Protein AF-0000000074205438 (afdb_homodimer)

Sequence (464 aa):
MRSARSDRSTSSSRNGPVDADDLTARARIRDAAVRRFAVEGFGASVRTIAADAGVSAGLVMHHFGTKTKLRAECDAQVLATIRRLKEENVATVAAGQSFLQRFAAADENAPVLGYVLRSMQDGSPLAREFIDHMVTDAVGYTRDGVAAGVIVPSRDDAARARYLTLSSLGALLLEVTLDPPSDPDDLAGIVRNYLTNSYLPMMELFTEGFLTSRRTLDEYLLYVNEPGANNSMRSARSDRSTSSSRNGPVDADDLTARARIRDAAVRRFAVEGFGASVRTIAADAGVSAGLVMHHFGTKTKLRAECDAQVLATIRRLKEENVATVAAGQSFLQRFAAADENAPVLGYVLRSMQDGSPLAREFIDHMVTDAVGYTRDGVAAGVIVPSRDDAARARYLTLSSLGALLLEVTLDPPSDPDDLAGIVRNYLTNSYLPMMELFTEGFLTSRRTLDEYLLYVNEPGANNS

Secondary structure (DSSP, 8-state):
-------------------HHHHHHHHHHHHHHHHHHHHH-TT--HHHHHHHHTS-HHHHHHHHSSHHHHHHHHHHHHHHHHHHHHHHHHHHHHTT--SHHHHHGGGGGHHHHHHHHHHHHH-SHHHHHHHHHHHHHHHHHHHHHHHTTSB---S-HHHHHHHHHHHHHHHHHHHHHHS--S-TT-HHHHHHHHHHHHHHHHHHHHHH-SBS-SHHHHHHHHHHHSTTTTT-/-------------------HHHHHHHHHHHHHHHHHHHHH-TT--HHHHHHHHTS-HHHHHHHHSSHHHHHHHHHHHHHHHHHHHHHHHHHHHHTT--SHHHHHHHGGGHHHHHHHHHHHHH-SHHHHHHHHHHHHHHHHHHHHHHHTTSB---S-HHHHHHHHHHHHHHHHHHHHHHS--S-TT-HHHHHHHHHHHHHHHHHHHHHH-SBS-SHHHHHHHHHHHSTTTTT-

Radius of gyration: 28.08 Å; Cα contacts (8 Å, |Δi|>4): 489; chains: 2; bounding box: 107×74×89 Å

pLDDT: mean 84.84, std 17.68, range [28.69, 98.06]

Solvent-accessible surface area (backbone atoms only — not comparable to full-atom values): 25013 Å² total; per-residue (Å²): 138,80,83,77,79,76,78,76,77,75,77,73,76,80,75,60,80,78,48,72,67,51,55,47,47,54,49,41,40,44,53,28,38,39,42,44,28,23,56,67,24,84,76,57,50,64,60,58,30,17,56,69,43,72,49,53,51,67,56,52,35,69,77,41,64,45,71,68,49,41,47,52,51,36,50,52,50,46,53,51,51,50,52,50,53,52,46,49,51,44,51,35,57,61,68,70,48,80,63,64,63,54,63,67,47,48,54,78,47,16,44,54,52,27,32,52,51,37,33,66,72,62,64,41,73,65,33,41,51,52,53,52,49,50,27,57,49,38,36,52,52,49,49,53,22,32,74,64,59,41,27,54,82,66,100,47,54,64,43,34,24,42,44,54,47,31,18,53,51,16,23,52,51,46,47,42,67,68,51,58,62,93,50,71,73,42,35,42,57,53,51,49,52,48,47,72,54,33,45,64,43,50,40,43,34,28,45,68,16,41,37,66,57,53,61,66,49,52,52,47,52,52,47,69,66,37,83,72,52,82,75,110,140,84,80,78,79,78,80,78,78,77,79,75,76,82,75,62,83,80,50,72,67,50,54,48,48,54,49,41,39,45,53,29,37,37,42,44,28,24,57,66,24,87,78,58,49,64,60,59,30,17,57,70,43,72,49,52,48,67,55,54,36,69,75,41,62,43,71,69,49,41,48,52,52,36,51,53,51,46,52,50,49,50,51,50,52,51,46,50,49,46,51,35,56,60,68,69,48,78,62,68,63,50,63,63,48,47,50,76,43,16,44,53,52,28,32,51,50,36,33,66,70,62,64,41,72,65,33,41,50,54,52,52,50,51,28,56,51,40,35,52,52,49,49,53,23,32,74,66,60,40,27,53,82,67,100,47,54,65,43,34,23,41,43,54,47,32,18,53,53,18,23,52,52,46,48,42,68,67,52,59,61,94,50,72,74,42,36,42,57,53,52,50,53,50,44,72,53,31,45,63,44,50,42,42,33,29,45,68,17,41,36,64,57,54,60,67,49,53,51,48,53,52,48,72,66,35,82,70,54,81,74,110

Foldseek 3Di:
DDPPPPPPPPPPPPPDDCDPVNVVLLVLLLVLQLLCCLQPNLVDDLCNSCVSSVHHSVSVCVNQVDSVSSVVVNLVVLLVVVLVLLLVQLVCVLVVHDCVVVLVCQLVCLSSLSSLLSLVVVPDPVSVVSLVSSLVSQLVSLVVSVVSVNADDDPDSSVVSNVVSCVVSVLLNVVCVVPPDPRSSPSSVSRNVSCVVPVVVVVCCRPVNDDPDCVVVVVVVCQVPPPCNVVD/DDPDPPPPPPPPPPPDDQDPVNVVLLVLLLVLQLLCCLQPNLVDDLCNSCVSSVHHSVSVCVNQVDSVSSVVVNLVVLLVVVLVLLLVVLVCVLVVHDCVVVLVCQLVCLSSLSSLLSLVVVPDPVSVVSLVSSLVSQLVSLVVSVVSVNADDDPDSSVVSNVVSCVVSVLLNVVCVVPPDPRSSSSSVSRNVSCVVPVVVVVCCRPVNDDPDCVVVVVVVCQVPPPCNVVD

InterPro domains:
  IPR001647 DNA-binding HTH domain, TetR-type [PF00440] (29-73)
  IPR001647 DNA-binding HTH domain, TetR-type [PR00455] (29-42)
  IPR001647 DNA-binding HTH domain, TetR-type [PR00455] (49-72)
  IPR001647 DNA-binding HTH domain, TetR-type [PS50977] (23-82)
  IPR009057 Homedomain-like superfamily [SSF46689] (20-89)
  IPR036271 Tetracyclin repressor-like, C-terminal domain superfamily [SSF48498] (108-198)
  IPR041484 TetR transcriptional regulator Rv1219c-like, C-terminal domain [PF17933] (107-212)
  IPR050109 HTH-type, TetR-like transcriptional regulator [PTHR30055] (24-187)

Structure (mmCIF, N/CA/C/O backbone):
data_AF-0000000074205438-model_v1
#
loop_
_entity.id
_entity.type
_entity.pdbx_description
1 polymer 'AcrR family transcriptional regulator'
#
loop_
_atom_site.group_PDB
_atom_site.id
_atom_site.type_symbol
_atom_site.label_atom_id
_atom_site.label_alt_id
_atom_site.label_comp_id
_atom_site.label_asym_id
_atom_site.label_entity_id
_atom_site.label_seq_id
_atom_site.pdbx_PDB_ins_code
_atom_site.Cartn_x
_atom_site.Cartn_y
_atom_site.Cartn_z
_atom_site.occupancy
_atom_site.B_iso_or_equiv
_atom_site.auth_seq_id
_atom_site.auth_comp_id
_atom_site.auth_asym_id
_atom_site.auth_atom_id
_atom_site.pdbx_PDB_model_num
ATOM 1 N N . MET A 1 1 ? -52.062 9.125 57.344 1 28.69 1 MET A N 1
ATOM 2 C CA . MET A 1 1 ? -51.781 7.949 56.531 1 28.69 1 MET A CA 1
ATOM 3 C C . MET A 1 1 ? -52.25 8.141 55.094 1 28.69 1 MET A C 1
ATOM 5 O O . MET A 1 1 ? -53.344 7.645 54.719 1 28.69 1 MET A O 1
ATOM 9 N N . ARG A 1 2 ? -52.188 9.422 54.469 1 31.48 2 ARG A N 1
ATOM 10 C CA . ARG A 1 2 ? -52.656 9.844 53.125 1 31.48 2 ARG A CA 1
ATOM 11 C C . ARG A 1 2 ? -51.875 9.141 52.031 1 31.48 2 ARG A C 1
ATOM 13 O O . ARG A 1 2 ? -50.625 9.039 52.125 1 31.48 2 ARG A O 1
ATOM 20 N N . SER A 1 3 ? -52.469 8.164 51.312 1 32.03 3 SER A N 1
ATOM 21 C CA . SER A 1 3 ? -52.031 7.359 50.188 1 32.03 3 SER A CA 1
ATOM 22 C C . SER A 1 3 ? -51.531 8.242 49.031 1 32.03 3 SER A C 1
ATOM 24 O O . SER A 1 3 ? -52.281 9.109 48.562 1 32.03 3 SER A O 1
ATOM 26 N N . ALA A 1 4 ? -50.25 8.594 49 1 36.5 4 ALA A N 1
ATOM 27 C CA . ALA A 1 4 ? -49.562 9.289 47.906 1 36.5 4 ALA A CA 1
ATOM 28 C C . ALA A 1 4 ? -49.812 8.57 46.562 1 36.5 4 ALA A C 1
ATOM 30 O O . ALA A 1 4 ? -49.469 7.398 46.438 1 36.5 4 ALA A O 1
ATOM 31 N N . ARG A 1 5 ? -50.875 8.906 45.812 1 33.12 5 ARG A N 1
ATOM 32 C CA . ARG A 1 5 ? -51.094 8.477 44.406 1 33.12 5 ARG A CA 1
ATOM 33 C C . ARG A 1 5 ? -49.844 8.719 43.594 1 33.12 5 ARG A C 1
ATOM 35 O O . ARG A 1 5 ? -49.375 9.859 43.438 1 33.12 5 ARG A O 1
ATOM 42 N N . SER A 1 6 ? -48.812 7.82 43.594 1 35.78 6 SER A N 1
ATOM 43 C CA . SER A 1 6 ? -47.688 7.848 42.688 1 35.78 6 SER A CA 1
ATOM 44 C C . SER A 1 6 ? -48.125 7.887 41.25 1 35.78 6 SER A C 1
ATOM 46 O O . SER A 1 6 ? -48.812 6.965 40.781 1 35.78 6 SER A O 1
ATOM 48 N N . ASP A 1 7 ? -48.531 9.031 40.688 1 36.22 7 ASP A N 1
ATOM 49 C CA . ASP A 1 7 ? -48.781 9.195 39.25 1 36.22 7 ASP A CA 1
ATOM 50 C C . ASP A 1 7 ? -47.562 8.734 38.438 1 36.22 7 ASP A C 1
ATOM 52 O O . ASP A 1 7 ? -46.5 9.344 38.5 1 36.22 7 ASP A O 1
ATOM 56 N N . ARG A 1 8 ? -47.344 7.414 38.219 1 36.59 8 ARG A N 1
ATOM 57 C CA . ARG A 1 8 ? -46.375 6.91 37.25 1 36.59 8 ARG A CA 1
ATOM 58 C C . ARG A 1 8 ? -46.656 7.453 35.844 1 36.59 8 ARG A C 1
ATOM 60 O O . ARG A 1 8 ? -47.656 7.098 35.219 1 36.59 8 ARG A O 1
ATOM 67 N N . SER A 1 9 ? -46.281 8.711 35.531 1 38.59 9 SER A N 1
ATOM 68 C CA . SER A 1 9 ? -46.25 9.172 34.156 1 38.59 9 SER A CA 1
ATOM 69 C C . SER A 1 9 ? -45.469 8.227 33.281 1 38.59 9 SER A C 1
ATOM 71 O O . SER A 1 9 ? -44.25 8.008 33.5 1 38.59 9 SER A O 1
ATOM 73 N N . THR A 1 10 ? -46.062 7.172 32.719 1 38.03 10 THR A N 1
ATOM 74 C CA . THR A 1 10 ? -45.469 6.344 31.656 1 38.03 10 THR A CA 1
ATOM 75 C C . THR A 1 10 ? -44.969 7.211 30.516 1 38.03 10 THR A C 1
ATOM 77 O O . THR A 1 10 ? -45.75 7.961 29.906 1 38.03 10 THR A O 1
ATOM 80 N N . SER A 1 11 ? -43.812 7.703 30.531 1 37.09 11 SER A N 1
ATOM 81 C CA . SER A 1 11 ? -43.125 8.289 29.375 1 37.09 11 SER A CA 1
ATOM 82 C C . SER A 1 11 ? -43.25 7.391 28.156 1 37.09 11 SER A C 1
ATOM 84 O O . SER A 1 11 ? -42.75 6.258 28.156 1 37.09 11 SER A O 1
ATOM 86 N N . SER A 1 12 ? -44.406 7.395 27.453 1 37.34 12 SER A N 1
ATOM 87 C CA . SER A 1 12 ? -44.531 6.746 26.156 1 37.34 12 SER A CA 1
ATOM 88 C C . SER A 1 12 ? -43.375 7.113 25.234 1 37.34 12 SER A C 1
ATOM 90 O O . SER A 1 12 ? -43.094 8.297 25 1 37.34 12 SER A O 1
ATOM 92 N N . SER A 1 13 ? -42.312 6.391 25.219 1 40.84 13 SER A N 1
ATOM 93 C CA . SER A 1 13 ? -41.281 6.477 24.219 1 40.84 13 SER A CA 1
ATOM 94 C C . SER A 1 13 ? -41.844 6.613 22.812 1 40.84 13 SER A C 1
ATOM 96 O O . SER A 1 13 ? -42.594 5.746 22.359 1 40.84 13 SER A O 1
ATOM 98 N N . ARG A 1 14 ? -42.188 7.781 22.312 1 39.94 14 ARG A N 1
ATOM 99 C CA . ARG A 1 14 ? -42.625 8.148 20.969 1 39.94 14 ARG A CA 1
ATOM 100 C C . ARG A 1 14 ? -41.781 7.457 19.891 1 39.94 14 ARG A C 1
ATOM 102 O O . ARG A 1 14 ? -40.906 8.07 19.312 1 39.94 14 ARG A O 1
ATOM 109 N N . ASN A 1 15 ? -41.25 6.301 20.125 1 42.12 15 ASN A N 1
ATOM 110 C CA . ASN A 1 15 ? -40.625 5.637 18.969 1 42.12 15 ASN A CA 1
ATOM 111 C C . ASN A 1 15 ? -41.594 5.469 17.828 1 42.12 15 ASN A C 1
ATOM 113 O O . ASN A 1 15 ? -42.281 4.445 17.719 1 42.12 15 ASN A O 1
ATOM 117 N N . GLY A 1 16 ? -42.312 6.469 17.5 1 41.31 16 GLY A N 1
ATOM 118 C CA . GLY A 1 16 ? -43.219 6.246 16.359 1 41.31 16 GLY A CA 1
ATOM 119 C C . GLY A 1 16 ? -42.469 5.75 15.125 1 41.31 16 GLY A C 1
ATOM 120 O O . GLY A 1 16 ? -41.25 5.766 15.078 1 41.31 16 GLY A O 1
ATOM 121 N N . PRO A 1 17 ? -43.062 5.039 14.234 1 46.69 17 PRO A N 1
ATOM 122 C CA . PRO A 1 17 ? -42.5 4.555 12.977 1 46.69 17 PRO A CA 1
ATOM 123 C C . PRO A 1 17 ? -41.812 5.656 12.188 1 46.69 17 PRO A C 1
ATOM 125 O O . PRO A 1 17 ? -42.281 6.785 12.125 1 46.69 17 PRO A O 1
ATOM 128 N N . VAL A 1 18 ? -40.5 5.777 12.211 1 51.88 18 VAL A N 1
ATOM 129 C CA . VAL A 1 18 ? -39.75 6.68 11.336 1 51.88 18 VAL A CA 1
ATOM 130 C C . VAL A 1 18 ? -40.406 6.715 9.953 1 51.88 18 VAL A C 1
ATOM 132 O O . VAL A 1 18 ? -40.625 5.668 9.344 1 51.88 18 VAL A O 1
ATOM 135 N N . ASP A 1 19 ? -41 7.754 9.508 1 55.31 19 ASP A N 1
ATOM 136 C CA . ASP A 1 19 ? -41.656 7.988 8.234 1 55.31 19 ASP A CA 1
ATOM 137 C C . ASP A 1 19 ? -40.719 7.711 7.059 1 55.31 19 ASP A C 1
ATOM 139 O O . ASP A 1 19 ? -39.5 7.871 7.18 1 55.31 19 ASP A O 1
ATOM 143 N N . ALA A 1 20 ? -41.219 6.93 5.988 1 55.75 20 ALA A N 1
ATOM 144 C CA . ALA A 1 20 ? -40.531 6.586 4.75 1 55.75 20 ALA A CA 1
ATOM 145 C C . ALA A 1 20 ? -39.719 7.773 4.223 1 55.75 20 ALA A C 1
ATOM 147 O O . ALA A 1 20 ? -38.594 7.609 3.732 1 55.75 20 ALA A O 1
ATOM 148 N N . ASP A 1 21 ? -40.281 8.922 4.344 1 56.69 21 ASP A N 1
ATOM 149 C CA . ASP A 1 21 ? -39.594 10.133 3.893 1 56.69 21 ASP A CA 1
ATOM 150 C C . ASP A 1 21 ? -38.375 10.43 4.746 1 56.69 21 ASP A C 1
ATOM 152 O O . ASP A 1 21 ? -37.375 10.914 4.242 1 56.69 21 ASP A O 1
ATOM 156 N N . ASP A 1 22 ? -38.562 10.109 6.012 1 62.72 22 ASP A N 1
ATOM 157 C CA . ASP A 1 22 ? -37.438 10.32 6.949 1 62.72 22 ASP A CA 1
ATOM 158 C C . ASP A 1 22 ? -36.281 9.383 6.648 1 62.72 22 ASP A C 1
ATOM 160 O O . ASP A 1 22 ? -35.125 9.797 6.707 1 62.72 22 ASP A O 1
ATOM 164 N N . LEU A 1 23 ? -36.656 8.211 6.289 1 66.5 23 LEU A N 1
ATOM 165 C CA . LEU A 1 23 ? -35.656 7.246 5.91 1 66.5 23 LEU A CA 1
ATOM 166 C C . LEU A 1 23 ? -34.938 7.684 4.629 1 66.5 23 LEU A C 1
ATOM 168 O O . LEU A 1 23 ? -33.719 7.523 4.504 1 66.5 23 LEU A O 1
ATOM 172 N N . THR A 1 24 ? -35.75 8.375 3.949 1 82.69 24 THR A N 1
ATOM 173 C CA . THR A 1 24 ? -35.188 8.875 2.693 1 82.69 24 THR A CA 1
ATOM 174 C C . THR A 1 24 ? -34.219 10.023 2.945 1 82.69 24 THR A C 1
ATOM 176 O O . THR A 1 24 ? -33.125 10.062 2.369 1 82.69 24 THR A O 1
ATOM 179 N N . ALA A 1 25 ? -34.656 10.867 4.004 1 88.94 25 ALA A N 1
ATOM 180 C CA . ALA A 1 25 ? -33.781 12 4.309 1 88.94 25 ALA A CA 1
ATOM 181 C C . ALA A 1 25 ? -32.5 11.523 4.965 1 88.94 25 ALA A C 1
ATOM 183 O O . ALA A 1 25 ? -31.406 12.039 4.66 1 88.94 25 ALA A O 1
ATOM 184 N N . ARG A 1 26 ? -32.688 10.594 5.895 1 94.62 26 ARG A N 1
ATOM 185 C CA . ARG A 1 26 ? -31.5 10.07 6.574 1 94.62 26 ARG A CA 1
ATOM 186 C C . ARG A 1 26 ? -30.5 9.469 5.578 1 94.62 26 ARG A C 1
ATOM 188 O O . ARG A 1 26 ? -29.312 9.742 5.652 1 94.62 26 ARG A O 1
ATOM 195 N N . ALA A 1 27 ? -31.016 8.742 4.668 1 95 27 ALA A N 1
ATOM 196 C CA . ALA A 1 27 ? -30.172 8.125 3.648 1 95 27 ALA A CA 1
ATOM 197 C C . ALA A 1 27 ? -29.547 9.18 2.738 1 95 27 ALA A C 1
ATOM 199 O O . ALA A 1 27 ? -28.375 9.07 2.369 1 95 27 ALA A O 1
ATOM 200 N N . ARG A 1 28 ? -30.297 10.148 2.402 1 95.06 28 ARG A N 1
ATOM 201 C CA . ARG A 1 28 ? -29.797 11.219 1.548 1 95.06 28 ARG A CA 1
ATOM 202 C C . ARG A 1 28 ? -28.656 11.977 2.225 1 95.06 28 ARG A C 1
ATOM 204 O O . ARG A 1 28 ? -27.656 12.312 1.584 1 95.06 28 ARG A O 1
ATOM 211 N N . ILE A 1 29 ? -28.859 12.258 3.504 1 97.5 29 ILE A N 1
ATOM 212 C CA . ILE A 1 29 ? -27.828 12.961 4.266 1 97.5 29 ILE A CA 1
ATOM 213 C C . ILE A 1 29 ? -26.562 12.109 4.336 1 97.5 29 ILE A C 1
ATOM 215 O O . ILE A 1 29 ? -25.469 12.609 4.102 1 97.5 29 ILE A O 1
ATOM 219 N N . ARG A 1 30 ? -26.719 10.883 4.684 1 97.06 30 ARG A N 1
ATOM 220 C CA . ARG A 1 30 ? -25.578 9.969 4.77 1 97.06 30 ARG A CA 1
ATOM 221 C C . ARG A 1 30 ? -24.844 9.891 3.438 1 97.06 30 ARG A C 1
ATOM 223 O O . ARG A 1 30 ? -23.609 9.969 3.4 1 97.06 30 ARG A O 1
ATOM 230 N N . ASP A 1 31 ? -25.594 9.75 2.32 1 95.19 31 ASP A N 1
ATOM 231 C CA . ASP A 1 31 ? -24.969 9.648 1 1 95.19 31 ASP A CA 1
ATOM 232 C C . ASP A 1 31 ? -24.234 10.938 0.636 1 95.19 31 ASP A C 1
ATOM 234 O O . ASP A 1 31 ? -23.141 10.891 0.073 1 95.19 31 ASP A O 1
ATOM 238 N N . ALA A 1 32 ? -24.828 12.047 0.959 1 96.56 32 ALA A N 1
ATOM 239 C CA . ALA A 1 32 ? -24.188 13.336 0.741 1 96.56 32 ALA A CA 1
ATOM 240 C C . ALA A 1 32 ? -22.906 13.445 1.571 1 96.56 32 ALA A C 1
ATOM 242 O O . ALA A 1 32 ? -21.891 13.961 1.094 1 96.56 32 ALA A O 1
ATOM 243 N N . ALA A 1 33 ? -22.984 13 2.795 1 97.88 33 ALA A N 1
ATOM 244 C CA . ALA A 1 33 ? -21.828 13.047 3.68 1 97.88 33 ALA A CA 1
ATOM 245 C C . ALA A 1 33 ? -20.688 12.172 3.145 1 97.88 33 ALA A C 1
ATOM 247 O O . ALA A 1 33 ? -19.531 12.602 3.119 1 97.88 33 ALA A O 1
ATOM 248 N N . VAL A 1 34 ? -20.984 10.953 2.674 1 96.44 34 VAL A N 1
ATOM 249 C CA . VAL A 1 34 ? -19.984 10.062 2.111 1 96.44 34 VAL A CA 1
ATOM 250 C C . VAL A 1 34 ? -19.266 10.75 0.946 1 96.44 34 VAL A C 1
ATOM 252 O O . VAL A 1 34 ? -18.047 10.742 0.872 1 96.44 34 VAL A O 1
ATOM 255 N N . ARG A 1 35 ? -20 11.391 0.105 1 94.31 35 ARG A N 1
ATOM 256 C CA . ARG A 1 35 ? -19.438 12.062 -1.057 1 94.31 35 ARG A CA 1
ATOM 257 C C . ARG A 1 35 ? -18.578 13.25 -0.635 1 94.31 35 ARG A C 1
ATOM 259 O O . ARG A 1 35 ? -17.469 13.438 -1.145 1 94.31 35 ARG A O 1
ATOM 266 N N . ARG A 1 36 ? -19.062 13.984 0.295 1 96.31 36 ARG A N 1
ATOM 267 C CA . ARG A 1 36 ? -18.359 15.18 0.727 1 96.31 36 ARG A CA 1
ATOM 268 C C . ARG A 1 36 ? -17.062 14.82 1.451 1 96.31 36 ARG A C 1
ATOM 270 O O . ARG A 1 36 ? -16.016 15.414 1.192 1 96.31 36 ARG A O 1
ATOM 277 N N . PHE A 1 37 ? -17.156 13.844 2.307 1 96.12 37 PHE A N 1
ATOM 278 C CA . PHE A 1 37 ? -15.953 13.367 2.992 1 96.12 37 PHE A CA 1
ATOM 279 C C . PHE A 1 37 ? -14.945 12.812 1.996 1 96.12 37 PHE A C 1
ATOM 281 O O . PHE A 1 37 ? -13.734 12.977 2.172 1 96.12 37 PHE A O 1
ATOM 288 N N . ALA A 1 38 ? -15.422 12.203 0.932 1 93.5 38 ALA A N 1
ATOM 289 C CA . ALA A 1 38 ? -14.555 11.633 -0.095 1 93.5 38 ALA A CA 1
ATOM 290 C C . ALA A 1 38 ? -13.781 12.727 -0.83 1 93.5 38 ALA A C 1
ATOM 292 O O . ALA A 1 38 ? -12.625 12.531 -1.201 1 93.5 38 ALA A O 1
ATOM 293 N N . VAL A 1 39 ? -14.391 13.836 -0.983 1 91.06 39 VAL A N 1
ATOM 294 C CA . VAL A 1 39 ? -13.805 14.898 -1.791 1 91.06 39 VAL A CA 1
ATOM 295 C C . VAL A 1 39 ? -12.969 15.812 -0.905 1 91.06 39 VAL A C 1
ATOM 297 O O . VAL A 1 39 ? -11.797 16.078 -1.204 1 91.06 39 VAL A O 1
ATOM 300 N N . GLU A 1 40 ? -13.477 16.172 0.283 1 91.81 40 GLU A N 1
ATOM 301 C CA . GLU A 1 40 ? -12.867 17.25 1.068 1 91.81 40 GLU A CA 1
ATOM 302 C C . GLU A 1 40 ? -12.172 16.703 2.312 1 91.81 40 GLU A C 1
ATOM 304 O O . GLU A 1 40 ? -11.445 17.422 2.992 1 91.81 40 GLU A O 1
ATOM 309 N N . GLY A 1 41 ? -12.391 15.5 2.613 1 93.5 41 GLY A N 1
ATOM 310 C CA . GLY A 1 41 ? -11.883 14.945 3.861 1 93.5 41 GLY A CA 1
ATOM 311 C C . GLY A 1 41 ? -12.844 15.125 5.023 1 93.5 41 GLY A C 1
ATOM 312 O O . GLY A 1 41 ? -13.93 15.695 4.859 1 93.5 41 GLY A O 1
ATOM 313 N N . PHE A 1 42 ? -12.461 14.688 6.168 1 94.88 42 PHE A N 1
ATOM 314 C CA . PHE A 1 42 ? -13.375 14.578 7.305 1 94.88 42 PHE A CA 1
ATOM 315 C C . PHE A 1 42 ? -13.461 15.906 8.055 1 94.88 42 PHE A C 1
ATOM 317 O O . PHE A 1 42 ? -14.227 16.031 9.008 1 94.88 42 PHE A O 1
ATOM 324 N N . GLY A 1 43 ? -12.781 16.844 7.586 1 94.38 43 GLY A N 1
ATOM 325 C CA . GLY A 1 43 ? -12.914 18.188 8.109 1 94.38 43 GLY A CA 1
ATOM 326 C C . GLY A 1 43 ? -14.109 18.938 7.539 1 94.38 43 GLY A C 1
ATOM 327 O O . GLY A 1 43 ? -14.461 20.016 8.023 1 94.38 43 GLY A O 1
ATOM 328 N N . ALA A 1 44 ? -14.734 18.391 6.547 1 96 44 ALA A N 1
ATOM 329 C CA . ALA A 1 44 ? -15.914 19.016 5.945 1 96 44 ALA A CA 1
ATOM 330 C C . ALA A 1 44 ? -16.953 19.344 7.004 1 96 44 ALA A C 1
ATOM 332 O O . ALA A 1 44 ? -17.203 18.547 7.918 1 96 44 ALA A O 1
ATOM 333 N N . SER A 1 45 ? -17.656 20.406 6.883 1 97.19 45 SER A N 1
ATOM 334 C CA . SER A 1 45 ? -18.578 20.891 7.91 1 97.19 45 SER A CA 1
ATOM 335 C C . SER A 1 45 ? -19.969 20.281 7.746 1 97.19 45 SER A C 1
ATOM 337 O O . SER A 1 45 ? -20.344 19.891 6.641 1 97.19 45 SER A O 1
ATOM 339 N N . VAL A 1 46 ? -20.641 20.25 8.797 1 97.69 46 VAL A N 1
ATOM 340 C CA . VAL A 1 46 ? -22.031 19.828 8.773 1 97.69 46 VAL A CA 1
ATOM 341 C C . VAL A 1 46 ? -22.844 20.734 7.859 1 97.69 46 VAL A C 1
ATOM 343 O O . VAL A 1 46 ? -23.734 20.281 7.148 1 97.69 46 VAL A O 1
ATOM 346 N N . ARG A 1 47 ? -22.562 22.047 7.82 1 97.5 47 ARG A N 1
ATOM 347 C CA . ARG A 1 47 ? -23.25 23 6.965 1 97.5 47 ARG A CA 1
ATOM 348 C C . ARG A 1 47 ? -23.094 22.641 5.492 1 97.5 47 ARG A C 1
ATOM 350 O O . ARG A 1 47 ? -24.062 22.656 4.734 1 97.5 47 ARG A O 1
ATOM 357 N N . THR A 1 48 ? -21.938 22.281 5.094 1 97.62 48 THR A N 1
ATOM 358 C CA . THR A 1 48 ? -21.656 21.906 3.707 1 97.62 48 THR A CA 1
ATOM 359 C C . THR A 1 48 ? -22.375 20.609 3.348 1 97.62 48 THR A C 1
ATOM 361 O O . THR A 1 48 ? -22.984 20.5 2.273 1 97.62 48 THR A O 1
ATOM 364 N N . ILE A 1 49 ? -22.359 19.641 4.238 1 97.81 49 ILE A N 1
ATOM 365 C CA . ILE A 1 49 ? -23.031 18.359 4.027 1 97.81 49 ILE A CA 1
ATOM 366 C C . ILE A 1 49 ? -24.531 18.594 3.904 1 97.81 49 ILE A C 1
ATOM 368 O O . ILE A 1 49 ? -25.188 18.016 3.033 1 97.81 49 ILE A O 1
ATOM 372 N N . ALA A 1 50 ? -25.047 19.422 4.797 1 97.94 50 ALA A N 1
ATOM 373 C CA . ALA A 1 50 ? -26.469 19.75 4.766 1 97.94 50 ALA A CA 1
ATOM 374 C C . ALA A 1 50 ? -26.859 20.375 3.432 1 97.94 50 ALA A C 1
ATOM 376 O O . ALA A 1 50 ? -27.859 20 2.83 1 97.94 50 ALA A O 1
ATOM 377 N N . ALA A 1 51 ? -26.078 21.297 2.953 1 97.69 51 ALA A N 1
ATOM 378 C CA . ALA A 1 51 ? -26.312 21.953 1.668 1 97.69 51 ALA A CA 1
ATOM 379 C C . ALA A 1 51 ? -26.312 20.938 0.528 1 97.69 51 ALA A C 1
ATOM 381 O O . ALA A 1 51 ? -27.203 20.953 -0.33 1 97.69 51 ALA A O 1
ATOM 382 N N . ASP A 1 52 ? -25.375 20.016 0.538 1 96.25 52 ASP A N 1
ATOM 383 C CA . ASP A 1 52 ? -25.281 18.969 -0.475 1 96.25 52 ASP A CA 1
ATOM 384 C C . ASP A 1 52 ? -26.547 18.094 -0.466 1 96.25 52 ASP A C 1
ATOM 386 O O . ASP A 1 52 ? -26.984 17.625 -1.516 1 96.25 52 ASP A O 1
ATOM 390 N N . ALA A 1 53 ? -27.062 17.875 0.724 1 96.88 53 ALA A N 1
ATOM 391 C CA . ALA A 1 53 ? -28.203 16.969 0.896 1 96.88 53 ALA A CA 1
ATOM 392 C C . ALA A 1 53 ? -29.516 17.719 0.676 1 96.88 53 ALA A C 1
ATOM 394 O O . ALA A 1 53 ? -30.594 17.109 0.651 1 96.88 53 ALA A O 1
ATOM 395 N N . GLY A 1 54 ? -29.453 19.016 0.607 1 96.75 54 GLY A N 1
ATOM 396 C CA . GLY A 1 54 ? -30.656 19.812 0.423 1 96.75 54 GLY A CA 1
ATOM 397 C C . GLY A 1 54 ? -31.5 19.922 1.675 1 96.75 54 GLY A C 1
ATOM 398 O O . GLY A 1 54 ? -32.719 19.906 1.599 1 96.75 54 GLY A O 1
ATOM 399 N N . VAL A 1 55 ? -30.875 19.891 2.803 1 97 55 VAL A N 1
ATOM 400 C CA . VAL A 1 55 ? -31.594 20 4.074 1 97 55 VAL A CA 1
ATOM 401 C C . VAL A 1 55 ? -30.938 21.047 4.957 1 97 55 VAL A C 1
ATOM 403 O O . VAL A 1 55 ? -29.906 21.625 4.586 1 97 55 VAL A O 1
ATOM 406 N N . SER A 1 56 ? -31.562 21.328 6.07 1 96.19 56 SER A N 1
ATOM 407 C CA . SER A 1 56 ? -30.969 22.25 7.035 1 96.19 56 SER A CA 1
ATOM 408 C C . SER A 1 56 ? -29.938 21.547 7.898 1 96.19 56 SER A C 1
ATOM 410 O O . SER A 1 56 ? -30.016 20.328 8.117 1 96.19 56 SER A O 1
ATOM 412 N N . ALA A 1 57 ? -28.969 22.312 8.445 1 96.69 57 ALA A N 1
ATOM 413 C CA . ALA A 1 57 ? -28 21.766 9.383 1 96.69 57 ALA A CA 1
ATOM 414 C C . ALA A 1 57 ? -28.688 21.188 10.617 1 96.69 57 ALA A C 1
ATOM 416 O O . ALA A 1 57 ? -28.234 20.188 11.164 1 96.69 57 ALA A O 1
ATOM 417 N N . GLY A 1 58 ? -29.672 21.844 11.055 1 96.12 58 GLY A N 1
ATOM 418 C CA . GLY A 1 58 ? -30.438 21.359 12.188 1 96.12 58 GLY A CA 1
ATOM 419 C C . GLY A 1 58 ? -31.016 19.969 11.969 1 96.12 58 GLY A C 1
ATOM 420 O O . GLY A 1 58 ? -31.031 19.141 12.891 1 96.12 58 GLY A O 1
ATOM 421 N N . LEU A 1 59 ? -31.5 19.656 10.812 1 96.12 59 LEU A N 1
ATOM 422 C CA . LEU A 1 59 ? -32.062 18.344 10.5 1 96.12 59 LEU A CA 1
ATOM 423 C C . LEU A 1 59 ? -30.969 17.281 10.531 1 96.12 59 LEU A C 1
ATOM 425 O O . LEU A 1 59 ? -31.219 16.156 10.945 1 96.12 59 LEU A O 1
ATOM 429 N N . VAL A 1 60 ? -29.781 17.609 10 1 97.5 60 VAL A N 1
ATOM 430 C CA . VAL A 1 60 ? -28.656 16.688 10.086 1 97.5 60 VAL A CA 1
ATOM 431 C C . VAL A 1 60 ? -28.406 16.297 11.547 1 97.5 60 VAL A C 1
ATOM 433 O O . VAL A 1 60 ? -28.281 15.125 11.875 1 97.5 60 VAL A O 1
ATOM 436 N N . MET A 1 61 ? -28.422 17.328 12.43 1 96.5 61 MET A N 1
ATOM 437 C CA . MET A 1 61 ? -28.141 17.094 13.852 1 96.5 61 MET A CA 1
ATOM 438 C C . MET A 1 61 ? -29.281 16.312 14.5 1 96.5 61 MET A C 1
ATOM 440 O O . MET A 1 61 ? -29.047 15.523 15.414 1 96.5 61 MET A O 1
ATOM 444 N N . HIS A 1 62 ? -30.422 16.594 14.055 1 96 62 HIS A N 1
ATOM 445 C CA . HIS A 1 62 ? -31.578 15.852 14.555 1 96 62 HIS A CA 1
ATOM 446 C C . HIS A 1 62 ? -31.438 14.359 14.273 1 96 62 HIS A C 1
ATOM 448 O O . HIS A 1 62 ? -31.672 13.531 15.148 1 96 62 HIS A O 1
ATOM 454 N N . HIS A 1 63 ? -30.984 13.984 13.117 1 96.25 63 HIS A N 1
ATOM 455 C CA . HIS A 1 63 ? -30.906 12.586 12.703 1 96.25 63 HIS A CA 1
ATOM 456 C C . HIS A 1 63 ? -29.672 11.898 13.297 1 96.25 63 HIS A C 1
ATOM 458 O O . HIS A 1 63 ? -29.734 10.719 13.648 1 96.25 63 HIS A O 1
ATOM 464 N N . PHE A 1 64 ? -28.578 12.641 13.414 1 97.56 64 PHE A N 1
ATOM 465 C CA . PHE A 1 64 ? -27.328 11.938 13.68 1 97.56 64 PHE A CA 1
ATOM 466 C C . PHE A 1 64 ? -26.703 12.414 14.984 1 97.56 64 PHE A C 1
ATOM 468 O O . PHE A 1 64 ? -25.828 11.758 15.539 1 97.56 64 PHE A O 1
ATOM 475 N N . GLY A 1 65 ? -27.141 13.508 15.477 1 96.75 65 GLY A N 1
ATOM 476 C CA . GLY A 1 65 ? -26.625 14.031 16.734 1 96.75 65 GLY A CA 1
ATOM 477 C C . GLY A 1 65 ? -25.359 14.836 16.578 1 96.75 65 GLY A C 1
ATOM 478 O O . GLY A 1 65 ? -25.375 16.062 16.656 1 96.75 65 GLY A O 1
ATOM 479 N N . THR A 1 66 ? -24.188 14.156 16.312 1 96.31 66 THR A N 1
ATOM 480 C CA . THR A 1 66 ? -22.891 14.805 16.141 1 96.31 66 THR A CA 1
ATOM 481 C C . THR A 1 66 ? -22.25 14.398 14.82 1 96.31 66 THR A C 1
ATOM 483 O O . THR A 1 66 ? -22.672 13.422 14.195 1 96.31 66 THR A O 1
ATOM 486 N N . LYS A 1 67 ? -21.266 15.133 14.414 1 96 67 LYS A N 1
ATOM 487 C CA . LYS A 1 67 ? -20.531 14.781 13.195 1 96 67 LYS A CA 1
ATOM 488 C C . LYS A 1 67 ? -19.828 13.438 13.336 1 96 67 LYS A C 1
ATOM 490 O O . LYS A 1 67 ? -19.734 12.672 12.375 1 96 67 LYS A O 1
ATOM 495 N N . THR A 1 68 ? -19.359 13.195 14.57 1 94.94 68 THR A N 1
ATOM 496 C CA . THR A 1 68 ? -18.688 11.93 14.828 1 94.94 68 THR A CA 1
ATOM 497 C C . THR A 1 68 ? -19.641 10.758 14.641 1 94.94 68 THR A C 1
ATOM 499 O O . THR A 1 68 ? -19.281 9.742 14.047 1 94.94 68 THR A O 1
ATOM 502 N N . LYS A 1 69 ? -20.828 10.906 15.078 1 96.75 69 LYS A N 1
ATOM 503 C CA . LYS A 1 69 ? -21.828 9.859 14.906 1 96.75 69 LYS A CA 1
ATOM 504 C C . LYS A 1 69 ? -22.234 9.719 13.438 1 96.75 69 LYS A C 1
ATOM 506 O O . LYS A 1 69 ? -22.484 8.617 12.961 1 96.75 69 LYS A O 1
ATOM 511 N N . LEU A 1 70 ? -22.391 10.883 12.773 1 97.44 70 LEU A N 1
ATOM 512 C CA . LEU A 1 70 ? -22.641 10.836 11.336 1 97.44 70 LEU A CA 1
ATOM 513 C C . LEU A 1 70 ? -21.531 10.078 10.617 1 97.44 70 LEU A C 1
ATOM 515 O O . LEU A 1 70 ? -21.797 9.219 9.773 1 97.44 70 LEU A O 1
ATOM 519 N N . ARG A 1 71 ? -20.281 10.305 10.93 1 96.62 71 ARG A N 1
ATOM 520 C CA . ARG A 1 71 ? -19.156 9.602 10.312 1 96.62 71 ARG A CA 1
ATOM 521 C C . ARG A 1 71 ? -19.234 8.102 10.586 1 96.62 71 ARG A C 1
ATOM 523 O O . ARG A 1 71 ? -18.969 7.289 9.703 1 96.62 71 ARG A O 1
ATOM 530 N N . ALA A 1 72 ? -19.547 7.766 11.844 1 96.12 72 ALA A N 1
ATOM 531 C CA . ALA A 1 72 ? -19.656 6.352 12.195 1 96.12 72 ALA A CA 1
ATOM 532 C C . ALA A 1 72 ? -20.688 5.648 11.305 1 96.12 72 ALA A C 1
ATOM 534 O O . ALA A 1 72 ? -20.469 4.512 10.875 1 96.12 72 ALA A O 1
ATOM 535 N N . GLU A 1 73 ? -21.781 6.312 11.016 1 96.69 73 GLU A N 1
ATOM 536 C CA . GLU A 1 73 ? -22.781 5.734 10.133 1 96.69 73 GLU A CA 1
ATOM 537 C C . GLU A 1 73 ? -22.281 5.668 8.695 1 96.69 73 GLU A C 1
ATOM 539 O O . GLU A 1 73 ? -22.594 4.719 7.969 1 96.69 73 GLU A O 1
ATOM 544 N N . CYS A 1 74 ? -21.594 6.699 8.258 1 97.38 74 CYS A N 1
ATOM 545 C CA . CYS A 1 74 ? -20.969 6.656 6.938 1 97.38 74 CYS A CA 1
ATOM 546 C C . CYS A 1 74 ? -20 5.484 6.836 1 97.38 74 CYS A C 1
ATOM 548 O O . CYS A 1 74 ? -20.016 4.742 5.852 1 97.38 74 CYS A O 1
ATOM 550 N N . ASP A 1 75 ? -19.156 5.262 7.891 1 96.94 75 ASP A N 1
ATOM 551 C CA . ASP A 1 75 ? -18.234 4.137 7.93 1 96.94 75 ASP A CA 1
ATOM 552 C C . ASP A 1 75 ? -18.969 2.811 7.75 1 96.94 75 ASP A C 1
ATOM 554 O O . ASP A 1 75 ? -18.562 1.979 6.93 1 96.94 75 ASP A O 1
ATOM 558 N N . ALA A 1 76 ? -20 2.662 8.516 1 96.44 76 ALA A N 1
ATOM 559 C CA . ALA A 1 76 ? -20.766 1.423 8.461 1 96.44 76 ALA A CA 1
ATOM 560 C C . ALA A 1 76 ? -21.344 1.194 7.066 1 96.44 76 ALA A C 1
ATOM 562 O O . ALA A 1 76 ? -21.328 0.071 6.559 1 96.44 76 ALA A O 1
ATOM 563 N N . GLN A 1 77 ? -21.844 2.244 6.488 1 96.25 77 GLN A N 1
ATOM 564 C CA . GLN A 1 77 ? -22.422 2.139 5.156 1 96.25 77 GLN A CA 1
ATOM 565 C C . GLN A 1 77 ? -21.359 1.799 4.109 1 96.25 77 GLN A C 1
ATOM 567 O O . GLN A 1 77 ? -21.609 0.974 3.225 1 96.25 77 GLN A O 1
ATOM 572 N N . VAL A 1 78 ? -20.25 2.406 4.117 1 96.38 78 VAL A N 1
ATOM 573 C CA . VAL A 1 78 ? -19.172 2.17 3.166 1 96.38 78 VAL A CA 1
ATOM 574 C C . VAL A 1 78 ? -18.656 0.738 3.311 1 96.38 78 VAL A C 1
ATOM 576 O O . VAL A 1 78 ? -18.484 0.034 2.314 1 96.38 78 VAL A O 1
ATOM 579 N N . LEU A 1 79 ? -18.5 0.282 4.57 1 96.19 79 LEU A N 1
ATOM 580 C CA . LEU A 1 79 ? -18.062 -1.089 4.816 1 96.19 79 LEU A CA 1
ATOM 581 C C . LEU A 1 79 ? -19.062 -2.088 4.254 1 96.19 79 LEU A C 1
ATOM 583 O O . LEU A 1 79 ? -18.688 -3.068 3.611 1 96.19 79 LEU A O 1
ATOM 587 N N . ALA A 1 80 ? -20.312 -1.798 4.453 1 95.06 80 ALA A N 1
ATOM 588 C CA . ALA A 1 80 ? -21.359 -2.672 3.936 1 95.06 80 ALA A CA 1
ATOM 589 C C . ALA A 1 80 ? -21.344 -2.713 2.41 1 95.06 80 ALA A C 1
ATOM 591 O O . ALA A 1 80 ? -21.547 -3.771 1.809 1 95.06 80 ALA A O 1
ATOM 592 N N . THR A 1 81 ? -21.172 -1.602 1.812 1 93.75 81 THR A N 1
ATOM 593 C CA . THR A 1 81 ? -21.109 -1.519 0.356 1 93.75 81 THR A CA 1
ATOM 594 C C . THR A 1 81 ? -19.938 -2.33 -0.177 1 93.75 81 THR A C 1
ATOM 596 O O . THR A 1 81 ? -20.078 -3.102 -1.126 1 93.75 81 THR A O 1
ATOM 599 N N . ILE A 1 82 ? -18.781 -2.205 0.423 1 93.38 82 ILE A N 1
ATOM 600 C CA . ILE A 1 82 ? -17.578 -2.93 -0.006 1 93.38 82 ILE A CA 1
ATOM 601 C C . ILE A 1 82 ? -17.828 -4.434 0.125 1 93.38 82 ILE A C 1
ATOM 603 O O . ILE A 1 82 ? -17.531 -5.195 -0.803 1 93.38 82 ILE A O 1
ATOM 607 N N . ARG A 1 83 ? -18.297 -4.832 1.248 1 93 83 ARG A N 1
ATOM 608 C CA . ARG A 1 83 ? -18.578 -6.246 1.461 1 93 83 ARG A CA 1
ATOM 609 C C . ARG A 1 83 ? -19.531 -6.785 0.389 1 93 83 ARG A C 1
ATOM 611 O O . ARG A 1 83 ? -19.281 -7.848 -0.187 1 93 83 ARG A O 1
ATOM 618 N N . ARG A 1 84 ? -20.547 -6.035 0.153 1 91.81 84 ARG A N 1
ATOM 619 C CA . ARG A 1 84 ? -21.516 -6.445 -0.861 1 91.81 84 ARG A CA 1
ATOM 620 C C . ARG A 1 84 ? -20.859 -6.582 -2.227 1 91.81 84 ARG A C 1
ATOM 622 O O . ARG A 1 84 ? -21.047 -7.586 -2.92 1 91.81 84 ARG A O 1
ATOM 629 N N . LEU A 1 85 ? -20.094 -5.602 -2.613 1 87.88 85 LEU A N 1
ATOM 630 C CA . LEU A 1 85 ? -19.422 -5.617 -3.908 1 87.88 85 LEU A CA 1
ATOM 631 C C . LEU A 1 85 ? -18.469 -6.809 -4.016 1 87.88 85 LEU A C 1
ATOM 633 O O . LEU A 1 85 ? -18.422 -7.473 -5.051 1 87.88 85 LEU A O 1
ATOM 637 N N . LYS A 1 86 ? -17.734 -7.102 -2.973 1 89.88 86 LYS A N 1
ATOM 638 C CA . LYS A 1 86 ? -16.781 -8.203 -2.984 1 89.88 86 LYS A CA 1
ATOM 639 C C . LYS A 1 86 ? -17.5 -9.555 -3.037 1 89.88 86 LYS A C 1
ATOM 641 O O . LYS A 1 86 ? -17.062 -10.461 -3.75 1 89.88 86 LYS A O 1
ATOM 646 N N . GLU A 1 87 ? -18.531 -9.664 -2.301 1 89.62 87 GLU A N 1
ATOM 647 C CA . GLU A 1 87 ? -19.328 -10.883 -2.346 1 89.62 87 GLU A CA 1
ATOM 648 C C . GLU A 1 87 ? -19.922 -11.102 -3.732 1 89.62 87 GLU A C 1
ATOM 650 O O . GLU A 1 87 ? -19.938 -12.227 -4.238 1 89.62 87 GLU A O 1
ATOM 655 N N . GLU A 1 88 ? -20.391 -10.047 -4.312 1 87.12 88 GLU A N 1
ATOM 656 C CA . GLU A 1 88 ? -20.922 -10.117 -5.668 1 87.12 88 GLU A CA 1
ATOM 657 C C . GLU A 1 88 ? -19.844 -10.531 -6.664 1 87.12 88 GLU A C 1
ATOM 659 O O . GLU A 1 88 ? -20.109 -11.289 -7.598 1 87.12 88 GLU A O 1
ATOM 664 N N . ASN A 1 89 ? -18.656 -10.008 -6.512 1 84.94 89 ASN A N 1
ATOM 665 C CA . ASN A 1 89 ? -17.547 -10.367 -7.383 1 84.94 89 ASN A CA 1
ATOM 666 C C . ASN A 1 89 ? -17.219 -11.852 -7.285 1 84.94 89 ASN A C 1
ATOM 668 O O . ASN A 1 89 ? -17.031 -12.523 -8.305 1 84.94 89 ASN A O 1
ATOM 672 N N . VAL A 1 90 ? -17.156 -12.406 -6.102 1 85.69 90 VAL A N 1
ATOM 673 C CA . VAL A 1 90 ? -16.875 -13.828 -5.879 1 85.69 90 VAL A CA 1
ATOM 674 C C . VAL A 1 90 ? -17.969 -14.672 -6.547 1 85.69 90 VAL A C 1
ATOM 676 O O . VAL A 1 90 ? -17.656 -15.648 -7.238 1 85.69 90 VAL A O 1
ATOM 679 N N . ALA A 1 91 ? -19.188 -14.195 -6.367 1 86.12 91 ALA A N 1
ATOM 680 C CA . ALA A 1 91 ? -20.312 -14.93 -6.938 1 86.12 91 ALA A CA 1
ATOM 681 C C . ALA A 1 91 ? -20.25 -14.914 -8.461 1 86.12 91 ALA A C 1
ATOM 683 O O . ALA A 1 91 ? -20.531 -15.922 -9.109 1 86.12 91 ALA A O 1
ATOM 684 N N . THR A 1 92 ? -19.938 -13.797 -9 1 84 92 THR A N 1
ATOM 685 C CA . THR A 1 92 ? -19.859 -13.641 -10.453 1 84 92 THR A CA 1
ATOM 686 C C . THR A 1 92 ? -18.781 -14.539 -11.039 1 84 92 THR A C 1
ATOM 688 O O . THR A 1 92 ? -19.016 -15.242 -12.023 1 84 92 THR A O 1
ATOM 691 N N . VAL A 1 93 ? -17.641 -14.594 -10.43 1 81.31 93 VAL A N 1
ATOM 692 C CA . VAL A 1 93 ? -16.531 -15.414 -10.898 1 81.31 93 VAL A CA 1
ATOM 693 C C . VAL A 1 93 ? -16.875 -16.891 -10.742 1 81.31 93 VAL A C 1
ATOM 695 O O . VAL A 1 93 ? -16.625 -17.688 -11.648 1 81.31 93 VAL A O 1
ATOM 698 N N . ALA A 1 94 ? -17.516 -17.141 -9.688 1 82.44 94 ALA A N 1
ATOM 699 C CA . ALA A 1 94 ? -17.906 -18.531 -9.438 1 82.44 94 ALA A CA 1
ATOM 700 C C . ALA A 1 94 ? -18.906 -19.016 -10.484 1 82.44 94 ALA A C 1
ATOM 702 O O . ALA A 1 94 ? -18.875 -20.188 -10.883 1 82.44 94 ALA A O 1
ATOM 703 N N . ALA A 1 95 ? -19.688 -18.047 -10.891 1 82.75 95 ALA A N 1
ATOM 704 C CA . ALA A 1 95 ? -20.719 -18.391 -11.867 1 82.75 95 ALA A CA 1
ATOM 705 C C . ALA A 1 95 ? -20.172 -18.359 -13.289 1 82.75 95 ALA A C 1
ATOM 707 O O . ALA A 1 95 ? -20.875 -18.688 -14.242 1 82.75 95 ALA A O 1
ATOM 708 N N . GLY A 1 96 ? -18.953 -17.953 -13.508 1 76 96 GLY A N 1
ATOM 709 C CA . GLY A 1 96 ? -18.344 -17.875 -14.82 1 76 96 GLY A CA 1
ATOM 710 C C . GLY A 1 96 ? -18.828 -16.703 -15.641 1 76 96 GLY A C 1
ATOM 711 O O . GLY A 1 96 ? -18.797 -16.734 -16.875 1 76 96 GLY A O 1
ATOM 712 N N . GLN A 1 97 ? -19.422 -15.688 -14.914 1 76.19 97 GLN A N 1
ATOM 713 C CA . GLN A 1 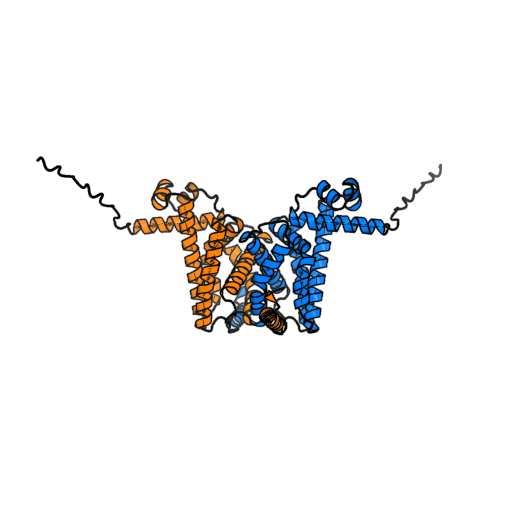97 ? -19.922 -14.492 -15.594 1 76.19 97 GLN A CA 1
ATOM 714 C C . GLN A 1 97 ? -18.781 -13.508 -15.867 1 76.19 97 GLN A C 1
ATOM 716 O O . GLN A 1 97 ? -17.734 -13.562 -15.227 1 76.19 97 GLN A O 1
ATOM 721 N N . SER A 1 98 ? -19.078 -12.688 -16.953 1 72.19 98 SER A N 1
ATOM 722 C CA . SER A 1 98 ? -18.047 -11.734 -17.375 1 72.19 98 SER A CA 1
ATOM 723 C C . SER A 1 98 ? -17.797 -10.688 -16.297 1 72.19 98 SER A C 1
ATOM 725 O O . SER A 1 98 ? -18.75 -10.172 -15.695 1 72.19 98 SER A O 1
ATOM 727 N N . PHE A 1 99 ? -16.5 -10.484 -16.094 1 65.62 99 PHE A N 1
ATOM 728 C CA . PHE A 1 99 ? -16.047 -9.523 -15.094 1 65.62 99 PHE A CA 1
ATOM 729 C C . PHE A 1 99 ? -16.031 -8.109 -15.672 1 65.62 99 PHE A C 1
ATOM 731 O O . PHE A 1 99 ? -16.062 -7.133 -14.922 1 65.62 99 PHE A O 1
ATOM 738 N N . LEU A 1 100 ? -16.203 -7.957 -17.016 1 65.81 100 LEU A N 1
ATOM 739 C CA . LEU A 1 100 ? -16.047 -6.688 -17.703 1 65.81 100 LEU A CA 1
ATOM 740 C C . LEU A 1 100 ? -17.125 -5.691 -17.266 1 65.81 100 LEU A C 1
ATOM 742 O O . LEU A 1 100 ? -16.844 -4.496 -17.156 1 65.81 100 LEU A O 1
ATOM 746 N N . GLN A 1 101 ? -18.203 -6.234 -17.047 1 63.66 101 GLN A N 1
ATOM 747 C CA . GLN A 1 101 ? -19.281 -5.355 -16.609 1 63.66 101 GLN A CA 1
ATOM 748 C C . GLN A 1 101 ? -18.969 -4.703 -15.273 1 63.66 101 GLN A C 1
ATOM 750 O O . GLN A 1 101 ? -19.312 -3.547 -15.031 1 63.66 101 GLN A O 1
ATOM 755 N N . ARG A 1 102 ? -18.281 -5.348 -14.531 1 63.88 102 ARG A N 1
ATOM 756 C CA . ARG A 1 102 ? -17.969 -4.809 -13.211 1 63.88 102 ARG A CA 1
ATOM 757 C C . ARG A 1 102 ? -16.875 -3.758 -13.297 1 63.88 102 ARG A C 1
ATOM 759 O O . ARG A 1 102 ? -16.875 -2.779 -12.547 1 63.88 102 ARG A O 1
ATOM 766 N N . PHE A 1 103 ? -16.078 -3.959 -14.164 1 63 103 PHE A N 1
ATOM 767 C CA . PHE A 1 103 ? -15.07 -2.936 -14.422 1 63 103 PHE A CA 1
ATOM 768 C C . PHE A 1 103 ? -15.727 -1.623 -14.836 1 63 103 PHE A C 1
ATOM 770 O O . PHE A 1 103 ? -15.305 -0.55 -14.398 1 63 103 PHE A O 1
ATOM 777 N N . ALA A 1 104 ? -16.781 -1.827 -15.57 1 61.28 104 ALA A N 1
ATOM 778 C CA . ALA A 1 104 ? -17.5 -0.665 -16.094 1 61.28 104 ALA A CA 1
ATOM 779 C C . ALA A 1 104 ? -18.281 0.041 -14.984 1 61.28 104 ALA A C 1
ATOM 781 O O . ALA A 1 104 ? -18.516 1.251 -15.055 1 61.28 104 ALA A O 1
ATOM 782 N N . ALA A 1 105 ? -18.578 -0.725 -13.984 1 63.19 105 ALA A N 1
ATOM 783 C CA . ALA A 1 105 ? -19.406 -0.147 -12.93 1 63.19 105 ALA A CA 1
ATOM 784 C C . ALA A 1 105 ? -18.547 0.497 -11.844 1 63.19 105 ALA A C 1
ATOM 786 O O . ALA A 1 105 ? -19.062 0.941 -10.82 1 63.19 105 ALA A O 1
ATOM 787 N N . ALA A 1 106 ? -17.328 0.522 -12.148 1 66.44 106 ALA A N 1
ATOM 788 C CA . ALA A 1 106 ? -16.406 1.043 -11.141 1 66.44 106 ALA A CA 1
ATOM 789 C C . ALA A 1 106 ? -16.672 2.518 -10.859 1 66.44 106 ALA A C 1
ATOM 791 O O . ALA A 1 106 ? -16.547 2.967 -9.719 1 66.44 106 ALA A O 1
ATOM 792 N N . ASP A 1 107 ? -17.219 3.166 -11.781 1 71.75 107 ASP A N 1
ATOM 793 C CA . ASP A 1 107 ? -17.5 4.594 -11.641 1 71.75 107 ASP A CA 1
ATOM 794 C C . ASP A 1 107 ? -18.594 4.836 -10.602 1 71.75 107 ASP A C 1
ATOM 796 O O . ASP A 1 107 ? -18.578 5.848 -9.898 1 71.75 107 ASP A O 1
ATOM 800 N N . GLU A 1 108 ? -19.438 3.799 -10.516 1 76.25 108 GLU A N 1
ATOM 801 C CA . GLU A 1 108 ? -20.609 3.98 -9.648 1 76.25 108 GLU A CA 1
ATOM 802 C C . GLU A 1 108 ? -20.188 3.984 -8.172 1 76.25 108 GLU A C 1
ATOM 804 O O . GLU A 1 108 ? -20.875 4.574 -7.336 1 76.25 108 GLU A O 1
ATOM 809 N N . ASN A 1 109 ? -19.109 3.473 -7.91 1 83.44 109 ASN A N 1
ATOM 810 C CA . ASN A 1 109 ? -18.703 3.354 -6.516 1 83.44 109 ASN A CA 1
ATOM 811 C C . ASN A 1 109 ? -17.5 4.238 -6.207 1 83.44 109 ASN A C 1
ATOM 813 O O . ASN A 1 109 ? -16.828 4.051 -5.188 1 83.44 109 ASN A O 1
ATOM 817 N N . ALA A 1 110 ? -17.344 5.27 -7 1 87.81 110 ALA A N 1
ATOM 818 C CA . ALA A 1 110 ? -16.203 6.172 -6.875 1 87.81 110 ALA A CA 1
ATOM 819 C C . ALA A 1 110 ? -16.203 6.879 -5.523 1 87.81 110 ALA A C 1
ATOM 821 O O . ALA A 1 110 ? -15.164 7.027 -4.891 1 87.81 110 ALA A O 1
ATOM 822 N N . PRO A 1 111 ? -17.375 7.297 -4.973 1 89.62 111 PRO A N 1
ATOM 823 C CA . PRO A 1 111 ? -17.359 7.953 -3.664 1 89.62 111 PRO A CA 1
ATOM 824 C C . PRO A 1 111 ? -16.891 7.02 -2.545 1 89.62 111 PRO A C 1
ATOM 826 O O . PRO A 1 111 ? -16.281 7.469 -1.578 1 89.62 111 PRO A O 1
ATOM 829 N N . VAL A 1 112 ? -17.25 5.723 -2.725 1 91.62 112 VAL A N 1
ATOM 830 C CA . VAL A 1 112 ? -16.828 4.738 -1.736 1 91.62 112 VAL A CA 1
ATOM 831 C C . VAL A 1 112 ? -15.297 4.66 -1.71 1 91.62 112 VAL A C 1
ATOM 833 O O . VAL A 1 112 ? -14.688 4.715 -0.641 1 91.62 112 VAL A O 1
ATOM 836 N N . LEU A 1 113 ? -14.727 4.645 -2.859 1 89.31 113 LEU A N 1
ATOM 837 C CA . LEU A 1 113 ? -13.273 4.57 -2.953 1 89.31 113 LEU A CA 1
ATOM 838 C C . LEU A 1 113 ? -12.633 5.863 -2.459 1 89.31 113 LEU A C 1
ATOM 840 O O . LEU A 1 113 ? -11.602 5.828 -1.772 1 89.31 113 LEU A O 1
ATOM 844 N N . GLY A 1 114 ? -13.211 6.969 -2.869 1 91.06 114 GLY A N 1
ATOM 845 C CA . GLY A 1 114 ? -12.719 8.234 -2.354 1 91.06 114 GLY A CA 1
ATOM 846 C C . GLY A 1 114 ? -12.766 8.32 -0.84 1 91.06 114 GLY A C 1
ATOM 847 O O . GLY A 1 114 ? -11.828 8.836 -0.217 1 91.06 114 GLY A O 1
ATOM 848 N N . TYR A 1 115 ? -13.852 7.828 -0.303 1 94.38 115 TYR A N 1
ATOM 849 C CA . TYR A 1 115 ? -14.008 7.812 1.146 1 94.38 115 TYR A CA 1
ATOM 850 C C . TYR A 1 115 ? -12.922 6.969 1.803 1 94.38 115 TYR A C 1
ATOM 852 O O . TYR A 1 115 ? -12.336 7.375 2.809 1 94.38 115 TYR A O 1
ATOM 860 N N . VAL A 1 116 ? -12.617 5.836 1.244 1 93.81 116 VAL A N 1
ATOM 861 C CA . VAL A 1 116 ? -11.586 4.934 1.741 1 93.81 116 VAL A CA 1
ATOM 862 C C . VAL A 1 116 ? -10.227 5.617 1.666 1 93.81 116 VAL A C 1
ATOM 864 O O . VAL A 1 116 ? -9.453 5.578 2.625 1 93.81 116 VAL A O 1
ATOM 867 N N . LEU A 1 117 ? -9.969 6.227 0.569 1 90.69 117 LEU A N 1
ATOM 868 C CA . LEU A 1 117 ? -8.719 6.949 0.381 1 90.69 117 LEU A CA 1
ATOM 869 C C . LEU A 1 117 ? -8.531 8.008 1.463 1 90.69 117 LEU A C 1
ATOM 871 O O . LEU A 1 117 ? -7.465 8.102 2.072 1 90.69 117 LEU A O 1
ATOM 875 N N . ARG A 1 118 ? -9.562 8.766 1.776 1 91.44 118 ARG A N 1
ATOM 876 C CA . ARG A 1 118 ? -9.5 9.812 2.791 1 91.44 118 ARG A CA 1
ATOM 877 C C . ARG A 1 118 ? -9.281 9.219 4.176 1 91.44 118 ARG A C 1
ATOM 879 O O . ARG A 1 118 ? -8.57 9.797 5 1 91.44 118 ARG A O 1
ATOM 886 N N . SER A 1 119 ? -9.883 8.094 4.367 1 92.75 119 SER A N 1
ATOM 887 C CA . SER A 1 119 ? -9.695 7.426 5.652 1 92.75 119 SER A CA 1
ATOM 888 C C . SER A 1 119 ? -8.242 7.027 5.863 1 92.75 119 SER A C 1
ATOM 890 O O . SER A 1 119 ? -7.699 7.195 6.961 1 92.75 119 SER A O 1
ATOM 892 N N . MET A 1 120 ? -7.617 6.555 4.855 1 89.62 120 MET A N 1
ATOM 893 C CA . MET A 1 120 ? -6.207 6.184 4.945 1 89.62 120 MET A CA 1
ATOM 894 C C . MET A 1 120 ? -5.336 7.406 5.207 1 89.62 120 MET A C 1
ATOM 896 O O . MET A 1 120 ? -4.363 7.332 5.957 1 89.62 120 MET A O 1
ATOM 900 N N . GLN A 1 121 ? -5.664 8.477 4.66 1 85.31 121 GLN A N 1
ATOM 901 C CA . GLN A 1 121 ? -4.895 9.711 4.785 1 85.31 121 GLN A CA 1
ATOM 902 C C . GLN A 1 121 ? -5.094 10.352 6.156 1 85.31 121 GLN A C 1
ATOM 904 O O . GLN A 1 121 ? -4.215 11.055 6.652 1 85.31 121 GLN A O 1
ATOM 909 N N . ASP A 1 122 ? -6.262 10.156 6.715 1 87.12 122 ASP A N 1
ATOM 910 C CA . ASP A 1 122 ? -6.617 10.742 8 1 87.12 122 ASP A CA 1
ATOM 911 C C . ASP A 1 122 ? -5.762 10.164 9.125 1 87.12 122 ASP A C 1
ATOM 913 O O . ASP A 1 122 ? -5.27 10.898 9.984 1 87.12 122 ASP A O 1
ATOM 917 N N . GLY A 1 123 ? -5.562 8.906 9.203 1 80.5 123 GLY A N 1
ATOM 918 C CA . GLY A 1 123 ? -4.699 8.242 10.172 1 80.5 123 GLY A CA 1
ATOM 919 C C . GLY A 1 123 ? -5.234 8.297 11.586 1 80.5 123 GLY A C 1
ATOM 920 O O . GLY A 1 123 ? -4.555 7.883 12.531 1 80.5 123 GLY A O 1
ATOM 921 N N . SER A 1 124 ? -6.344 8.836 11.852 1 86.75 124 SER A N 1
ATOM 922 C CA . SER A 1 124 ? -6.953 8.922 13.18 1 86.75 124 SER A CA 1
ATOM 923 C C . SER A 1 124 ? -7.312 7.543 13.711 1 86.75 124 SER A C 1
ATOM 925 O O . SER A 1 124 ? -7.332 6.566 12.961 1 86.75 124 SER A O 1
ATOM 927 N N . PRO A 1 125 ? -7.539 7.484 15.016 1 86.56 125 PRO A N 1
ATOM 928 C CA . PRO A 1 125 ? -7.992 6.211 15.578 1 86.56 125 PRO A CA 1
ATOM 929 C C . PRO A 1 125 ? -9.242 5.672 14.883 1 86.56 125 PRO A C 1
ATOM 931 O O . PRO A 1 125 ? -9.359 4.465 14.672 1 86.56 125 PRO A O 1
ATOM 934 N N . LEU A 1 126 ? -10.086 6.559 14.469 1 85.88 126 LEU A N 1
ATOM 935 C CA . LEU A 1 126 ? -11.297 6.156 13.766 1 85.88 126 LEU A CA 1
ATOM 936 C C . LEU A 1 126 ? -10.961 5.555 12.398 1 85.88 126 LEU A C 1
ATOM 938 O O . LEU A 1 126 ? -11.555 4.555 12 1 85.88 126 LEU A O 1
ATOM 942 N N . ALA A 1 127 ? -10.078 6.156 11.734 1 88.44 127 ALA A N 1
ATOM 943 C CA . ALA A 1 127 ? -9.641 5.648 10.438 1 88.44 127 ALA A CA 1
ATOM 944 C C . ALA A 1 127 ? -8.984 4.273 10.57 1 88.44 127 ALA A C 1
ATOM 946 O O . ALA A 1 127 ? -9.219 3.385 9.758 1 88.44 127 ALA A O 1
ATOM 947 N N . ARG A 1 128 ? -8.242 4.098 11.672 1 90.88 128 ARG A N 1
ATOM 948 C CA . ARG A 1 128 ? -7.598 2.812 11.93 1 90.88 128 ARG A CA 1
ATOM 949 C C . ARG A 1 128 ? -8.625 1.725 12.203 1 90.88 128 ARG A C 1
ATOM 951 O O . ARG A 1 128 ? -8.508 0.604 11.711 1 90.88 128 ARG A O 1
ATOM 958 N N . GLU A 1 129 ? -9.547 2.061 12.945 1 92.25 129 GLU A N 1
ATOM 959 C CA . GLU A 1 129 ? -10.625 1.128 13.234 1 92.25 129 GLU A CA 1
ATOM 960 C C . GLU A 1 129 ? -11.383 0.75 11.961 1 92.25 129 GLU A C 1
ATOM 962 O O . GLU A 1 129 ? -11.75 -0.413 11.773 1 92.25 129 GLU A O 1
ATOM 967 N N . PHE A 1 130 ? -11.641 1.725 11.133 1 94.31 130 PHE A N 1
ATOM 968 C CA . PHE A 1 130 ? -12.305 1.51 9.852 1 94.31 130 PHE A CA 1
ATOM 969 C C . PHE A 1 130 ? -11.523 0.512 9 1 94.31 130 PHE A C 1
ATOM 971 O O . PHE A 1 130 ? -12.102 -0.436 8.469 1 94.31 130 PHE A O 1
ATOM 978 N N . ILE A 1 131 ? -10.219 0.629 8.953 1 93.38 131 ILE A N 1
ATOM 979 C CA . ILE A 1 131 ? -9.367 -0.263 8.172 1 93.38 131 ILE A CA 1
ATOM 980 C C . ILE A 1 131 ? -9.359 -1.651 8.812 1 93.38 131 ILE A C 1
ATOM 982 O O . ILE A 1 131 ? -9.406 -2.664 8.109 1 93.38 131 ILE A O 1
ATOM 986 N N . ASP A 1 132 ? -9.32 -1.703 10.117 1 93.56 132 ASP A N 1
ATOM 987 C CA . ASP A 1 132 ? -9.383 -2.982 10.82 1 93.56 132 ASP A CA 1
ATOM 988 C C . ASP A 1 132 ? -10.672 -3.725 10.492 1 93.56 132 ASP A C 1
ATOM 990 O O . ASP A 1 132 ? -10.672 -4.945 10.32 1 93.56 132 ASP A O 1
ATOM 994 N N . HIS A 1 133 ? -11.734 -2.998 10.375 1 95.06 133 HIS A N 1
ATOM 995 C CA . HIS A 1 133 ? -13.008 -3.607 10.016 1 95.06 133 HIS A CA 1
ATOM 996 C C . HIS A 1 133 ? -12.984 -4.125 8.578 1 95.06 133 HIS A C 1
ATOM 998 O O . HIS A 1 133 ? -13.562 -5.168 8.281 1 95.06 133 HIS A O 1
ATOM 1004 N N . MET A 1 134 ? -12.352 -3.377 7.711 1 96.44 134 MET A N 1
ATOM 1005 C CA . MET A 1 134 ? -12.203 -3.852 6.34 1 96.44 134 MET A CA 1
ATOM 1006 C C . MET A 1 134 ? -11.445 -5.176 6.297 1 96.44 134 MET A C 1
ATOM 1008 O O . MET A 1 134 ? -11.812 -6.082 5.543 1 96.44 134 MET A O 1
ATOM 1012 N N . VAL A 1 135 ? -10.406 -5.312 7.098 1 95.5 135 VAL A N 1
ATOM 1013 C CA . VAL A 1 135 ? -9.625 -6.543 7.168 1 95.5 135 VAL A CA 1
ATOM 1014 C C . VAL A 1 135 ? -10.5 -7.68 7.684 1 95.5 135 VAL A C 1
ATOM 1016 O O . VAL A 1 135 ? -10.5 -8.781 7.117 1 95.5 135 VAL A O 1
ATOM 1019 N N . THR A 1 136 ? -11.219 -7.387 8.734 1 95.81 136 THR A N 1
ATOM 1020 C CA . THR A 1 136 ? -12.094 -8.398 9.312 1 95.81 136 THR A CA 1
ATOM 1021 C C . THR A 1 136 ? -13.133 -8.875 8.297 1 95.81 136 THR A C 1
ATOM 1023 O O . THR A 1 136 ? -13.383 -10.07 8.172 1 95.81 136 THR A O 1
ATOM 1026 N N . ASP A 1 137 ? -13.727 -7.98 7.562 1 96 137 ASP A N 1
ATOM 1027 C CA . ASP A 1 137 ? -14.695 -8.328 6.527 1 96 137 ASP A CA 1
ATOM 1028 C C . ASP A 1 137 ? -14.055 -9.164 5.426 1 96 137 ASP A C 1
ATOM 1030 O O . ASP A 1 137 ? -14.672 -10.086 4.895 1 96 137 ASP A O 1
ATOM 1034 N N . ALA A 1 138 ? -12.852 -8.805 5.094 1 97.06 138 ALA A N 1
ATOM 1035 C CA . ALA A 1 138 ? -12.133 -9.516 4.035 1 97.06 138 ALA A CA 1
ATOM 1036 C C . ALA A 1 138 ? -11.93 -10.984 4.395 1 97.06 138 ALA A C 1
ATOM 1038 O O . ALA A 1 138 ? -11.953 -11.852 3.52 1 97.06 138 ALA A O 1
ATOM 1039 N N . VAL A 1 139 ? -11.703 -11.281 5.695 1 97.31 139 VAL A N 1
ATOM 1040 C CA . VAL A 1 139 ? -11.602 -12.672 6.125 1 97.31 139 VAL A CA 1
ATOM 1041 C C . VAL A 1 139 ? -12.875 -13.43 5.75 1 97.31 139 VAL A C 1
ATOM 1043 O O . VAL A 1 139 ? -12.812 -14.531 5.207 1 97.31 139 VAL A O 1
ATOM 1046 N N . GLY A 1 140 ? -14 -12.789 5.953 1 95.5 140 GLY A N 1
ATOM 1047 C CA . GLY A 1 140 ? -15.289 -13.414 5.707 1 95.5 140 GLY A CA 1
ATOM 1048 C C . GLY A 1 140 ? -15.531 -13.703 4.238 1 95.5 140 GLY A C 1
ATOM 1049 O O . GLY A 1 140 ? -15.805 -14.852 3.867 1 95.5 140 GLY A O 1
ATOM 1050 N N . TYR A 1 141 ? -15.43 -12.688 3.377 1 93.38 141 TYR A N 1
ATOM 1051 C CA . TYR A 1 141 ? -15.773 -12.938 1.982 1 93.38 141 TYR A CA 1
ATOM 1052 C C . TYR A 1 141 ? -14.703 -13.773 1.291 1 93.38 141 TYR A C 1
ATOM 1054 O O . TYR A 1 141 ? -14.969 -14.43 0.284 1 93.38 141 TYR A O 1
ATOM 1062 N N . THR A 1 142 ? -13.43 -13.727 1.76 1 96.5 142 THR A N 1
ATOM 1063 C CA . THR A 1 142 ? -12.406 -14.625 1.218 1 96.5 142 THR A CA 1
ATOM 1064 C C . THR A 1 142 ? -12.719 -16.078 1.578 1 96.5 142 THR A C 1
ATOM 1066 O O . THR A 1 142 ? -12.539 -16.969 0.757 1 96.5 142 THR A O 1
ATOM 1069 N N . ARG A 1 143 ? -13.18 -16.266 2.811 1 96.06 143 ARG A N 1
ATOM 1070 C CA . ARG A 1 143 ? -13.594 -17.609 3.221 1 96.06 143 ARG A CA 1
ATOM 1071 C C . ARG A 1 143 ? -14.711 -18.125 2.332 1 96.06 143 ARG A C 1
ATOM 1073 O O . ARG A 1 143 ? -14.703 -19.297 1.929 1 96.06 143 ARG A O 1
ATOM 1080 N N . ASP A 1 144 ? -15.656 -17.297 2.039 1 94.12 144 ASP A N 1
ATOM 1081 C CA . ASP A 1 144 ? -16.734 -17.672 1.131 1 94.12 144 ASP A CA 1
ATOM 1082 C C . ASP A 1 144 ? -16.203 -18.031 -0.252 1 94.12 144 ASP A C 1
ATOM 1084 O O . ASP A 1 144 ? -16.672 -18.969 -0.882 1 94.12 144 ASP A O 1
ATOM 1088 N N . GLY A 1 145 ? -15.242 -17.266 -0.735 1 95.69 145 GLY A N 1
ATOM 1089 C CA . GLY A 1 145 ? -14.625 -17.531 -2.021 1 95.69 145 GLY A CA 1
ATOM 1090 C C . GLY A 1 145 ? -13.867 -18.844 -2.055 1 95.69 145 GLY A C 1
ATOM 1091 O O . GLY A 1 145 ? -13.883 -19.547 -3.066 1 95.69 145 GLY A O 1
ATOM 1092 N N . VAL A 1 146 ? -13.188 -19.172 -0.939 1 97.5 146 VAL A N 1
ATOM 1093 C CA . VAL A 1 146 ? -12.492 -20.453 -0.823 1 97.5 146 VAL A CA 1
ATOM 1094 C C . VAL A 1 146 ? -13.5 -21.594 -0.838 1 97.5 146 VAL A C 1
ATOM 1096 O O . VAL A 1 146 ? -13.328 -22.578 -1.56 1 97.5 146 VAL A O 1
ATOM 1099 N N . ALA A 1 147 ? -14.57 -21.438 -0.092 1 96.25 147 ALA A N 1
ATOM 1100 C CA . ALA A 1 147 ? -15.617 -22.469 -0.026 1 96.25 147 ALA A CA 1
ATOM 1101 C C . ALA A 1 147 ? -16.25 -22.688 -1.395 1 96.25 147 ALA A C 1
ATOM 1103 O O . ALA A 1 147 ? -16.625 -23.812 -1.739 1 96.25 147 ALA A O 1
ATOM 1104 N N . ALA A 1 148 ? -16.344 -21.688 -2.191 1 94.56 148 ALA A N 1
ATOM 1105 C CA . ALA A 1 148 ? -16.969 -21.734 -3.518 1 94.56 148 ALA A CA 1
ATOM 1106 C C . ALA A 1 148 ? -15.969 -22.25 -4.559 1 94.56 148 ALA A C 1
ATOM 1108 O O . ALA A 1 148 ? -16.328 -22.438 -5.723 1 94.56 148 ALA A O 1
ATOM 1109 N N . GLY A 1 149 ? -14.711 -22.406 -4.227 1 95.88 149 GLY A N 1
ATOM 1110 C CA . GLY A 1 149 ? -13.688 -22.906 -5.125 1 95.88 149 GLY A CA 1
ATOM 1111 C C . GLY A 1 149 ? -13.102 -21.844 -6.031 1 95.88 149 GLY A C 1
ATOM 1112 O O . GLY A 1 149 ? -12.414 -22.156 -7.008 1 95.88 149 GLY A O 1
ATOM 1113 N N . VAL A 1 150 ? -13.391 -20.562 -5.738 1 95 150 VAL A N 1
ATOM 1114 C CA . VAL A 1 150 ? -12.961 -19.438 -6.559 1 95 150 VAL A CA 1
ATOM 1115 C C . VAL A 1 150 ? -11.578 -18.953 -6.102 1 95 150 VAL A C 1
ATOM 1117 O O . VAL A 1 150 ? -10.773 -18.5 -6.91 1 95 150 VAL A O 1
ATOM 1120 N N . ILE A 1 151 ? -11.312 -19 -4.773 1 97.25 151 ILE A N 1
ATOM 1121 C CA . ILE A 1 151 ? -10.094 -18.484 -4.16 1 97.25 151 ILE A CA 1
ATOM 1122 C C . ILE A 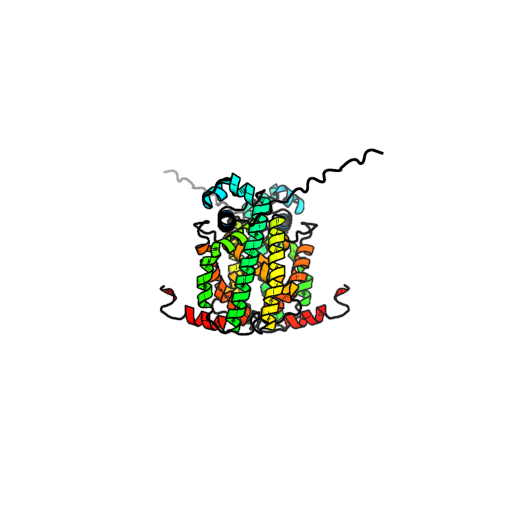1 151 ? -9.266 -19.641 -3.602 1 97.25 151 ILE A C 1
ATOM 1124 O O . ILE A 1 151 ? -9.812 -20.578 -3.002 1 97.25 151 ILE A O 1
ATOM 1128 N N . VAL A 1 152 ? -7.926 -19.625 -3.789 1 98 152 VAL A N 1
ATOM 1129 C CA . VAL A 1 152 ? -6.988 -20.609 -3.275 1 98 152 VAL A CA 1
ATOM 1130 C C . VAL A 1 152 ? -6.984 -20.578 -1.749 1 98 152 VAL A C 1
ATOM 1132 O O . VAL A 1 152 ? -6.941 -19.5 -1.146 1 98 152 VAL A O 1
ATOM 1135 N N . PRO A 1 153 ? -7.078 -21.734 -1.049 1 98.06 153 PRO A N 1
ATOM 1136 C CA . PRO A 1 153 ? -6.984 -21.734 0.413 1 98.06 153 PRO A CA 1
ATOM 1137 C C . PRO A 1 153 ? -5.633 -21.234 0.919 1 98.06 153 PRO A C 1
ATOM 1139 O O . PRO A 1 153 ? -4.621 -21.391 0.229 1 98.06 153 PRO A O 1
ATOM 1142 N N . SER A 1 154 ? -5.641 -20.672 2.066 1 98.06 154 SER A N 1
ATOM 1143 C CA . SER A 1 154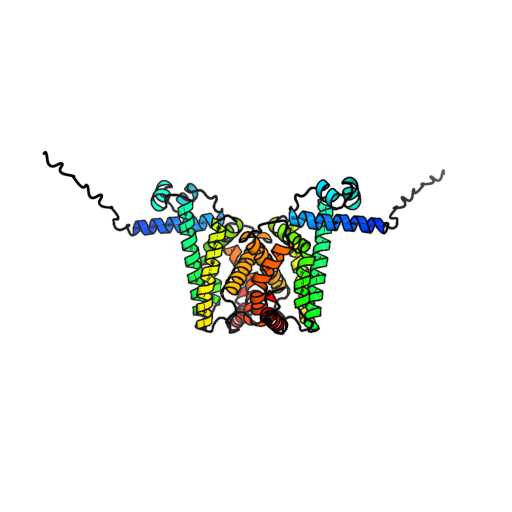 ? -4.43 -20.188 2.721 1 98.06 154 SER A CA 1
ATOM 1144 C C . SER A 1 154 ? -4.164 -20.938 4.02 1 98.06 154 SER A C 1
ATOM 1146 O O . SER A 1 154 ? -5.09 -21.453 4.652 1 98.06 154 SER A O 1
ATOM 1148 N N . ARG A 1 155 ? -2.895 -21.031 4.426 1 97.12 155 ARG A N 1
ATOM 1149 C CA . ARG A 1 155 ? -2.504 -21.609 5.707 1 97.12 155 ARG A CA 1
ATOM 1150 C C . ARG A 1 155 ? -2.83 -20.672 6.859 1 97.12 155 ARG A C 1
ATOM 1152 O O . ARG A 1 155 ? -2.848 -21.078 8.023 1 97.12 155 ARG A O 1
ATOM 1159 N N . ASP A 1 156 ? -3.07 -19.406 6.613 1 97.31 156 ASP A N 1
ATOM 1160 C CA . ASP A 1 156 ? -3.422 -18.391 7.59 1 97.31 156 ASP A CA 1
ATOM 1161 C C . ASP A 1 156 ? -4.344 -17.328 6.98 1 97.31 156 ASP A C 1
ATOM 1163 O O . ASP A 1 156 ? -3.877 -16.328 6.449 1 97.31 156 ASP A O 1
ATOM 1167 N N . ASP A 1 157 ? -5.672 -17.531 7.121 1 97.12 157 ASP A N 1
ATOM 1168 C CA . ASP A 1 157 ? -6.688 -16.719 6.461 1 97.12 157 ASP A CA 1
ATOM 1169 C C . ASP A 1 157 ? -6.633 -15.266 6.941 1 97.12 157 ASP A C 1
ATOM 1171 O O . ASP A 1 157 ? -6.77 -14.336 6.145 1 97.12 157 ASP A O 1
ATOM 1175 N N . ALA A 1 158 ? -6.445 -15.172 8.227 1 97 158 ALA A N 1
ATOM 1176 C CA . ALA A 1 158 ? -6.434 -13.828 8.797 1 97 158 ALA A CA 1
ATOM 1177 C C . ALA A 1 158 ? -5.23 -13.031 8.305 1 97 158 ALA A C 1
ATOM 1179 O O . ALA A 1 158 ? -5.367 -11.867 7.91 1 97 158 ALA A O 1
ATOM 1180 N N . ALA A 1 159 ? -4.043 -13.617 8.25 1 96.62 159 ALA A N 1
ATOM 1181 C CA . ALA A 1 159 ? -2.836 -12.945 7.77 1 96.62 159 ALA A CA 1
ATOM 1182 C C . ALA A 1 159 ? -2.947 -12.609 6.285 1 96.62 159 ALA A C 1
ATOM 1184 O O . ALA A 1 159 ? -2.539 -11.523 5.859 1 96.62 159 ALA A O 1
ATOM 1185 N N . ARG A 1 160 ? -3.504 -13.508 5.582 1 97.62 160 ARG A N 1
ATOM 1186 C CA . ARG A 1 160 ? -3.674 -13.273 4.152 1 97.62 160 ARG A CA 1
ATOM 1187 C C . ARG A 1 160 ? -4.609 -12.102 3.898 1 97.62 160 ARG A C 1
ATOM 1189 O O . ARG A 1 160 ? -4.324 -11.242 3.059 1 97.62 160 ARG A O 1
ATOM 1196 N N . ALA A 1 161 ? -5.754 -12.078 4.613 1 97.38 161 ALA A N 1
ATOM 1197 C CA . ALA A 1 161 ? -6.719 -10.992 4.449 1 97.38 161 ALA A CA 1
ATOM 1198 C C . ALA A 1 161 ? -6.082 -9.641 4.777 1 97.38 161 ALA A C 1
ATOM 1200 O O . ALA A 1 161 ? -6.266 -8.672 4.043 1 97.38 161 ALA A O 1
ATOM 1201 N N . ARG A 1 162 ? -5.355 -9.617 5.859 1 96.62 162 ARG A N 1
ATOM 1202 C CA . ARG A 1 162 ? -4.691 -8.383 6.266 1 96.62 162 ARG A CA 1
ATOM 1203 C C . ARG A 1 162 ? -3.676 -7.938 5.219 1 96.62 162 ARG A C 1
ATOM 1205 O O . ARG A 1 162 ? -3.674 -6.777 4.801 1 96.62 162 ARG A O 1
ATOM 1212 N N . TYR A 1 163 ? -2.871 -8.859 4.742 1 97.12 163 TYR A N 1
ATOM 1213 C CA . TYR A 1 163 ? -1.827 -8.539 3.775 1 97.12 163 TYR A CA 1
ATOM 1214 C C . TYR A 1 163 ? -2.428 -8.016 2.475 1 97.12 163 TYR A C 1
ATOM 1216 O O . TYR A 1 163 ? -1.996 -6.984 1.956 1 97.12 163 TYR A O 1
ATOM 1224 N N . LEU A 1 164 ? -3.385 -8.68 1.929 1 97.56 164 LEU A N 1
ATOM 1225 C CA . LEU A 1 164 ? -3.988 -8.305 0.655 1 97.56 164 LEU A CA 1
ATOM 1226 C C . LEU A 1 164 ? -4.734 -6.977 0.777 1 97.56 164 LEU A C 1
ATOM 1228 O O . LEU A 1 164 ? -4.68 -6.145 -0.13 1 97.56 164 LEU A O 1
ATOM 1232 N N . THR A 1 165 ? -5.445 -6.785 1.944 1 96.94 165 THR A N 1
ATOM 1233 C CA . THR A 1 165 ? -6.156 -5.531 2.158 1 96.94 165 THR A CA 1
ATOM 1234 C C . THR A 1 165 ? -5.176 -4.359 2.225 1 96.94 165 THR A C 1
ATOM 1236 O O . THR A 1 165 ? -5.336 -3.371 1.506 1 96.94 165 THR A O 1
ATOM 1239 N N . LEU A 1 166 ? -4.133 -4.504 2.994 1 95.88 166 LEU A N 1
ATOM 1240 C CA . LEU A 1 166 ? -3.186 -3.412 3.178 1 95.88 166 LEU A CA 1
ATOM 1241 C C . LEU A 1 166 ? -2.395 -3.16 1.898 1 95.88 166 LEU A C 1
ATOM 1243 O O . LEU A 1 166 ? -2.105 -2.01 1.559 1 95.88 166 LEU A O 1
ATOM 1247 N N . SER A 1 167 ? -2.023 -4.215 1.196 1 97 167 SER A N 1
ATOM 1248 C CA . SER A 1 167 ? -1.306 -4.051 -0.065 1 97 167 SER A CA 1
ATOM 1249 C C . SER A 1 167 ? -2.16 -3.32 -1.096 1 97 167 SER A C 1
ATOM 1251 O O . SER A 1 167 ? -1.68 -2.41 -1.773 1 97 167 SER A O 1
ATOM 1253 N N . SER A 1 168 ? -3.438 -3.684 -1.211 1 95.12 168 SER A N 1
ATOM 1254 C CA . SER A 1 168 ? -4.336 -3.068 -2.182 1 95.12 168 SER A CA 1
ATOM 1255 C C . SER A 1 168 ? -4.605 -1.607 -1.837 1 95.12 168 SER A C 1
ATOM 1257 O O . SER A 1 168 ? -4.512 -0.732 -2.701 1 95.12 168 SER A O 1
ATOM 1259 N N . LEU A 1 169 ? -4.941 -1.379 -0.569 1 94.44 169 LEU A N 1
ATOM 1260 C CA . LEU A 1 169 ? -5.195 -0.015 -0.118 1 94.44 169 LEU A CA 1
ATOM 1261 C C . LEU A 1 169 ? -3.939 0.84 -0.24 1 94.44 169 LEU A C 1
ATOM 1263 O O . LEU A 1 169 ? -4.004 1.984 -0.693 1 94.44 169 LEU A O 1
ATOM 1267 N N . GLY A 1 170 ? -2.844 0.246 0.179 1 94.06 170 GLY A N 1
ATOM 1268 C CA . GLY A 1 170 ? -1.579 0.961 0.101 1 94.06 170 GLY A CA 1
ATOM 1269 C C . GLY A 1 170 ? -1.183 1.319 -1.318 1 94.06 170 GLY A C 1
ATOM 1270 O O . GLY A 1 170 ? -0.688 2.42 -1.571 1 94.06 170 GLY A O 1
ATOM 1271 N N . ALA A 1 171 ? -1.374 0.418 -2.23 1 94.5 171 ALA A N 1
ATOM 1272 C CA . ALA A 1 171 ? -1.089 0.696 -3.637 1 94.5 171 ALA A CA 1
ATOM 1273 C C . ALA A 1 171 ? -1.923 1.869 -4.145 1 94.5 171 ALA A C 1
ATOM 1275 O O . ALA A 1 171 ? -1.406 2.756 -4.828 1 94.5 171 ALA A O 1
ATOM 1276 N N . LEU A 1 172 ? -3.193 1.874 -3.84 1 92 172 LEU A N 1
ATOM 1277 C CA . LEU A 1 172 ? -4.078 2.961 -4.246 1 92 172 LEU A CA 1
ATOM 1278 C C . LEU A 1 172 ? -3.607 4.289 -3.664 1 92 172 LEU A C 1
ATOM 1280 O O . LEU A 1 172 ? -3.516 5.289 -4.383 1 92 172 LEU A O 1
ATOM 1284 N N . LEU A 1 173 ? -3.334 4.281 -2.4 1 91.62 173 LEU A N 1
ATOM 1285 C CA . LEU A 1 173 ? -2.889 5.484 -1.711 1 91.62 173 LEU A CA 1
ATOM 1286 C C . LEU A 1 173 ? -1.634 6.055 -2.365 1 91.62 173 LEU A C 1
ATOM 1288 O O . LEU A 1 173 ? -1.57 7.25 -2.662 1 91.62 173 LEU A O 1
ATOM 1292 N N . LEU A 1 174 ? -0.668 5.18 -2.631 1 92.31 174 LEU A N 1
ATOM 1293 C CA . LEU A 1 174 ? 0.6 5.652 -3.178 1 92.31 174 LEU 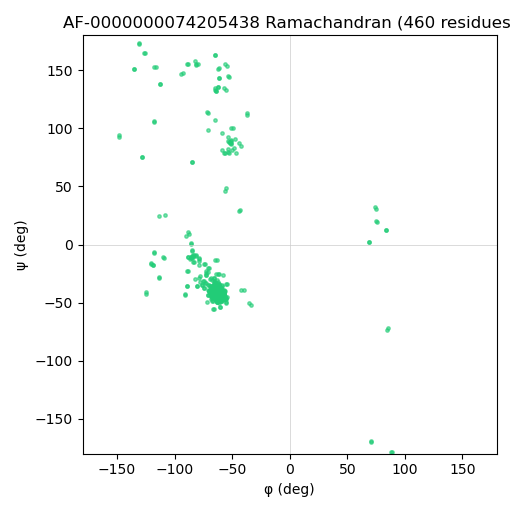A CA 1
ATOM 1294 C C . LEU A 1 174 ? 0.446 6.055 -4.641 1 92.31 174 LEU A C 1
ATOM 1296 O O . LEU A 1 174 ? 1.112 6.98 -5.105 1 92.31 174 LEU A O 1
ATOM 1300 N N . GLU A 1 175 ? -0.442 5.359 -5.371 1 90.81 175 GLU A N 1
ATOM 1301 C CA . GLU A 1 175 ? -0.72 5.77 -6.746 1 90.81 175 GLU A CA 1
ATOM 1302 C C . GLU A 1 175 ? -1.227 7.207 -6.801 1 90.81 175 GLU A C 1
ATOM 1304 O O . GLU A 1 175 ? -0.764 8 -7.621 1 90.81 175 GLU A O 1
ATOM 1309 N N . VAL A 1 176 ? -2.123 7.562 -5.953 1 88.12 176 VAL A N 1
ATOM 1310 C CA . VAL A 1 176 ? -2.713 8.898 -5.938 1 88.12 176 VAL A CA 1
ATOM 1311 C C . VAL A 1 176 ? -1.682 9.914 -5.453 1 88.12 176 VAL A C 1
ATOM 1313 O O . VAL A 1 176 ? -1.649 11.047 -5.93 1 88.12 176 VAL A O 1
ATOM 1316 N N . THR A 1 177 ? -0.822 9.508 -4.531 1 83.38 177 THR A N 1
ATOM 1317 C CA . THR A 1 177 ? 0.235 10.375 -4.031 1 83.38 177 THR A CA 1
ATOM 1318 C C . THR A 1 177 ? 1.247 10.688 -5.129 1 83.38 177 THR A C 1
ATOM 1320 O O . THR A 1 177 ? 1.686 11.828 -5.273 1 83.38 177 THR A O 1
ATOM 1323 N N . LEU A 1 178 ? 1.612 9.695 -5.895 1 84.56 178 LEU A N 1
ATOM 1324 C CA . LEU A 1 178 ? 2.623 9.852 -6.934 1 84.56 178 LEU A CA 1
ATOM 1325 C C . LEU A 1 178 ? 2.047 10.57 -8.148 1 84.56 178 LEU A C 1
ATOM 1327 O O . LEU A 1 178 ? 2.77 11.273 -8.859 1 84.56 178 LEU A O 1
ATOM 1331 N N . ASP A 1 179 ? 0.863 10.297 -8.367 1 84.88 179 ASP A N 1
ATOM 1332 C CA . ASP A 1 179 ? 0.168 10.906 -9.492 1 84.88 179 ASP A CA 1
ATOM 1333 C C . ASP A 1 179 ? -1.147 11.539 -9.047 1 84.88 179 ASP A C 1
ATOM 1335 O O . ASP A 1 179 ? -2.225 11.023 -9.344 1 84.88 179 ASP A O 1
ATOM 1339 N N . PRO A 1 180 ? -0.955 12.641 -8.43 1 82.19 180 PRO A N 1
ATOM 1340 C CA . PRO A 1 180 ? -2.176 13.289 -7.945 1 82.19 180 PRO A CA 1
ATOM 1341 C C . PRO A 1 180 ? -3.121 13.688 -9.078 1 82.19 180 PRO A C 1
ATOM 1343 O O . PRO A 1 180 ? -2.668 14.125 -10.141 1 82.19 180 PRO A O 1
ATOM 1346 N N . PRO A 1 181 ? -4.352 13.398 -8.844 1 83.12 181 PRO A N 1
ATOM 1347 C CA . PRO A 1 181 ? -5.297 13.789 -9.891 1 83.12 181 PRO A CA 1
ATOM 1348 C C . PRO A 1 181 ? -5.336 15.297 -10.125 1 83.12 181 PRO A C 1
ATOM 1350 O O . PRO A 1 181 ? -5.172 16.078 -9.18 1 83.12 181 PRO A O 1
ATOM 1353 N N . SER A 1 182 ? -5.492 15.617 -11.391 1 84.38 182 SER A N 1
ATOM 1354 C CA . SER A 1 182 ? -5.621 17.031 -11.742 1 84.38 182 SER A CA 1
ATOM 1355 C C . SER A 1 182 ? -6.832 17.656 -11.062 1 84.38 182 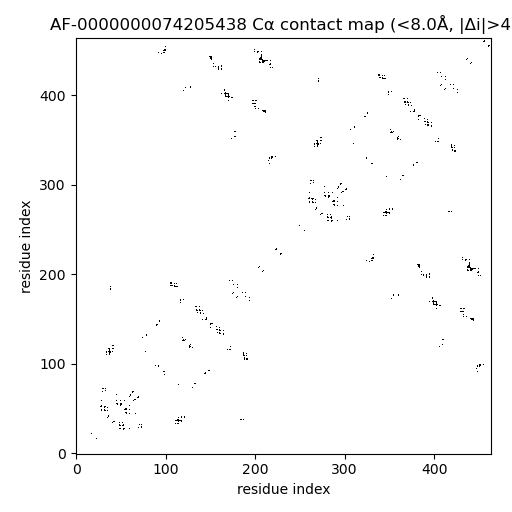SER A C 1
ATOM 1357 O O . SER A 1 182 ? -6.777 18.812 -10.633 1 84.38 182 SER A O 1
ATOM 1359 N N . ASP A 1 183 ? -7.945 16.844 -11 1 87.75 183 ASP A N 1
ATOM 1360 C CA . ASP A 1 183 ? -9.164 17.234 -10.305 1 87.75 183 ASP A CA 1
ATOM 1361 C C . ASP A 1 183 ? -9.461 16.281 -9.148 1 87.75 183 ASP A C 1
ATOM 1363 O O . ASP A 1 183 ? -9.945 15.172 -9.367 1 87.75 183 ASP A O 1
ATOM 1367 N N . PRO A 1 184 ? -9.211 16.828 -7.949 1 77.81 184 PRO A N 1
ATOM 1368 C CA . PRO A 1 184 ? -9.422 15.945 -6.805 1 77.81 184 PRO A CA 1
ATOM 1369 C C . PRO A 1 184 ? -10.883 15.531 -6.637 1 77.81 184 PRO A C 1
ATOM 1371 O O . PRO A 1 184 ? -11.18 14.562 -5.934 1 77.81 184 PRO A O 1
ATOM 1374 N N . ASP A 1 185 ? -11.719 16.203 -7.328 1 82.44 185 ASP A N 1
ATOM 1375 C CA . ASP A 1 185 ? -13.133 15.883 -7.23 1 82.44 185 ASP A CA 1
ATOM 1376 C C . ASP A 1 185 ? -13.523 14.805 -8.242 1 82.44 185 ASP A C 1
ATOM 1378 O O . ASP A 1 185 ? -14.609 14.234 -8.156 1 82.44 185 ASP A O 1
ATOM 1382 N N . ASP A 1 186 ? -12.602 14.555 -9.117 1 88.31 186 ASP A N 1
ATOM 1383 C CA . ASP A 1 186 ? -12.875 13.531 -10.125 1 88.31 186 ASP A CA 1
ATOM 1384 C C . ASP A 1 186 ? -12.539 12.141 -9.594 1 88.31 186 ASP A C 1
ATOM 1386 O O . ASP A 1 186 ? -11.625 11.484 -10.094 1 88.31 186 ASP A O 1
ATOM 1390 N N . LEU A 1 187 ? -13.352 11.68 -8.664 1 85.38 187 LEU A N 1
ATOM 1391 C CA . LEU A 1 187 ? -13.148 10.383 -8.023 1 85.38 187 LEU A CA 1
ATOM 1392 C C . LEU A 1 187 ? -13.203 9.258 -9.047 1 85.38 187 LEU A C 1
ATOM 1394 O O . LEU A 1 187 ? -12.43 8.305 -8.969 1 85.38 187 LEU A O 1
ATOM 1398 N N . ALA A 1 188 ? -14.078 9.391 -9.984 1 83.81 188 ALA A N 1
ATOM 1399 C CA . ALA A 1 188 ? -14.203 8.375 -11.031 1 83.81 188 ALA A CA 1
ATOM 1400 C C . ALA A 1 188 ? -12.922 8.273 -11.852 1 83.81 188 ALA A C 1
ATOM 1402 O O . ALA A 1 188 ? -12.469 7.176 -12.18 1 83.81 188 ALA A O 1
ATOM 1403 N N . GLY A 1 189 ? -12.352 9.414 -12.164 1 84.69 189 GLY A N 1
ATOM 1404 C CA . GLY A 1 189 ? -11.094 9.438 -12.891 1 84.69 189 GLY A CA 1
ATOM 1405 C C . GLY A 1 189 ? -9.953 8.797 -12.117 1 84.69 189 GLY A C 1
ATOM 1406 O O . GLY A 1 189 ? -9.125 8.086 -12.695 1 84.69 189 GLY A O 1
ATOM 1407 N N . ILE A 1 190 ? -9.961 8.977 -10.852 1 84.38 190 ILE A N 1
ATOM 1408 C CA . ILE A 1 190 ? -8.938 8.406 -9.984 1 84.38 190 ILE A CA 1
ATOM 1409 C C . ILE A 1 190 ? -9.031 6.879 -10.016 1 84.38 190 ILE A C 1
ATOM 1411 O O . ILE A 1 190 ? -8.023 6.191 -10.195 1 84.38 190 ILE A O 1
ATOM 1415 N N . VAL A 1 191 ? -10.188 6.383 -9.891 1 82.5 191 VAL A N 1
ATOM 1416 C CA . VAL A 1 191 ? -10.414 4.941 -9.867 1 82.5 191 VAL A CA 1
ATOM 1417 C C . VAL A 1 191 ? -10.07 4.348 -11.234 1 82.5 191 VAL A C 1
ATOM 1419 O O . VAL A 1 191 ? -9.406 3.311 -11.312 1 82.5 191 VAL A O 1
ATOM 1422 N N . ARG A 1 192 ? -10.523 5.016 -12.258 1 82.88 192 ARG A N 1
ATOM 1423 C CA . ARG A 1 192 ? -10.266 4.547 -13.609 1 82.88 192 ARG A CA 1
ATOM 1424 C C . ARG A 1 192 ? -8.766 4.469 -13.883 1 82.88 192 ARG A C 1
ATOM 1426 O O . ARG A 1 192 ? -8.281 3.482 -14.445 1 82.88 192 ARG A O 1
ATOM 1433 N N . ASN A 1 193 ? -8.109 5.453 -13.508 1 85.06 193 ASN A N 1
ATOM 1434 C CA . ASN A 1 193 ? -6.664 5.477 -13.719 1 85.06 193 ASN A CA 1
ATOM 1435 C C . ASN A 1 193 ? -5.969 4.363 -12.938 1 85.06 193 ASN A C 1
ATOM 1437 O O . ASN A 1 193 ? -5.062 3.713 -13.453 1 85.06 193 ASN A O 1
ATOM 1441 N N . TYR A 1 194 ? -6.402 4.176 -11.781 1 87.25 194 TYR A N 1
ATOM 1442 C CA . TYR A 1 194 ? -5.824 3.117 -10.961 1 87.25 194 TYR A CA 1
ATOM 1443 C C . TYR A 1 194 ? -6.055 1.75 -11.586 1 87.25 194 TYR A C 1
ATOM 1445 O O . TYR A 1 194 ? -5.129 0.938 -11.68 1 87.25 194 TYR A O 1
ATOM 1453 N N . LEU A 1 195 ? -7.266 1.475 -11.977 1 84.44 195 LEU A N 1
ATOM 1454 C CA . LEU A 1 195 ? -7.598 0.182 -12.57 1 84.44 195 LEU A CA 1
ATOM 1455 C C . LEU A 1 195 ? -6.855 -0.025 -13.883 1 84.44 195 LEU A C 1
ATOM 1457 O O . LEU A 1 195 ? -6.367 -1.122 -14.164 1 84.44 195 LEU A O 1
ATOM 1461 N N . THR A 1 196 ? -6.793 1.016 -14.672 1 84.75 196 THR A N 1
ATOM 1462 C CA . THR A 1 196 ? -6.102 0.931 -15.953 1 84.75 196 THR A CA 1
ATOM 1463 C C . THR A 1 196 ? -4.637 0.547 -15.758 1 84.75 196 THR A C 1
ATOM 1465 O O . THR A 1 196 ? -4.098 -0.271 -16.5 1 84.75 196 THR A O 1
ATOM 1468 N N . ASN A 1 197 ? -4.098 1.043 -14.719 1 88.56 197 ASN A N 1
ATOM 1469 C CA . ASN A 1 197 ? -2.67 0.843 -14.492 1 88.56 197 ASN A CA 1
ATOM 1470 C C . ASN A 1 197 ? -2.398 -0.45 -13.727 1 88.56 197 ASN A C 1
ATOM 1472 O O . ASN A 1 197 ? -1.316 -1.028 -13.844 1 88.56 197 ASN A O 1
ATOM 1476 N N . SER A 1 198 ? -3.391 -0.937 -13 1 92.62 198 SER A N 1
ATOM 1477 C CA . SER A 1 198 ? -3.057 -1.96 -12.008 1 92.62 198 SER A CA 1
ATOM 1478 C C . SER A 1 198 ? -3.773 -3.271 -12.312 1 92.62 198 SER A C 1
ATOM 1480 O O . SER A 1 198 ? -3.396 -4.324 -11.789 1 92.62 198 SER A O 1
ATOM 1482 N N . TYR A 1 199 ? -4.785 -3.223 -13.109 1 90.56 199 TYR A N 1
ATOM 1483 C CA . TYR A 1 199 ? -5.637 -4.398 -13.234 1 90.56 199 TYR A CA 1
ATOM 1484 C C . TYR A 1 199 ? -4.867 -5.57 -13.836 1 90.56 199 TYR A C 1
ATOM 1486 O O . TYR A 1 199 ? -4.934 -6.691 -13.328 1 90.56 199 TYR A O 1
ATOM 1494 N N . LEU A 1 200 ? -4.125 -5.367 -14.945 1 93.56 200 LEU A N 1
ATOM 1495 C CA . LEU A 1 200 ? -3.406 -6.453 -15.609 1 93.56 200 LEU A CA 1
ATOM 1496 C C . LEU A 1 200 ? -2.377 -7.074 -14.672 1 93.56 200 LEU A C 1
ATOM 1498 O O . LEU A 1 200 ? -2.396 -8.281 -14.43 1 93.56 200 LEU A O 1
ATOM 1502 N N . PRO A 1 201 ? -1.509 -6.254 -14.109 1 96.31 201 PRO A N 1
ATOM 1503 C CA . PRO A 1 201 ? -0.524 -6.879 -13.219 1 96.31 201 PRO A CA 1
ATOM 1504 C C . PRO A 1 201 ? -1.164 -7.531 -12 1 96.31 201 PRO A C 1
ATOM 1506 O O . PRO A 1 201 ? -0.651 -8.531 -11.484 1 96.31 201 PRO A O 1
ATOM 1509 N N . MET A 1 202 ? -2.209 -6.969 -11.477 1 94.94 202 MET A N 1
ATOM 1510 C CA . MET A 1 202 ? -2.908 -7.582 -10.352 1 94.94 202 MET A CA 1
ATOM 1511 C C . MET A 1 202 ? -3.461 -8.953 -10.734 1 94.94 202 MET A C 1
ATOM 1513 O O . MET A 1 202 ? -3.281 -9.922 -10 1 94.94 202 MET A O 1
ATOM 1517 N N . MET A 1 203 ? -4.133 -9.031 -11.883 1 92.75 203 MET A N 1
ATOM 1518 C CA . MET A 1 203 ? -4.707 -10.297 -12.328 1 92.75 203 MET A CA 1
ATOM 1519 C C . MET A 1 203 ? -3.611 -11.312 -12.641 1 92.75 203 MET A C 1
ATOM 1521 O O . MET A 1 203 ? -3.766 -12.5 -12.359 1 92.75 203 MET A O 1
ATOM 1525 N N . GLU A 1 204 ? -2.49 -10.867 -13.266 1 96.75 204 GLU A N 1
ATOM 1526 C CA . GLU A 1 204 ? -1.352 -11.75 -13.477 1 96.75 204 GLU A CA 1
ATOM 1527 C C . GLU A 1 204 ? -0.859 -12.344 -12.156 1 96.75 204 GLU A C 1
ATOM 1529 O O . GLU A 1 204 ? -0.638 -13.555 -12.055 1 96.75 204 GLU A O 1
ATOM 1534 N N . LEU A 1 205 ? -0.722 -11.484 -11.188 1 97.19 205 LEU A N 1
ATOM 1535 C CA . LEU A 1 205 ? -0.234 -11.93 -9.883 1 97.19 205 LEU A CA 1
ATOM 1536 C C . LEU A 1 205 ? -1.203 -12.922 -9.25 1 97.19 205 LEU A C 1
ATOM 1538 O O . LEU A 1 205 ? -0.785 -13.961 -8.734 1 97.19 205 LEU A O 1
ATOM 1542 N N . PHE A 1 206 ? -2.51 -12.625 -9.32 1 96.31 206 PHE A N 1
ATOM 1543 C CA . PHE A 1 206 ? -3.527 -13.406 -8.625 1 96.31 206 PHE A CA 1
ATOM 1544 C C . PHE A 1 206 ? -3.719 -14.758 -9.305 1 96.31 206 PHE A C 1
ATOM 1546 O O . PHE A 1 206 ? -4.172 -15.719 -8.672 1 96.31 206 PHE A O 1
ATOM 1553 N N . THR A 1 207 ? -3.357 -14.859 -10.609 1 95.94 207 THR A N 1
ATOM 1554 C CA . THR A 1 207 ? -3.693 -16.078 -11.328 1 95.94 207 THR A CA 1
ATOM 1555 C C . THR A 1 207 ? -2.432 -16.844 -11.711 1 95.94 207 THR A C 1
ATOM 1557 O O . THR A 1 207 ? -2.463 -18.078 -11.859 1 95.94 207 THR A O 1
ATOM 1560 N N . GLU A 1 208 ? -1.271 -16.156 -11.914 1 96.69 208 GLU A N 1
ATOM 1561 C CA . GLU A 1 208 ? -0.073 -16.797 -12.453 1 96.69 208 GLU A CA 1
ATOM 1562 C C . GLU A 1 208 ? 1.078 -16.734 -11.453 1 96.69 208 GLU A C 1
ATOM 1564 O O . GLU A 1 208 ? 2.119 -17.359 -11.648 1 96.69 208 GLU A O 1
ATOM 1569 N N . GLY A 1 209 ? 0.904 -15.992 -10.297 1 96.44 209 GLY A N 1
ATOM 1570 C CA . GLY A 1 209 ? 1.957 -15.828 -9.305 1 96.44 209 GLY A CA 1
ATOM 1571 C C . GLY A 1 209 ? 3.096 -14.953 -9.789 1 96.44 209 GLY A C 1
ATOM 1572 O O . GLY A 1 209 ? 2.959 -14.234 -10.781 1 96.44 209 GLY A O 1
ATOM 1573 N N . PHE A 1 210 ? 4.168 -14.93 -9.055 1 97.38 210 PHE A N 1
ATOM 1574 C CA . PHE A 1 210 ? 5.328 -14.094 -9.336 1 97.38 210 PHE A CA 1
ATOM 1575 C C . PHE A 1 210 ? 6.598 -14.93 -9.422 1 97.38 210 PHE A C 1
ATOM 1577 O O . PHE A 1 210 ? 7.453 -14.688 -10.281 1 97.38 210 PHE A O 1
ATOM 1584 N N . LEU A 1 211 ? 6.77 -15.891 -8.555 1 95.25 211 LEU A N 1
ATOM 1585 C CA . LEU A 1 211 ? 7.918 -16.781 -8.555 1 95.25 211 LEU A CA 1
ATOM 1586 C C . LEU A 1 211 ? 7.602 -18.062 -9.32 1 95.25 211 LEU A C 1
ATOM 1588 O O . LEU A 1 211 ? 6.484 -18.594 -9.242 1 95.25 211 LEU A O 1
ATOM 1592 N N . THR A 1 212 ? 8.602 -18.656 -10.008 1 96.12 212 THR A N 1
ATOM 1593 C CA . THR A 1 212 ? 8.391 -19.812 -10.875 1 96.12 212 THR A CA 1
ATOM 1594 C C . THR A 1 212 ? 8.383 -21.109 -10.07 1 96.12 212 THR A C 1
ATOM 1596 O O . THR A 1 212 ? 7.992 -22.156 -10.586 1 96.12 212 THR A O 1
ATOM 1599 N N . SER A 1 213 ? 8.883 -21.016 -8.812 1 93.44 213 SER A N 1
ATOM 1600 C CA . SER A 1 213 ? 8.953 -22.203 -7.984 1 93.44 213 SER A CA 1
ATOM 1601 C C . SER A 1 213 ? 8.469 -21.922 -6.566 1 93.44 213 SER A C 1
ATOM 1603 O O . SER A 1 213 ? 8.602 -20.812 -6.066 1 93.44 213 SER A O 1
ATOM 1605 N N . ARG A 1 214 ? 7.93 -22.922 -5.887 1 92.12 214 ARG A N 1
ATOM 1606 C CA . ARG A 1 214 ? 7.457 -22.828 -4.512 1 92.12 214 ARG A CA 1
ATOM 1607 C C . ARG A 1 214 ? 8.586 -23.109 -3.523 1 92.12 214 ARG A C 1
ATOM 1609 O O . ARG A 1 214 ? 8.344 -23.281 -2.326 1 92.12 214 ARG A O 1
ATOM 1616 N N . ARG A 1 215 ? 9.734 -23.203 -3.969 1 89.25 215 ARG A N 1
ATOM 1617 C CA . ARG A 1 215 ? 10.859 -23.625 -3.141 1 89.25 215 ARG A CA 1
ATOM 1618 C C . ARG A 1 215 ? 11.016 -22.719 -1.929 1 89.25 215 ARG A C 1
ATOM 1620 O O . ARG A 1 215 ? 11.195 -23.188 -0.805 1 89.25 215 ARG A O 1
ATOM 1627 N N . THR A 1 216 ? 10.945 -21.422 -2.174 1 87.25 216 THR A N 1
ATOM 1628 C CA . THR A 1 216 ? 11.117 -20.469 -1.082 1 87.25 216 THR A CA 1
ATOM 1629 C C . THR A 1 216 ? 10 -20.625 -0.049 1 87.25 216 THR A C 1
ATOM 1631 O O . THR A 1 216 ? 10.258 -20.562 1.156 1 87.25 216 THR A O 1
ATOM 1634 N N . LEU A 1 217 ? 8.797 -20.766 -0.469 1 91.75 217 LEU A N 1
ATOM 1635 C CA . LEU A 1 217 ? 7.68 -21 0.44 1 91.75 217 LEU A CA 1
ATOM 1636 C C . LEU A 1 217 ? 7.875 -22.281 1.232 1 91.75 217 LEU A C 1
ATOM 1638 O O . LEU A 1 217 ? 7.699 -22.297 2.453 1 91.75 217 LEU A O 1
ATOM 1642 N N . ASP A 1 218 ? 8.234 -23.359 0.56 1 91.75 218 ASP A N 1
ATOM 1643 C CA . ASP A 1 218 ? 8.445 -24.641 1.216 1 91.75 218 ASP A CA 1
ATOM 1644 C C . ASP A 1 218 ? 9.547 -24.547 2.271 1 91.75 218 ASP A C 1
ATOM 1646 O O . ASP A 1 218 ? 9.422 -25.125 3.355 1 91.75 218 ASP A O 1
ATOM 1650 N N . GLU A 1 219 ? 10.625 -23.859 1.938 1 86.94 219 GLU A N 1
ATOM 1651 C CA . GLU A 1 219 ? 11.703 -23.656 2.902 1 86.94 219 GLU A CA 1
ATOM 1652 C C . GLU A 1 219 ? 11.211 -22.891 4.129 1 86.94 219 GLU A C 1
ATOM 1654 O O . GLU A 1 219 ? 11.586 -23.219 5.258 1 86.94 219 GLU A O 1
ATOM 1659 N N . TYR A 1 220 ? 10.422 -21.953 3.896 1 87.06 220 TYR A N 1
ATOM 1660 C CA . TYR A 1 220 ? 9.875 -21.172 5 1 87.06 220 TYR A CA 1
ATOM 1661 C C . TYR A 1 220 ? 8.984 -22.047 5.887 1 87.06 220 TYR A C 1
ATOM 1663 O O . TYR A 1 220 ? 9.07 -21.969 7.117 1 87.06 220 TYR A O 1
ATOM 1671 N N . LEU A 1 221 ? 8.133 -22.781 5.281 1 90.56 221 LEU A N 1
ATOM 1672 C CA . LEU A 1 221 ? 7.223 -23.641 6.031 1 90.56 221 LEU A CA 1
ATOM 1673 C C . LEU A 1 221 ? 7.996 -24.672 6.855 1 90.56 221 LEU A C 1
ATOM 1675 O O . LEU A 1 221 ? 7.602 -25 7.977 1 90.56 221 LEU A O 1
ATOM 1679 N N . LEU A 1 222 ? 9.117 -25.125 6.312 1 87.19 222 LEU A N 1
ATOM 1680 C CA . LEU A 1 222 ? 9.977 -26.047 7.055 1 87.19 222 LEU A CA 1
ATOM 1681 C C . LEU A 1 222 ? 10.602 -25.344 8.258 1 87.19 222 LEU A C 1
ATOM 1683 O O . LEU A 1 222 ? 10.711 -25.938 9.336 1 87.19 222 LEU A O 1
ATOM 1687 N N . TYR A 1 223 ? 10.938 -24.141 8.039 1 81.06 223 TYR A N 1
ATOM 1688 C CA . TYR A 1 223 ? 11.57 -23.359 9.086 1 81.06 223 TYR A CA 1
ATOM 1689 C C . TYR A 1 223 ? 10.602 -23.078 10.227 1 81.06 223 TYR A C 1
ATOM 1691 O O . TYR A 1 223 ? 10.953 -23.234 11.406 1 81.06 223 TYR A O 1
ATOM 1699 N N . VAL A 1 224 ? 9.422 -22.688 9.984 1 82.69 224 VAL A N 1
ATOM 1700 C CA . VAL A 1 224 ? 8.484 -22.266 11.023 1 82.69 224 VAL A CA 1
ATOM 1701 C C . VAL A 1 224 ? 7.891 -23.5 11.711 1 82.69 224 VAL A C 1
ATOM 1703 O O . VAL A 1 224 ? 7.406 -23.406 12.844 1 82.69 224 VAL A O 1
ATOM 1706 N N . ASN A 1 225 ? 7.809 -24.547 11.016 1 80 225 ASN A N 1
ATOM 1707 C CA . ASN A 1 225 ? 7.25 -25.766 11.594 1 80 225 ASN A CA 1
ATOM 1708 C C . ASN A 1 225 ? 8.305 -26.562 12.344 1 80 225 ASN A C 1
ATOM 1710 O O . ASN A 1 225 ? 7.992 -27.578 12.984 1 80 225 ASN A O 1
ATOM 1714 N N . GLU A 1 226 ? 9.547 -26.219 12.227 1 70.75 226 GLU A N 1
ATOM 1715 C CA . GLU A 1 226 ? 10.578 -26.906 13.008 1 70.75 226 GLU A CA 1
ATOM 1716 C C . GLU A 1 226 ? 10.492 -26.531 14.484 1 70.75 226 GLU A C 1
ATOM 1718 O O . GLU A 1 226 ? 10.391 -25.344 14.828 1 70.75 226 GLU A O 1
ATOM 1723 N N . PRO A 1 227 ? 10.156 -27.375 15.398 1 62.94 227 PRO A N 1
ATOM 1724 C CA . PRO A 1 227 ? 9.992 -27.188 16.844 1 62.94 227 PRO A CA 1
ATOM 1725 C C . PRO A 1 227 ? 10.977 -26.156 17.406 1 62.94 227 PRO A C 1
ATOM 1727 O O . PRO A 1 227 ? 10.625 -25.406 18.312 1 62.94 227 PRO A O 1
ATOM 1730 N N . GLY A 1 228 ? 12.289 -26.188 17.203 1 50.06 228 GLY A N 1
ATOM 1731 C CA . GLY A 1 228 ? 13.289 -25.328 17.812 1 50.06 228 GLY A CA 1
ATOM 1732 C C . GLY A 1 228 ? 13.375 -23.969 17.172 1 50.06 228 GLY A C 1
ATOM 1733 O O . GLY A 1 228 ? 14.156 -23.109 17.594 1 50.06 228 GLY A O 1
ATOM 1734 N N . ALA A 1 229 ? 12.859 -23.672 16.125 1 51 229 ALA A N 1
ATOM 1735 C CA . ALA A 1 229 ? 13.031 -22.438 15.375 1 51 229 ALA A CA 1
ATOM 1736 C C . ALA A 1 229 ? 12.336 -21.266 16.078 1 51 229 ALA A C 1
ATOM 1738 O O . ALA A 1 229 ? 12.75 -20.125 15.938 1 51 229 ALA A O 1
ATOM 1739 N N . ASN A 1 230 ? 11.117 -21.312 16.5 1 46.22 230 ASN A N 1
ATOM 1740 C CA . ASN A 1 230 ? 10.391 -20.266 17.203 1 46.22 230 ASN A CA 1
ATOM 1741 C C . ASN A 1 230 ? 11.102 -19.859 18.5 1 46.22 230 ASN A C 1
ATOM 1743 O O . ASN A 1 230 ? 10.664 -18.938 19.188 1 46.22 230 ASN A O 1
ATOM 1747 N N . ASN A 1 231 ? 11.867 -20.703 19.094 1 40.12 231 ASN A N 1
ATOM 1748 C CA . ASN A 1 231 ? 12.43 -20.484 20.422 1 40.12 231 ASN A CA 1
ATOM 1749 C C . ASN A 1 231 ? 13.742 -19.703 20.359 1 40.12 231 ASN A C 1
ATOM 1751 O O . ASN A 1 231 ? 14.438 -19.547 21.359 1 40.12 231 ASN A O 1
ATOM 1755 N N . SER A 1 232 ? 14.391 -19.5 19.188 1 35.19 232 SER A N 1
ATOM 1756 C CA . SER A 1 232 ? 15.602 -18.703 19.375 1 35.19 232 SER A CA 1
ATOM 1757 C C . SER A 1 232 ? 15.352 -17.234 19.094 1 35.19 232 SER A C 1
ATOM 1759 O O . SER A 1 232 ? 14.609 -16.891 18.172 1 35.19 232 SER A O 1
ATOM 1761 N N . MET B 1 1 ? 54.531 48.406 -32.312 1 28.7 1 MET B N 1
ATOM 1762 C CA . MET B 1 1 ? 53.719 47.188 -32.406 1 28.7 1 MET B CA 1
ATOM 1763 C C . MET B 1 1 ? 53.969 46.281 -31.219 1 28.7 1 MET B C 1
ATOM 1765 O O . MET B 1 1 ? 54.938 45.5 -31.188 1 28.7 1 MET B O 1
ATOM 1769 N N . ARG B 1 2 ? 53.719 46.688 -29.844 1 30.84 2 ARG B N 1
ATOM 1770 C CA . ARG B 1 2 ? 53.938 46.156 -28.5 1 30.84 2 ARG B CA 1
ATOM 1771 C C . ARG B 1 2 ? 53 44.969 -28.25 1 30.84 2 ARG B C 1
ATOM 1773 O O . ARG B 1 2 ? 51.781 45.062 -28.391 1 30.84 2 ARG B O 1
ATOM 1780 N N . SER B 1 3 ? 53.469 43.688 -28.406 1 31.03 3 SER B N 1
ATOM 1781 C CA . SER B 1 3 ? 52.844 42.406 -28.203 1 31.03 3 SER B CA 1
ATOM 1782 C C . SER B 1 3 ? 52.375 42.25 -26.766 1 31.03 3 SER B C 1
ATOM 1784 O O . SER B 1 3 ? 53.125 42.406 -25.828 1 31.03 3 SER B O 1
ATOM 1786 N N . ALA B 1 4 ? 51.094 42.531 -26.469 1 36.66 4 ALA B N 1
ATOM 1787 C CA . ALA B 1 4 ? 50.375 42.281 -25.203 1 36.66 4 ALA B CA 1
ATOM 1788 C C . ALA B 1 4 ? 50.5 40.844 -24.797 1 36.66 4 ALA B C 1
ATOM 1790 O O . ALA B 1 4 ? 50.031 39.938 -25.5 1 36.66 4 ALA B O 1
ATOM 1791 N N . ARG B 1 5 ? 51.469 40.375 -23.984 1 32.84 5 ARG B N 1
ATOM 1792 C CA . ARG B 1 5 ? 51.594 39.062 -23.344 1 32.84 5 ARG B CA 1
ATOM 1793 C C . ARG B 1 5 ? 50.375 38.75 -22.5 1 32.84 5 ARG B C 1
ATOM 1795 O O . ARG B 1 5 ? 50.094 39.469 -21.531 1 32.84 5 ARG B O 1
ATOM 1802 N N . SER B 1 6 ? 49.219 38.312 -23.062 1 36.66 6 SER B N 1
ATOM 1803 C CA . SER B 1 6 ? 48.094 37.781 -22.312 1 36.66 6 SER B CA 1
ATOM 1804 C C . SER B 1 6 ? 48.5 36.688 -21.359 1 36.66 6 SER B C 1
ATOM 1806 O O . SER B 1 6 ? 49.094 35.688 -21.781 1 36.66 6 SER B O 1
ATOM 1808 N N . ASP B 1 7 ? 48.906 36.938 -20.109 1 35.72 7 ASP B N 1
ATOM 1809 C CA . ASP B 1 7 ? 49.125 35.969 -19.016 1 35.72 7 ASP B CA 1
ATOM 1810 C C . ASP B 1 7 ? 47.906 35.094 -18.766 1 35.72 7 ASP B C 1
ATOM 1812 O O . ASP B 1 7 ? 46.875 35.594 -18.344 1 35.72 7 ASP B O 1
ATOM 1816 N N . ARG B 1 8 ? 47.656 34 -19.516 1 37.44 8 ARG B N 1
ATOM 1817 C CA . ARG B 1 8 ? 46.656 32.969 -19.219 1 37.44 8 ARG B CA 1
ATOM 1818 C C . ARG B 1 8 ? 46.906 32.312 -17.875 1 37.44 8 ARG B C 1
ATOM 1820 O O . ARG B 1 8 ? 47.906 31.609 -17.703 1 37.44 8 ARG B O 1
ATOM 1827 N N . SER B 1 9 ? 46.5 32.906 -16.719 1 38.44 9 SER B N 1
ATOM 1828 C CA . SER B 1 9 ? 46.438 32.219 -15.422 1 38.44 9 SER B CA 1
ATOM 1829 C C . SER B 1 9 ? 45.656 30.922 -15.508 1 38.44 9 SER B C 1
ATOM 1831 O O . SER B 1 9 ? 44.469 30.938 -15.828 1 38.44 9 SER B O 1
ATOM 1833 N N . THR B 1 10 ? 46.219 29.766 -15.852 1 38.19 10 THR B N 1
ATOM 1834 C CA . THR B 1 10 ? 45.656 28.438 -15.75 1 38.19 10 THR B CA 1
ATOM 1835 C C . THR B 1 10 ? 45.156 28.156 -14.336 1 38.19 10 THR B C 1
ATOM 1837 O O . THR B 1 10 ? 45.938 28.203 -13.383 1 38.19 10 THR B O 1
ATOM 1840 N N . SER B 1 11 ? 43.969 28.453 -13.945 1 37.47 11 SER B N 1
ATOM 1841 C CA . SER B 1 11 ? 43.312 27.984 -12.734 1 37.47 11 SER B CA 1
ATOM 1842 C C . SER B 1 11 ? 43.406 26.469 -12.586 1 37.47 11 SER B C 1
ATOM 1844 O O . SER B 1 11 ? 42.906 25.734 -13.422 1 37.47 11 SER B O 1
ATOM 1846 N N . SER B 1 12 ? 44.531 25.922 -12.086 1 37.25 12 SER B N 1
ATOM 1847 C CA . SER B 1 12 ? 44.656 24.516 -11.727 1 37.25 12 SER B CA 1
ATOM 1848 C C . SER B 1 12 ? 43.531 24.062 -10.82 1 37.25 12 SER B C 1
ATOM 1850 O O . SER B 1 12 ? 43.312 24.641 -9.75 1 37.25 12 SER B O 1
ATOM 1852 N N . SER B 1 13 ? 42.469 23.594 -11.312 1 40.62 13 SER B N 1
ATOM 1853 C CA . SER B 1 13 ? 41.406 22.906 -10.578 1 40.62 13 SER B CA 1
ATOM 1854 C C . SER B 1 13 ? 42 21.891 -9.594 1 40.62 13 SER B C 1
ATOM 1856 O O . SER B 1 13 ? 42.719 20.969 -10 1 40.62 13 SER B O 1
ATOM 1858 N N . ARG B 1 14 ? 42.375 22.188 -8.352 1 39.34 14 ARG B N 1
ATOM 1859 C CA . ARG B 1 14 ? 42.844 21.391 -7.219 1 39.34 14 ARG B CA 1
ATOM 1860 C C . ARG B 1 14 ? 42 20.141 -7.043 1 39.34 14 ARG B C 1
ATOM 1862 O O . ARG B 1 14 ? 41.094 20.094 -6.18 1 39.34 14 ARG B O 1
ATOM 1869 N N . ASN B 1 15 ? 41.406 19.547 -8.031 1 42.19 15 ASN B N 1
ATOM 1870 C CA . ASN B 1 15 ? 40.781 18.25 -7.801 1 42.19 15 ASN B CA 1
ATOM 1871 C C . ASN B 1 15 ? 41.781 17.25 -7.219 1 42.19 15 ASN B C 1
ATOM 1873 O O . ASN B 1 15 ? 42.438 16.516 -7.965 1 42.19 15 ASN B O 1
ATOM 1877 N N . GLY B 1 16 ? 42.5 17.594 -6.238 1 40.97 16 GLY B N 1
ATOM 1878 C CA . GLY B 1 16 ? 43.406 16.578 -5.719 1 40.97 16 GLY B CA 1
ATOM 1879 C C . GLY B 1 16 ? 42.688 15.297 -5.312 1 40.97 16 GLY B C 1
ATOM 1880 O O . GLY B 1 16 ? 41.469 15.266 -5.242 1 40.97 16 GLY B O 1
ATOM 1881 N N . PRO B 1 17 ? 43.281 14.164 -5.281 1 46.59 17 PRO B N 1
ATOM 1882 C CA . PRO B 1 17 ? 42.719 12.875 -4.867 1 46.59 17 PRO B CA 1
ATOM 1883 C C . PRO B 1 17 ? 42.031 12.945 -3.498 1 46.59 17 PRO B C 1
ATOM 1885 O O . PRO B 1 17 ? 42.562 13.609 -2.59 1 46.59 17 PRO B O 1
ATOM 1888 N N . VAL B 1 18 ? 40.75 13.031 -3.396 1 51.59 18 VAL B N 1
ATOM 1889 C CA . VAL B 1 18 ? 40.031 12.914 -2.137 1 51.59 18 VAL B CA 1
ATOM 1890 C C . VAL B 1 18 ? 40.688 11.859 -1.256 1 51.59 18 VAL B C 1
ATOM 1892 O O . VAL B 1 18 ? 40.875 10.727 -1.69 1 51.59 18 VAL B O 1
ATOM 1895 N N . ASP B 1 19 ? 41.281 12.141 -0.162 1 54.84 19 ASP B N 1
ATOM 1896 C CA . ASP B 1 19 ? 41.969 11.289 0.811 1 54.84 19 ASP B CA 1
ATOM 1897 C C . ASP B 1 19 ? 41.031 10.203 1.345 1 54.84 19 ASP B C 1
ATOM 1899 O O . ASP B 1 19 ? 39.812 10.406 1.402 1 54.84 19 ASP B O 1
ATOM 1903 N N . ALA B 1 20 ? 41.531 8.883 1.422 1 54.09 20 ALA B N 1
ATOM 1904 C CA . ALA B 1 20 ? 40.812 7.703 1.935 1 54.09 20 ALA B CA 1
ATOM 1905 C C . ALA B 1 20 ? 40.031 8.039 3.197 1 54.09 20 ALA B C 1
ATOM 1907 O O . ALA B 1 20 ? 38.906 7.555 3.381 1 54.09 20 ALA B O 1
ATOM 1908 N N . ASP B 1 21 ? 40.625 8.836 4.023 1 55.53 21 ASP B N 1
ATOM 1909 C CA . ASP B 1 21 ? 39.938 9.25 5.254 1 55.53 21 ASP B CA 1
ATOM 1910 C C . ASP B 1 21 ? 38.719 10.102 4.957 1 55.53 21 ASP B C 1
ATOM 1912 O O . ASP B 1 21 ? 37.719 10.023 5.664 1 55.53 21 ASP B O 1
ATOM 1916 N N . ASP B 1 22 ? 38.875 10.891 3.912 1 60.56 22 ASP B N 1
ATOM 1917 C CA . ASP B 1 22 ? 37.781 11.758 3.49 1 60.56 22 ASP B CA 1
ATOM 1918 C C . ASP B 1 22 ? 36.594 10.945 2.961 1 60.56 22 ASP B C 1
ATOM 1920 O O . ASP B 1 22 ? 35.438 11.258 3.244 1 60.56 22 ASP B O 1
ATOM 1924 N N . LEU B 1 23 ? 37 9.922 2.262 1 65.69 23 LEU B N 1
ATOM 1925 C CA . LEU B 1 23 ? 35.969 9.023 1.761 1 65.69 23 LEU B CA 1
ATOM 1926 C C . LEU B 1 23 ? 35.25 8.312 2.91 1 65.69 23 LEU B C 1
ATOM 1928 O O . LEU B 1 23 ? 34.031 8.117 2.877 1 65.69 23 LEU B O 1
ATOM 1932 N N . THR B 1 24 ? 36.094 8.219 3.895 1 82.75 24 THR B N 1
ATOM 1933 C CA . THR B 1 24 ? 35.531 7.559 5.07 1 82.75 24 THR B CA 1
ATOM 1934 C C . THR B 1 24 ? 34.562 8.484 5.812 1 82.75 24 THR B C 1
ATOM 1936 O O . THR B 1 24 ? 33.469 8.062 6.207 1 82.75 24 THR B O 1
ATOM 1939 N N . ALA B 1 25 ? 35 9.836 5.812 1 89 25 ALA B N 1
ATOM 1940 C CA . ALA B 1 25 ? 34.125 10.781 6.504 1 89 25 ALA B CA 1
ATOM 1941 C C . ALA B 1 25 ? 32.844 11.008 5.727 1 89 25 ALA B C 1
ATOM 1943 O O . ALA B 1 25 ? 31.766 11.102 6.32 1 89 25 ALA B O 1
ATOM 1944 N N . ARG B 1 26 ? 33.031 11.156 4.41 1 94.69 26 ARG B N 1
ATOM 1945 C CA . ARG B 1 26 ? 31.844 11.359 3.576 1 94.69 26 ARG B CA 1
ATOM 1946 C C . ARG B 1 26 ? 30.844 10.219 3.738 1 94.69 26 ARG B C 1
ATOM 1948 O O . ARG B 1 26 ? 29.656 10.445 3.906 1 94.69 26 ARG B O 1
ATOM 1955 N N . ALA B 1 27 ? 31.359 9.047 3.732 1 95 27 ALA B N 1
ATOM 1956 C CA . ALA B 1 27 ? 30.516 7.871 3.895 1 95 27 ALA B CA 1
ATOM 1957 C C . ALA B 1 27 ? 29.891 7.824 5.289 1 95 27 ALA B C 1
ATOM 1959 O O . ALA B 1 27 ? 28.719 7.48 5.441 1 95 27 ALA B O 1
ATOM 1960 N N . ARG B 1 28 ? 30.641 8.164 6.254 1 95.06 28 ARG B N 1
ATOM 1961 C CA . ARG B 1 28 ? 30.141 8.18 7.629 1 95.06 28 ARG B CA 1
ATOM 1962 C C . ARG B 1 28 ? 29.016 9.188 7.797 1 95.06 28 ARG B C 1
ATOM 1964 O O . ARG B 1 28 ? 28.016 8.898 8.461 1 95.06 28 ARG B O 1
ATOM 1971 N N . ILE B 1 29 ? 29.219 10.359 7.219 1 97.5 29 ILE B N 1
ATOM 1972 C CA . ILE B 1 29 ? 28.203 11.398 7.293 1 97.5 29 ILE B CA 1
ATOM 1973 C C . ILE B 1 29 ? 26.938 10.922 6.586 1 97.5 29 ILE B C 1
ATOM 1975 O O . ILE B 1 29 ? 25.828 11.055 7.121 1 97.5 29 ILE B O 1
ATOM 1979 N N . ARG B 1 30 ? 27.078 10.414 5.406 1 97.06 30 ARG B N 1
ATOM 1980 C CA . ARG B 1 30 ? 25.938 9.922 4.641 1 97.06 30 ARG B CA 1
ATOM 1981 C C . ARG B 1 30 ? 25.188 8.836 5.414 1 97.06 30 ARG B C 1
ATOM 1983 O O . ARG B 1 30 ? 23.969 8.867 5.504 1 97.06 30 ARG B O 1
ATOM 1990 N N . ASP B 1 31 ? 25.938 7.887 6.004 1 95.12 31 ASP B N 1
ATOM 1991 C CA . ASP B 1 31 ? 25.328 6.797 6.754 1 95.12 31 ASP B CA 1
ATOM 1992 C C . ASP B 1 31 ? 24.594 7.32 7.984 1 95.12 31 ASP B C 1
ATOM 1994 O O . ASP B 1 31 ? 23.5 6.855 8.305 1 95.12 31 ASP B O 1
ATOM 1998 N N . ALA B 1 32 ? 25.188 8.25 8.656 1 96.56 32 ALA B N 1
ATOM 1999 C CA . ALA B 1 32 ? 24.547 8.891 9.797 1 96.56 32 ALA B CA 1
ATOM 2000 C C . ALA B 1 32 ? 23.266 9.617 9.367 1 96.56 32 ALA B C 1
ATOM 2002 O O . ALA B 1 32 ? 22.25 9.562 10.07 1 96.56 32 ALA B O 1
ATOM 2003 N N . ALA B 1 33 ? 23.344 10.289 8.25 1 97.88 33 ALA B N 1
ATOM 2004 C CA . ALA B 1 33 ? 22.188 11.008 7.73 1 97.88 33 ALA B CA 1
ATOM 2005 C C . ALA B 1 33 ? 21.047 10.047 7.391 1 97.88 33 ALA B C 1
ATOM 2007 O O . ALA B 1 33 ? 19.891 10.297 7.734 1 97.88 33 ALA B O 1
ATOM 2008 N N . VAL B 1 34 ? 21.344 8.922 6.73 1 96.44 34 VAL B N 1
ATOM 2009 C CA . VAL B 1 34 ? 20.328 7.926 6.391 1 96.44 34 VAL B CA 1
ATOM 2010 C C . VAL B 1 34 ? 19.625 7.449 7.656 1 96.44 34 VAL B C 1
ATOM 2012 O O . VAL B 1 34 ? 18.391 7.387 7.703 1 96.44 34 VAL B O 1
ATOM 2015 N N . ARG B 1 35 ? 20.359 7.195 8.688 1 94.19 35 ARG B N 1
ATOM 2016 C CA . ARG B 1 35 ? 19.781 6.715 9.945 1 94.19 35 ARG B CA 1
ATOM 2017 C C . ARG B 1 35 ? 18.938 7.789 10.609 1 94.19 35 ARG B C 1
ATOM 2019 O O . ARG B 1 35 ? 17.828 7.512 11.07 1 94.19 35 ARG B O 1
ATOM 2026 N N . ARG B 1 36 ? 19.438 8.969 10.602 1 96.25 36 ARG B N 1
ATOM 2027 C CA . ARG B 1 36 ? 18.734 10.055 11.266 1 96.25 36 ARG B CA 1
ATOM 2028 C C . ARG B 1 36 ? 17.438 10.398 10.531 1 96.25 36 ARG B C 1
ATOM 2030 O O . ARG B 1 36 ? 16.391 10.57 11.156 1 96.25 36 ARG B O 1
ATOM 2037 N N . PHE B 1 37 ? 17.516 10.461 9.234 1 96.19 37 PHE B N 1
ATOM 2038 C CA . PHE B 1 37 ? 16.328 10.703 8.43 1 96.19 37 PHE B CA 1
ATOM 2039 C C . PHE B 1 37 ? 15.305 9.578 8.625 1 96.19 37 PHE B C 1
ATOM 2041 O O . PHE B 1 37 ? 14.102 9.82 8.648 1 96.19 37 PHE B O 1
ATOM 2048 N N . ALA B 1 38 ? 15.781 8.375 8.797 1 93.5 38 ALA B N 1
ATOM 2049 C CA . ALA B 1 38 ? 14.914 7.215 8.992 1 93.5 38 ALA B CA 1
ATOM 2050 C C . ALA B 1 38 ? 14.141 7.332 10.305 1 93.5 38 ALA B C 1
ATOM 2052 O O . ALA B 1 38 ? 12.977 6.934 10.383 1 93.5 38 ALA B O 1
ATOM 2053 N N . VAL B 1 39 ? 14.758 7.895 11.281 1 91.19 39 VAL B N 1
ATOM 2054 C CA . VAL B 1 39 ? 14.172 7.93 12.617 1 91.19 39 VAL B CA 1
ATOM 2055 C C . VAL B 1 39 ? 13.344 9.203 12.781 1 91.19 39 VAL B C 1
ATOM 2057 O O . VAL B 1 39 ? 12.18 9.141 13.188 1 91.19 39 VAL B O 1
ATOM 2060 N N . GLU B 1 40 ? 13.859 10.344 12.305 1 92 40 GLU B N 1
ATOM 2061 C CA . GLU B 1 40 ? 13.258 11.633 12.656 1 92 40 GLU B CA 1
ATOM 2062 C C . GLU B 1 40 ? 12.57 12.258 11.445 1 92 40 GLU B C 1
ATOM 2064 O O . GLU B 1 40 ? 11.844 13.25 11.586 1 92 40 GLU B O 1
ATOM 2069 N N . GLY B 1 41 ? 12.758 11.75 10.32 1 93.56 41 GLY B N 1
ATOM 2070 C CA . GLY B 1 41 ? 12.258 12.383 9.109 1 93.56 41 GLY B CA 1
ATOM 2071 C C . GLY B 1 41 ? 13.219 13.391 8.516 1 93.56 41 GLY B C 1
ATOM 2072 O O . GLY B 1 41 ? 14.305 13.617 9.062 1 93.56 41 GLY B O 1
ATOM 2073 N N . PHE B 1 42 ? 12.836 14.008 7.469 1 94.94 42 PHE B N 1
ATOM 2074 C CA . PHE B 1 42 ? 13.75 14.828 6.668 1 94.94 42 PHE B CA 1
ATOM 2075 C C . PHE B 1 42 ? 13.844 16.234 7.23 1 94.94 42 PHE B C 1
ATOM 2077 O O . PHE B 1 42 ? 14.609 17.062 6.727 1 94.94 42 PHE B O 1
ATOM 2084 N N . GLY B 1 43 ? 13.164 16.469 8.266 1 94.44 43 GLY B N 1
ATOM 2085 C CA . GLY B 1 43 ? 13.305 17.734 8.984 1 94.44 43 GLY B CA 1
ATOM 2086 C C . GLY B 1 43 ? 14.5 17.75 9.922 1 94.44 43 GLY B C 1
ATOM 2087 O O . GLY B 1 43 ? 14.852 18.797 10.461 1 94.44 43 GLY B O 1
ATOM 2088 N N . ALA B 1 44 ? 15.125 16.625 10.109 1 96.06 44 ALA B N 1
ATOM 2089 C CA . ALA B 1 44 ? 16.297 16.547 10.977 1 96.06 44 ALA B CA 1
ATOM 2090 C C . ALA B 1 44 ? 17.359 17.578 10.562 1 96.06 44 ALA B C 1
ATOM 2092 O O . ALA B 1 44 ? 17.594 17.781 9.367 1 96.06 44 ALA B O 1
ATOM 2093 N N . SER B 1 45 ? 18.062 18.125 11.453 1 97.12 45 SER B N 1
ATOM 2094 C CA . SER B 1 45 ? 18.984 19.234 11.18 1 97.12 45 SER B CA 1
ATOM 2095 C C . SER B 1 45 ? 20.375 18.719 10.812 1 97.12 45 SER B C 1
ATOM 2097 O O . SER B 1 45 ? 20.75 17.609 11.203 1 97.12 45 SER B O 1
ATOM 2099 N N . VAL B 1 46 ? 21.047 19.516 10.125 1 97.62 46 VAL B N 1
ATOM 2100 C CA . VAL B 1 46 ? 22.438 19.234 9.805 1 97.62 46 VAL B CA 1
ATOM 2101 C C . VAL B 1 46 ? 23.25 19.078 11.086 1 97.62 46 VAL B C 1
ATOM 2103 O O . VAL B 1 46 ? 24.141 18.234 11.172 1 97.62 46 VAL B O 1
ATOM 2106 N N . ARG B 1 47 ? 22.984 19.875 12.125 1 97.5 47 ARG B N 1
ATOM 2107 C CA . ARG B 1 47 ? 23.672 19.812 13.406 1 97.5 47 ARG B CA 1
ATOM 2108 C C . ARG B 1 47 ? 23.516 18.438 14.047 1 97.5 47 ARG B C 1
ATOM 2110 O O . ARG B 1 47 ? 24.484 17.844 14.531 1 97.5 47 ARG B O 1
ATOM 2117 N N . THR B 1 48 ? 22.344 17.891 14.031 1 97.69 48 THR B N 1
ATOM 2118 C CA . THR B 1 48 ? 22.078 16.578 14.609 1 97.69 48 THR B CA 1
ATOM 2119 C C . THR B 1 48 ? 22.781 15.484 13.82 1 97.69 48 THR B C 1
ATOM 2121 O O . THR B 1 48 ? 23.391 14.578 14.406 1 97.69 48 THR B O 1
ATOM 2124 N N . ILE B 1 49 ? 22.75 15.578 12.508 1 97.81 49 ILE B N 1
ATOM 2125 C CA . ILE B 1 49 ? 23.422 14.609 11.641 1 97.81 49 ILE B CA 1
ATOM 2126 C C . ILE B 1 49 ? 24.938 14.656 11.891 1 97.81 49 ILE B C 1
ATOM 2128 O O . ILE B 1 49 ? 25.578 13.609 11.984 1 97.81 49 ILE B O 1
ATOM 2132 N N . ALA B 1 50 ? 25.453 15.867 11.977 1 97.94 50 ALA B N 1
ATOM 2133 C CA . ALA B 1 50 ? 26.875 16.047 12.25 1 97.94 50 ALA B CA 1
ATOM 2134 C C . ALA B 1 50 ? 27.266 15.398 13.578 1 97.94 50 ALA B C 1
ATOM 2136 O O . ALA B 1 50 ? 28.266 14.68 13.656 1 97.94 50 ALA B O 1
ATOM 2137 N N . ALA B 1 51 ? 26.484 15.602 14.594 1 97.75 51 ALA B N 1
ATOM 2138 C CA . ALA B 1 51 ? 26.734 15.008 15.914 1 97.75 51 ALA B CA 1
ATOM 2139 C C . ALA B 1 51 ? 26.719 13.484 15.836 1 97.75 51 ALA B C 1
ATOM 2141 O O . ALA B 1 51 ? 27.609 12.828 16.391 1 97.75 51 ALA B O 1
ATOM 2142 N N . ASP B 1 52 ? 25.766 12.922 15.125 1 96.31 52 ASP B N 1
ATOM 2143 C CA . ASP B 1 52 ? 25.672 11.477 14.945 1 96.31 52 ASP B CA 1
ATOM 2144 C C . ASP B 1 52 ? 26.922 10.93 14.25 1 96.31 52 ASP B C 1
ATOM 2146 O O . ASP B 1 52 ? 27.359 9.812 14.539 1 96.31 52 ASP B O 1
ATOM 2150 N N . ALA B 1 53 ? 27.438 11.711 13.32 1 96.88 53 ALA B N 1
ATOM 2151 C CA . ALA B 1 53 ? 28.578 11.273 12.516 1 96.88 53 ALA B CA 1
ATOM 2152 C C . ALA B 1 53 ? 29.906 11.562 13.227 1 96.88 53 ALA B C 1
ATOM 2154 O O . ALA B 1 53 ? 30.969 11.156 12.758 1 96.88 53 ALA B O 1
ATOM 2155 N N . GLY B 1 54 ? 29.844 12.328 14.305 1 96.75 54 GLY B N 1
ATOM 2156 C CA . GLY B 1 54 ? 31.047 12.68 15.039 1 96.75 54 GLY B CA 1
ATOM 2157 C C . GLY B 1 54 ? 31.906 13.711 14.32 1 96.75 54 GLY B C 1
ATOM 2158 O O . GLY B 1 54 ? 33.125 13.625 14.344 1 96.75 54 GLY B O 1
ATOM 2159 N N . VAL B 1 55 ? 31.281 14.57 13.602 1 97 55 VAL B N 1
ATOM 2160 C CA . VAL B 1 55 ? 32 15.617 12.875 1 97 55 VAL B CA 1
ATOM 2161 C C . VAL B 1 55 ? 31.344 16.969 13.141 1 97 55 VAL B C 1
ATOM 2163 O O . VAL B 1 55 ? 30.328 17.047 13.828 1 97 55 VAL B O 1
ATOM 2166 N N . SER B 1 56 ? 31.984 18.031 12.664 1 96.19 56 SER B N 1
ATOM 2167 C CA . SER B 1 56 ? 31.406 19.359 12.773 1 96.19 56 SER B CA 1
ATOM 2168 C C . SER B 1 56 ? 30.359 19.594 11.695 1 96.19 56 SER B C 1
ATOM 2170 O O . SER B 1 56 ? 30.422 19 10.617 1 96.19 56 SER B O 1
ATOM 2172 N N . ALA B 1 57 ? 29.406 20.516 11.938 1 96.69 57 ALA B N 1
ATOM 2173 C CA . ALA B 1 57 ? 28.422 20.906 10.922 1 96.69 57 ALA B CA 1
ATOM 2174 C C . ALA B 1 57 ? 29.109 21.484 9.695 1 96.69 57 ALA B C 1
ATOM 2176 O O . ALA B 1 57 ? 28.656 21.297 8.57 1 96.69 57 ALA B O 1
ATOM 2177 N N . GLY B 1 58 ? 30.109 22.25 9.938 1 96.12 58 GLY B N 1
ATOM 2178 C CA . GLY B 1 58 ? 30.875 22.812 8.836 1 96.12 58 GLY B CA 1
ATOM 2179 C C . GLY B 1 58 ? 31.438 21.781 7.895 1 96.12 58 GLY B C 1
ATOM 2180 O O . GLY B 1 58 ? 31.453 21.969 6.68 1 96.12 58 GLY B O 1
ATOM 2181 N N . LEU B 1 59 ? 31.922 20.672 8.375 1 96.12 59 LEU B N 1
ATOM 2182 C CA . LEU B 1 59 ? 32.469 19.594 7.555 1 96.12 59 LEU B CA 1
ATOM 2183 C C . LEU B 1 59 ? 31.375 18.953 6.711 1 96.12 59 LEU B C 1
ATOM 2185 O O . LEU B 1 59 ? 31.609 18.562 5.566 1 96.12 59 LEU B O 1
ATOM 2189 N N . VAL B 1 60 ? 30.172 18.766 7.305 1 97.5 60 VAL B N 1
ATOM 2190 C CA . VAL B 1 60 ? 29.047 18.25 6.527 1 97.5 60 VAL B CA 1
ATOM 2191 C C . VAL B 1 60 ? 28.797 19.156 5.316 1 97.5 60 VAL B C 1
ATOM 2193 O O . VAL B 1 60 ? 28.672 18.672 4.191 1 97.5 60 VAL B O 1
ATOM 2196 N N . MET B 1 61 ? 28.812 20.469 5.555 1 96.5 61 MET B N 1
ATOM 2197 C CA . MET B 1 61 ? 28.547 21.438 4.484 1 96.5 61 MET B CA 1
ATOM 2198 C C . MET B 1 61 ? 29.672 21.453 3.463 1 96.5 61 MET B C 1
ATOM 2200 O O . MET B 1 61 ? 29.438 21.656 2.273 1 96.5 61 MET B O 1
ATOM 2204 N N . HIS B 1 62 ? 30.828 21.281 3.965 1 95.94 62 HIS B N 1
ATOM 2205 C CA . HIS B 1 62 ? 31.984 21.203 3.066 1 95.94 62 HIS B CA 1
ATOM 2206 C C . HIS B 1 62 ? 31.828 20.031 2.086 1 95.94 62 HIS B C 1
ATOM 2208 O O . HIS B 1 62 ? 32.062 20.203 0.886 1 95.94 62 HIS B O 1
ATOM 2214 N N . HIS B 1 63 ? 31.375 18.906 2.514 1 96.12 63 HIS B N 1
ATOM 2215 C CA . HIS B 1 63 ? 31.297 17.703 1.688 1 96.12 63 HIS B CA 1
ATOM 2216 C C . HIS B 1 63 ? 30.062 17.734 0.787 1 96.12 63 HIS B C 1
ATOM 2218 O O . HIS B 1 63 ? 30.109 17.281 -0.356 1 96.12 63 HIS B O 1
ATOM 2224 N N . PHE B 1 64 ? 28.969 18.297 1.298 1 97.56 64 PHE B N 1
ATOM 2225 C CA . PHE B 1 64 ? 27.703 18.078 0.584 1 97.56 64 PHE B CA 1
ATOM 2226 C C . PHE B 1 64 ? 27.094 19.391 0.139 1 97.56 64 PHE B C 1
ATOM 2228 O O . PHE B 1 64 ? 26.219 19.406 -0.726 1 97.56 64 PHE B O 1
ATOM 2235 N N . GLY B 1 65 ? 27.516 20.453 0.69 1 96.75 65 GLY B N 1
ATOM 2236 C CA . GLY B 1 65 ? 27.031 21.766 0.303 1 96.75 65 GLY B CA 1
ATOM 2237 C C . GLY B 1 65 ? 25.75 22.172 1.024 1 96.75 65 GLY B C 1
ATOM 2238 O O . GLY B 1 65 ? 25.781 23 1.929 1 96.75 65 GLY B O 1
ATOM 2239 N N . THR B 1 66 ? 24.578 21.531 0.668 1 96.25 66 THR B N 1
ATOM 2240 C CA . THR B 1 66 ? 23.297 21.812 1.285 1 96.25 66 THR B CA 1
ATOM 2241 C C . THR B 1 66 ? 22.641 20.531 1.802 1 96.25 66 THR B C 1
ATOM 2243 O O . THR B 1 66 ? 23.062 19.438 1.432 1 96.25 66 THR B O 1
ATOM 2246 N N . LYS B 1 67 ? 21.656 20.688 2.621 1 96 67 LYS B N 1
ATOM 2247 C CA . LYS B 1 67 ? 20.922 19.531 3.117 1 96 67 LYS B CA 1
ATOM 2248 C C . LYS B 1 67 ? 20.219 18.797 1.982 1 96 67 LYS B C 1
ATOM 2250 O O . LYS B 1 67 ? 20.109 17.578 1.996 1 96 67 LYS B O 1
ATOM 2255 N N . THR B 1 68 ? 19.734 19.609 1.019 1 94.94 68 THR B N 1
ATOM 2256 C CA . THR B 1 68 ? 19.062 19.016 -0.131 1 94.94 68 THR B CA 1
ATOM 2257 C C . THR B 1 68 ? 20.016 18.125 -0.925 1 94.94 68 THR B C 1
ATOM 2259 O O . THR B 1 68 ? 19.641 17.031 -1.345 1 94.94 68 THR B O 1
ATOM 2262 N N . LYS B 1 69 ? 21.203 18.547 -1.09 1 96.75 69 LYS B N 1
ATOM 2263 C CA . LYS B 1 69 ? 22.203 17.75 -1.797 1 96.75 69 LYS B CA 1
ATOM 2264 C C . LYS B 1 69 ? 22.609 16.531 -0.984 1 96.75 69 LYS B C 1
ATOM 2266 O O . LYS B 1 69 ? 22.844 15.453 -1.546 1 96.75 69 LYS B O 1
ATOM 2271 N N . LEU B 1 70 ? 22.75 16.75 0.339 1 97.44 70 LEU B N 1
ATOM 2272 C CA . LEU B 1 70 ? 23 15.594 1.204 1 97.44 70 LEU B CA 1
ATOM 2273 C C . LEU B 1 70 ? 21.891 14.562 1.067 1 97.44 70 LEU B C 1
ATOM 2275 O O . LEU B 1 70 ? 22.156 13.367 0.928 1 97.44 70 LEU B O 1
ATOM 2279 N N . ARG B 1 71 ? 20.641 14.953 1.058 1 96.62 71 ARG B N 1
ATOM 2280 C CA . ARG B 1 71 ? 19.516 14.039 0.9 1 96.62 71 ARG B CA 1
ATOM 2281 C C . ARG B 1 71 ? 19.578 13.32 -0.441 1 96.62 71 ARG B C 1
ATOM 2283 O O . ARG B 1 71 ? 19.312 12.117 -0.52 1 96.62 71 ARG B O 1
ATOM 2290 N N . ALA B 1 72 ? 19.906 14.086 -1.491 1 96.12 72 ALA B N 1
ATOM 2291 C CA . ALA B 1 72 ? 20.016 13.469 -2.812 1 96.12 72 ALA B CA 1
ATOM 2292 C C . ALA B 1 72 ? 21.031 12.328 -2.809 1 96.12 72 ALA B C 1
ATOM 2294 O O . ALA B 1 72 ? 20.797 11.289 -3.428 1 96.12 72 ALA B O 1
ATOM 2295 N N . GLU B 1 73 ? 22.125 12.516 -2.115 1 96.69 73 GLU B N 1
ATOM 2296 C CA . GLU B 1 73 ? 23.125 11.461 -2.018 1 96.69 73 GLU B CA 1
ATOM 2297 C C . GLU B 1 73 ? 22.641 10.305 -1.165 1 96.69 73 GLU B C 1
ATOM 2299 O O . GLU B 1 73 ? 22.938 9.141 -1.449 1 96.69 73 GLU B O 1
ATOM 2304 N N . CYS B 1 74 ? 21.938 10.609 -0.079 1 97.44 74 CYS B N 1
ATOM 2305 C CA . CYS B 1 74 ? 21.312 9.562 0.713 1 97.44 74 CYS B CA 1
ATOM 2306 C C . CYS B 1 74 ? 20.344 8.75 -0.134 1 97.44 74 CYS B C 1
ATOM 2308 O O . CYS B 1 74 ? 20.359 7.516 -0.095 1 97.44 74 CYS B O 1
ATOM 2310 N N . ASP B 1 75 ? 19.5 9.422 -0.96 1 96.88 75 ASP B N 1
ATOM 2311 C CA . ASP B 1 75 ? 18.562 8.758 -1.86 1 96.88 75 ASP B CA 1
ATOM 2312 C C . ASP B 1 75 ? 19.297 7.781 -2.781 1 96.88 75 ASP B C 1
ATOM 2314 O O . ASP B 1 75 ? 18.891 6.625 -2.916 1 96.88 75 ASP B O 1
ATOM 2318 N N . ALA B 1 76 ? 20.328 8.281 -3.385 1 96.31 76 ALA B N 1
ATOM 2319 C CA . ALA B 1 76 ? 21.094 7.461 -4.32 1 96.31 76 ALA B CA 1
ATOM 2320 C C . ALA B 1 76 ? 21.656 6.23 -3.629 1 96.31 76 ALA B C 1
ATOM 2322 O O . ALA B 1 76 ? 21.641 5.129 -4.184 1 96.31 76 ALA B O 1
ATOM 2323 N N . GLN B 1 77 ? 22.172 6.426 -2.447 1 96.12 77 GLN B N 1
ATOM 2324 C CA . GLN B 1 77 ? 22.75 5.32 -1.696 1 96.12 77 GLN B CA 1
ATOM 2325 C C . GLN B 1 77 ? 21.688 4.297 -1.306 1 96.12 77 GLN B C 1
ATOM 2327 O O . GLN B 1 77 ? 21.922 3.092 -1.396 1 96.12 77 GLN B O 1
ATOM 2332 N N . VAL B 1 78 ? 20.578 4.68 -0.829 1 96.38 78 VAL B N 1
ATOM 2333 C CA . VAL B 1 78 ? 19.5 3.797 -0.42 1 96.38 78 VAL B CA 1
ATOM 2334 C C . VAL B 1 78 ? 18.984 3.016 -1.628 1 96.38 78 VAL B C 1
ATOM 2336 O O . VAL B 1 78 ? 18.797 1.799 -1.554 1 96.38 78 VAL B O 1
ATOM 2339 N N . LEU B 1 79 ? 18.812 3.721 -2.77 1 95.81 79 LEU B N 1
ATOM 2340 C CA . LEU B 1 79 ? 18.375 3.055 -3.994 1 95.81 79 LEU B CA 1
ATOM 2341 C C . LEU B 1 79 ? 19.375 1.985 -4.418 1 95.81 79 LEU B C 1
ATOM 2343 O O . LEU B 1 79 ? 18.984 0.875 -4.785 1 95.81 79 LEU B O 1
ATOM 2347 N N . ALA B 1 80 ? 20.641 2.309 -4.324 1 94.94 80 ALA B N 1
ATOM 2348 C CA . ALA B 1 80 ? 21.672 1.353 -4.68 1 94.94 80 ALA B CA 1
ATOM 2349 C C . ALA B 1 80 ? 21.656 0.139 -3.756 1 94.94 80 ALA B C 1
ATOM 2351 O O . ALA B 1 80 ? 21.844 -0.994 -4.203 1 94.94 80 ALA B O 1
ATOM 2352 N N . THR B 1 81 ? 21.484 0.375 -2.516 1 93.56 81 THR B N 1
ATOM 2353 C CA . THR B 1 81 ? 21.406 -0.706 -1.539 1 93.56 81 THR B CA 1
ATOM 2354 C C . THR B 1 81 ? 20.219 -1.623 -1.834 1 93.56 81 THR B C 1
ATOM 2356 O O . THR B 1 81 ? 20.359 -2.848 -1.84 1 93.56 81 THR B O 1
ATOM 2359 N N . ILE B 1 82 ? 19.062 -1.072 -2.1 1 93.12 82 ILE B N 1
ATOM 2360 C CA . ILE B 1 82 ? 17.875 -1.854 -2.395 1 93.12 82 ILE B CA 1
ATOM 2361 C C . ILE B 1 82 ? 18.094 -2.695 -3.646 1 93.12 82 ILE B C 1
ATOM 2363 O O . ILE B 1 82 ? 17.812 -3.895 -3.658 1 93.12 82 ILE B O 1
ATOM 2367 N N . ARG B 1 83 ? 18.578 -2.074 -4.66 1 92.62 83 ARG B N 1
ATOM 2368 C CA . ARG B 1 83 ? 18.859 -2.801 -5.895 1 92.62 83 ARG B CA 1
ATOM 2369 C C . ARG B 1 83 ? 19.797 -3.98 -5.641 1 92.62 83 ARG B C 1
ATOM 2371 O O . ARG B 1 83 ? 19.547 -5.094 -6.102 1 92.62 83 ARG B O 1
ATOM 2378 N N . ARG B 1 84 ? 20.844 -3.705 -4.918 1 91.38 84 ARG B N 1
ATOM 2379 C CA . ARG B 1 84 ? 21.797 -4.754 -4.598 1 91.38 84 ARG B CA 1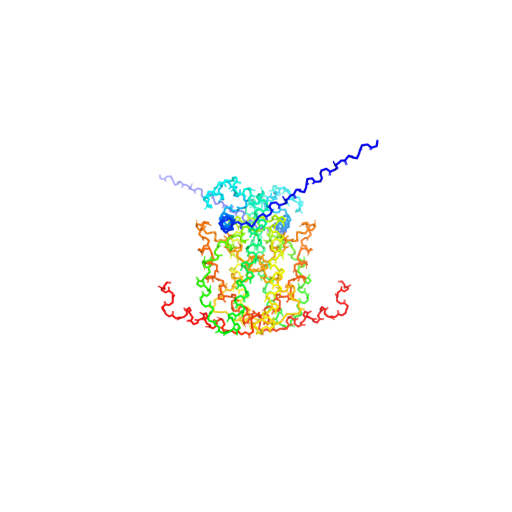
ATOM 2380 C C . ARG B 1 84 ? 21.125 -5.898 -3.846 1 91.38 84 ARG B C 1
ATOM 2382 O O . ARG B 1 84 ? 21.312 -7.07 -4.188 1 91.38 84 ARG B O 1
ATOM 2389 N N . LEU B 1 85 ? 20.375 -5.57 -2.832 1 87.5 85 LEU B N 1
ATOM 2390 C CA . LEU B 1 85 ? 19.688 -6.578 -2.029 1 87.5 85 LEU B CA 1
ATOM 2391 C C . LEU B 1 85 ? 18.734 -7.406 -2.889 1 87.5 85 LEU B C 1
ATOM 2393 O O . LEU B 1 85 ? 18.688 -8.633 -2.754 1 87.5 85 LEU B O 1
ATOM 2397 N N . LYS B 1 86 ? 18 -6.766 -3.77 1 89.31 86 LYS B N 1
ATOM 2398 C CA . LYS B 1 86 ? 17.047 -7.461 -4.621 1 89.31 86 LYS B CA 1
ATOM 2399 C C . LYS B 1 86 ? 17.75 -8.359 -5.633 1 89.31 86 LYS B C 1
ATOM 2401 O O . LYS B 1 86 ? 17.312 -9.477 -5.895 1 89.31 86 LYS B O 1
ATOM 2406 N N . GLU B 1 87 ? 18.797 -7.867 -6.184 1 88.81 87 GLU B N 1
ATOM 2407 C CA . GLU B 1 87 ? 19.594 -8.672 -7.102 1 88.81 87 GLU B CA 1
ATOM 2408 C C . GLU B 1 87 ? 20.172 -9.898 -6.398 1 88.81 87 GLU B C 1
ATOM 2410 O O . GLU B 1 87 ? 20.188 -10.992 -6.953 1 88.81 87 GLU B O 1
ATOM 2415 N N . GLU B 1 88 ? 20.641 -9.672 -5.207 1 86.5 88 GLU B N 1
ATOM 2416 C CA . GLU B 1 88 ? 21.156 -10.781 -4.41 1 86.5 88 GLU B CA 1
ATOM 2417 C C . GLU B 1 88 ? 20.078 -11.805 -4.105 1 86.5 88 GLU B C 1
ATOM 2419 O O . GLU B 1 88 ? 20.328 -13.008 -4.105 1 86.5 88 GLU B O 1
ATOM 2424 N N . ASN B 1 89 ? 18.891 -11.336 -3.795 1 84.19 89 ASN B N 1
ATOM 2425 C CA . ASN B 1 89 ? 17.766 -12.227 -3.529 1 84.19 89 ASN B CA 1
ATOM 2426 C C . ASN B 1 89 ? 17.422 -13.094 -4.742 1 84.19 89 ASN B C 1
ATOM 2428 O O . ASN B 1 89 ? 17.234 -14.297 -4.617 1 84.19 89 ASN B O 1
ATOM 2432 N N . VAL B 1 90 ? 17.359 -12.523 -5.906 1 84.69 90 VAL B N 1
ATOM 2433 C CA . VAL B 1 90 ? 17.094 -13.242 -7.148 1 84.69 90 VAL B CA 1
ATOM 2434 C C . VAL B 1 90 ? 18.156 -14.297 -7.379 1 84.69 90 VAL B C 1
ATOM 2436 O O . VAL B 1 90 ? 17.844 -15.453 -7.695 1 84.69 90 VAL B O 1
ATOM 2439 N N . ALA B 1 91 ? 19.391 -13.875 -7.137 1 85.31 91 ALA B N 1
ATOM 2440 C CA . ALA B 1 91 ? 20.516 -14.797 -7.344 1 85.31 91 ALA B CA 1
ATOM 2441 C C . ALA B 1 91 ? 20.453 -15.969 -6.367 1 85.31 91 ALA B C 1
ATOM 2443 O O . ALA B 1 91 ? 20.719 -17.109 -6.738 1 85.31 91 ALA B O 1
ATOM 2444 N N . THR B 1 92 ? 20.125 -15.664 -5.176 1 83.38 92 THR B N 1
ATOM 2445 C CA . THR B 1 92 ? 20.047 -16.688 -4.137 1 83.38 92 THR B CA 1
ATOM 2446 C C . THR B 1 92 ? 18.953 -17.703 -4.457 1 83.38 92 THR B C 1
ATOM 2448 O O . THR B 1 92 ? 19.188 -18.906 -4.383 1 83.38 92 THR B O 1
ATOM 2451 N N . VAL B 1 93 ? 17.828 -17.25 -4.852 1 79.5 93 VAL B N 1
ATOM 2452 C CA . VAL B 1 93 ? 16.703 -18.109 -5.188 1 79.5 93 VAL B CA 1
ATOM 2453 C C . VAL B 1 93 ? 17.047 -18.938 -6.43 1 79.5 93 VAL B C 1
ATOM 2455 O O . VAL B 1 93 ? 16.781 -20.141 -6.477 1 79.5 93 VAL B O 1
ATOM 2458 N N . ALA B 1 94 ? 17.703 -18.297 -7.289 1 81.31 94 ALA B N 1
ATOM 2459 C CA . ALA B 1 94 ? 18.094 -18.984 -8.516 1 81.31 94 ALA B CA 1
ATOM 2460 C C . ALA B 1 94 ? 19.078 -20.109 -8.219 1 81.31 94 ALA B C 1
ATOM 2462 O O . ALA B 1 94 ? 19.047 -21.172 -8.875 1 81.31 94 ALA B O 1
ATOM 2463 N N . ALA B 1 95 ? 19.859 -19.828 -7.219 1 81.5 95 ALA B N 1
ATOM 2464 C CA . ALA B 1 95 ? 20.875 -20.812 -6.859 1 81.5 95 ALA B CA 1
ATOM 2465 C C . ALA B 1 95 ? 20.312 -21.875 -5.934 1 81.5 95 ALA B C 1
ATOM 2467 O O . ALA B 1 95 ? 21.016 -22.828 -5.578 1 81.5 95 ALA B O 1
ATOM 2468 N N . GLY B 1 96 ? 19.094 -21.766 -5.492 1 74.56 96 GLY B N 1
ATOM 2469 C CA . GLY B 1 96 ? 18.469 -22.734 -4.598 1 74.56 96 GLY B CA 1
ATOM 2470 C C . GLY B 1 96 ? 18.969 -22.625 -3.17 1 74.56 96 GLY B C 1
ATOM 2471 O O . GLY B 1 96 ? 18.969 -23.609 -2.432 1 74.56 96 GLY B O 1
ATOM 2472 N N . GLN B 1 97 ? 19.562 -21.422 -2.828 1 74.5 97 GLN B N 1
ATOM 2473 C CA . GLN B 1 97 ? 20.078 -21.234 -1.48 1 74.5 97 GLN B CA 1
ATOM 2474 C C . GLN B 1 97 ? 18.969 -20.844 -0.512 1 74.5 97 GLN B C 1
ATOM 2476 O O . GLN B 1 97 ? 17.891 -20.422 -0.935 1 74.5 97 GLN B O 1
ATOM 2481 N N . SER B 1 98 ? 19.297 -21.125 0.809 1 69.69 98 SER B N 1
ATOM 2482 C CA . SER B 1 98 ? 18.297 -20.891 1.843 1 69.69 98 SER B CA 1
ATOM 2483 C C . SER B 1 98 ? 17.953 -19.406 1.963 1 69.69 98 SER B C 1
ATOM 2485 O O . SER B 1 98 ? 18.844 -18.562 1.941 1 69.69 98 SER B O 1
ATOM 2487 N N . PHE B 1 99 ? 16.625 -19.219 2.014 1 63.84 99 PHE B N 1
ATOM 2488 C CA . PHE B 1 99 ? 16.078 -17.875 2.123 1 63.84 99 PHE B CA 1
ATOM 2489 C C . PHE B 1 99 ? 16.172 -17.359 3.559 1 63.84 99 PHE B C 1
ATOM 2491 O O . PHE B 1 99 ? 16.156 -16.156 3.801 1 63.84 99 PHE B O 1
ATOM 2498 N N . LEU B 1 100 ? 16.375 -18.281 4.555 1 63.81 100 LEU B N 1
ATOM 2499 C CA . LEU B 1 100 ? 16.359 -17.953 5.973 1 63.81 100 LEU B CA 1
ATOM 2500 C C . LEU B 1 100 ? 17.453 -16.953 6.312 1 63.81 100 LEU B C 1
ATOM 2502 O O . LEU B 1 100 ? 17.266 -16.078 7.16 1 63.81 100 LEU B O 1
ATOM 2506 N N . GLN B 1 101 ? 18.5 -17.109 5.699 1 62.34 101 GLN B N 1
ATOM 2507 C CA . GLN B 1 101 ? 19.609 -16.188 5.941 1 62.34 101 GLN B CA 1
ATOM 2508 C C . GLN B 1 101 ? 19.219 -14.758 5.562 1 62.34 101 GLN B C 1
ATOM 2510 O O . GLN B 1 101 ? 19.688 -13.805 6.18 1 62.34 101 GLN B O 1
ATOM 2515 N N . ARG B 1 102 ? 18.359 -14.641 4.754 1 63.34 102 ARG B N 1
ATOM 2516 C CA . ARG B 1 102 ? 17.984 -13.305 4.285 1 63.34 102 ARG B CA 1
ATOM 2517 C C . ARG B 1 102 ? 17.016 -12.648 5.25 1 63.34 102 ARG B C 1
ATOM 2519 O O . ARG B 1 102 ? 17 -11.422 5.395 1 63.34 102 ARG B O 1
ATOM 2526 N N . PHE B 1 103 ? 16.312 -13.422 5.852 1 63.25 103 PHE B N 1
ATOM 2527 C CA . PHE B 1 103 ? 15.469 -12.867 6.902 1 63.25 103 PHE B CA 1
ATOM 2528 C C . PHE B 1 103 ? 16.312 -12.227 8 1 63.25 103 PHE B C 1
ATOM 2530 O O . PHE B 1 103 ? 15.961 -11.164 8.516 1 63.25 103 PHE B O 1
ATOM 2537 N N . ALA B 1 104 ? 17.391 -12.945 8.211 1 59.91 104 ALA B N 1
ATOM 2538 C CA . ALA B 1 104 ? 18.297 -12.453 9.258 1 59.91 104 ALA B CA 1
ATOM 2539 C C . ALA B 1 104 ? 18.953 -11.148 8.836 1 59.91 104 ALA B C 1
ATOM 2541 O O . ALA B 1 104 ? 19.219 -10.281 9.672 1 59.91 104 ALA B O 1
ATOM 2542 N N . ALA B 1 105 ? 19.141 -11 7.555 1 63.16 105 ALA B N 1
ATOM 2543 C CA . ALA B 1 105 ? 19.812 -9.812 7.051 1 63.16 105 ALA B CA 1
ATOM 2544 C C . ALA B 1 105 ? 18.875 -8.617 7.004 1 63.16 105 ALA B C 1
ATOM 2546 O O . ALA B 1 105 ? 19.328 -7.473 6.863 1 63.16 105 ALA B O 1
ATOM 2547 N N . ALA B 1 106 ? 17.672 -8.953 7.184 1 65.38 106 ALA B N 1
ATOM 2548 C CA . ALA B 1 106 ? 16.688 -7.887 7.059 1 65.38 106 ALA B CA 1
ATOM 2549 C C . ALA B 1 106 ? 16.859 -6.848 8.164 1 65.38 106 ALA B C 1
ATOM 2551 O O . ALA B 1 106 ? 16.75 -5.645 7.914 1 65.38 106 ALA B O 1
ATOM 2552 N N . ASP B 1 107 ? 17.297 -7.312 9.25 1 71.81 107 ASP B N 1
ATOM 2553 C CA . ASP B 1 107 ? 17.469 -6.41 10.383 1 71.81 107 ASP B CA 1
ATOM 2554 C C . ASP B 1 107 ? 18.609 -5.426 10.148 1 71.81 107 ASP B C 1
ATOM 2556 O O . ASP B 1 107 ? 18.547 -4.277 10.586 1 71.81 107 ASP B O 1
ATOM 2560 N N . GLU B 1 108 ? 19.562 -5.961 9.344 1 77.12 108 GLU B N 1
ATOM 2561 C CA . GLU B 1 108 ? 20.75 -5.137 9.102 1 77.12 108 GLU B CA 1
ATOM 2562 C C . GLU B 1 108 ? 20.406 -3.939 8.211 1 77.12 108 GLU B C 1
ATOM 2564 O O . GLU B 1 108 ? 21.094 -2.912 8.266 1 77.12 108 GLU B O 1
ATOM 2569 N N . ASN B 1 109 ? 19.391 -4.039 7.539 1 83.75 109 ASN B N 1
ATOM 2570 C CA . ASN B 1 109 ? 19.047 -2.979 6.598 1 83.75 109 ASN B CA 1
ATOM 2571 C C . ASN B 1 109 ? 17.844 -2.168 7.082 1 83.75 109 ASN B C 1
ATOM 2573 O O . ASN B 1 109 ? 17.203 -1.47 6.293 1 83.75 109 ASN B O 1
ATOM 2577 N N . ALA B 1 110 ? 17.672 -2.168 8.367 1 87.75 110 ALA B N 1
ATOM 2578 C CA . ALA B 1 110 ? 16.516 -1.501 8.984 1 87.75 110 ALA B CA 1
ATOM 2579 C C . ALA B 1 110 ? 16.531 -0.004 8.688 1 87.75 110 ALA B C 1
ATOM 2581 O O . ALA B 1 110 ? 15.492 0.589 8.406 1 87.75 110 ALA B O 1
ATOM 2582 N N . PRO B 1 111 ? 17.688 0.684 8.68 1 89.69 111 PRO B N 1
ATOM 2583 C CA . PRO B 1 111 ? 17.672 2.115 8.367 1 89.69 111 PRO B CA 1
ATOM 2584 C C . PRO B 1 111 ? 17.219 2.402 6.938 1 89.69 111 PRO B C 1
ATOM 2586 O O . PRO B 1 111 ? 16.609 3.441 6.68 1 89.69 111 PRO B O 1
ATOM 2589 N N . VAL B 1 112 ? 17.562 1.441 6.035 1 91.62 112 VAL B N 1
ATOM 2590 C CA . VAL B 1 112 ? 17.125 1.598 4.648 1 91.62 112 VAL B CA 1
ATOM 2591 C C . VAL B 1 112 ? 15.609 1.575 4.574 1 91.62 112 VAL B C 1
ATOM 2593 O O . VAL B 1 112 ? 15 2.445 3.949 1 91.62 112 VAL B O 1
ATOM 2596 N N . LEU B 1 113 ? 15.031 0.659 5.293 1 89.06 113 LEU B N 1
ATOM 2597 C CA . LEU B 1 113 ? 13.578 0.548 5.305 1 89.06 113 LEU B CA 1
ATOM 2598 C C . LEU B 1 113 ? 12.945 1.752 5.992 1 89.06 113 LEU B C 1
ATOM 2600 O O . LEU B 1 113 ? 11.93 2.273 5.531 1 89.06 113 LEU B O 1
ATOM 2604 N N . GLY B 1 114 ? 13.523 2.125 7.113 1 91 114 GLY B N 1
ATOM 2605 C CA . GLY B 1 114 ? 13.039 3.326 7.777 1 91 114 GLY B CA 1
ATOM 2606 C C . GLY B 1 114 ? 13.094 4.559 6.895 1 91 114 GLY B C 1
ATOM 2607 O O . GLY B 1 114 ? 12.164 5.371 6.902 1 91 114 GLY B O 1
ATOM 2608 N N . TYR B 1 115 ? 14.18 4.664 6.168 1 94.38 115 TYR B N 1
ATOM 2609 C CA . TYR B 1 115 ? 14.344 5.781 5.246 1 94.38 115 TYR B CA 1
ATOM 2610 C C . TYR B 1 115 ? 13.25 5.77 4.176 1 94.38 115 TYR B C 1
ATOM 2612 O O . TYR B 1 115 ? 12.672 6.812 3.861 1 94.38 115 TYR B O 1
ATOM 2620 N N . VAL B 1 116 ? 12.953 4.629 3.646 1 93.88 116 VAL B N 1
ATOM 2621 C CA . VAL B 1 116 ? 11.922 4.461 2.631 1 93.88 116 VAL B CA 1
ATOM 2622 C C . VAL B 1 116 ? 10.555 4.84 3.209 1 93.88 116 VAL B C 1
ATOM 2624 O O . VAL B 1 116 ? 9.789 5.57 2.576 1 93.88 116 VAL B O 1
ATOM 2627 N N . LEU B 1 117 ? 10.297 4.371 4.375 1 90.62 117 LEU B N 1
ATOM 2628 C CA . LEU B 1 117 ? 9.047 4.688 5.059 1 90.62 117 LEU B CA 1
ATOM 2629 C C . LEU B 1 117 ? 8.875 6.195 5.203 1 90.62 117 LEU B C 1
ATOM 2631 O O . LEU B 1 117 ? 7.809 6.734 4.895 1 90.62 117 LEU B O 1
ATOM 2635 N N . ARG B 1 118 ? 9.906 6.898 5.602 1 91.5 118 ARG B N 1
ATOM 2636 C CA . ARG B 1 118 ? 9.852 8.344 5.781 1 91.5 118 ARG B CA 1
ATOM 2637 C C . ARG B 1 118 ? 9.633 9.055 4.453 1 91.5 118 ARG B C 1
ATOM 2639 O O . ARG B 1 118 ? 8.922 10.062 4.391 1 91.5 118 ARG B O 1
ATOM 2646 N N . SER B 1 119 ? 10.234 8.492 3.453 1 92.62 119 SER B N 1
ATOM 2647 C CA . SER B 1 119 ? 10.047 9.078 2.131 1 92.62 119 SER B CA 1
ATOM 2648 C C . SER B 1 119 ? 8.594 9 1.69 1 92.62 119 SER B C 1
ATOM 2650 O O . SER B 1 119 ? 8.055 9.961 1.133 1 92.62 119 SER B O 1
ATOM 2652 N N . MET B 1 120 ? 7.961 7.922 1.96 1 89.56 120 MET B N 1
ATOM 2653 C CA . MET B 1 120 ? 6.551 7.758 1.618 1 89.56 120 MET B CA 1
ATOM 2654 C C . MET B 1 120 ? 5.684 8.734 2.406 1 89.56 120 MET B C 1
ATOM 2656 O O . MET B 1 120 ? 4.715 9.281 1.876 1 89.56 120 MET B O 1
ATOM 2660 N N . GLN B 1 121 ? 6.012 8.977 3.594 1 85.38 121 GLN B N 1
ATOM 2661 C CA . GLN B 1 121 ? 5.246 9.852 4.477 1 85.38 121 GLN B CA 1
ATOM 2662 C C . GLN B 1 121 ? 5.449 11.32 4.113 1 85.38 121 GLN B C 1
ATOM 2664 O O . GLN B 1 121 ? 4.574 12.148 4.359 1 85.38 121 GLN B O 1
ATOM 2669 N N . ASP B 1 122 ? 6.617 11.617 3.617 1 87.25 122 ASP B N 1
ATOM 2670 C CA . ASP B 1 122 ? 6.977 12.992 3.264 1 87.25 122 ASP B CA 1
ATOM 2671 C C . ASP B 1 122 ? 6.125 13.5 2.102 1 87.25 122 ASP B C 1
ATOM 2673 O O . ASP B 1 122 ? 5.641 14.633 2.131 1 87.25 122 ASP B O 1
ATOM 2677 N N . GLY B 1 123 ? 5.934 12.766 1.072 1 81 123 GLY B N 1
ATOM 2678 C CA . GLY B 1 123 ? 5.07 13.094 -0.052 1 81 123 GLY B CA 1
ATOM 2679 C C . GLY B 1 123 ? 5.602 14.242 -0.896 1 81 123 GLY B C 1
ATOM 2680 O O . GLY B 1 123 ? 4.926 14.703 -1.817 1 81 123 GLY B O 1
ATOM 2681 N N . SER B 1 124 ? 6.711 14.789 -0.64 1 86.81 124 SER B N 1
ATOM 2682 C CA . SER B 1 124 ? 7.309 15.875 -1.404 1 86.81 124 SER B CA 1
ATOM 2683 C C . SER B 1 124 ? 7.664 15.43 -2.818 1 86.81 124 SER B C 1
ATOM 2685 O O . SER B 1 124 ? 7.695 14.227 -3.105 1 86.81 124 SER B O 1
ATOM 2687 N N . PRO B 1 125 ? 7.879 16.406 -3.676 1 86.44 125 PRO B N 1
ATOM 2688 C CA . PRO B 1 125 ? 8.32 16.031 -5.023 1 86.44 125 PRO B CA 1
ATOM 2689 C C . PRO B 1 125 ? 9.578 15.164 -5.016 1 86.44 125 PRO B C 1
ATOM 2691 O O . PRO B 1 125 ? 9.695 14.242 -5.828 1 86.44 125 PRO B O 1
ATOM 2694 N N . LEU B 1 126 ? 10.43 15.414 -4.078 1 85.94 126 LEU B N 1
ATOM 2695 C CA . LEU B 1 126 ? 11.641 14.617 -3.959 1 85.94 126 LEU B CA 1
ATOM 2696 C C . LEU B 1 126 ? 11.312 13.18 -3.57 1 85.94 126 LEU B C 1
ATOM 2698 O O . LEU B 1 126 ? 11.906 12.242 -4.109 1 85.94 126 LEU B O 1
ATOM 2702 N N . ALA B 1 127 ? 10.43 13.031 -2.674 1 88.56 127 ALA B N 1
ATOM 2703 C CA . ALA B 1 127 ? 10 11.695 -2.25 1 88.56 127 ALA B CA 1
ATOM 2704 C C . ALA B 1 127 ? 9.344 10.945 -3.398 1 88.56 127 ALA B C 1
ATOM 2706 O O . ALA B 1 127 ? 9.57 9.742 -3.578 1 88.56 127 ALA B O 1
ATOM 2707 N N . ARG B 1 128 ? 8.594 11.688 -4.227 1 90.69 128 ARG B N 1
ATOM 2708 C CA . ARG B 1 128 ? 7.938 11.078 -5.379 1 90.69 128 ARG B CA 1
ATOM 2709 C C . ARG B 1 128 ? 8.961 10.609 -6.406 1 90.69 128 ARG B C 1
ATOM 2711 O O . ARG B 1 128 ? 8.836 9.516 -6.961 1 90.69 128 ARG B O 1
ATOM 2718 N N . GLU B 1 129 ? 9.875 11.391 -6.609 1 92 129 GLU B N 1
ATOM 2719 C CA . GLU B 1 129 ? 10.953 11.031 -7.523 1 92 129 GLU B CA 1
ATOM 2720 C C . GLU B 1 129 ? 11.711 9.805 -7.023 1 92 129 GLU B C 1
ATOM 2722 O O . GLU B 1 129 ? 12.07 8.922 -7.812 1 92 129 GLU B O 1
ATOM 2727 N N . PHE B 1 130 ? 11.984 9.766 -5.758 1 93.62 130 PHE B N 1
ATOM 2728 C CA . PHE B 1 130 ? 12.648 8.633 -5.125 1 93.62 130 PHE B CA 1
ATOM 2729 C C . PHE B 1 130 ? 11.867 7.348 -5.359 1 93.62 130 PHE B C 1
ATOM 2731 O O . PHE B 1 130 ? 12.438 6.336 -5.766 1 93.62 130 PHE B O 1
ATOM 2738 N N . ILE B 1 131 ? 10.555 7.379 -5.227 1 92.94 131 ILE B N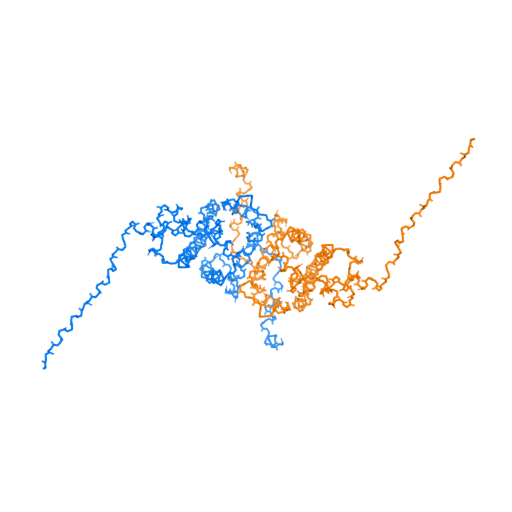 1
ATOM 2739 C CA . ILE B 1 131 ? 9.703 6.215 -5.422 1 92.94 131 ILE B CA 1
ATOM 2740 C C . ILE B 1 131 ? 9.68 5.836 -6.902 1 92.94 131 ILE B C 1
ATOM 2742 O O . ILE B 1 131 ? 9.727 4.652 -7.246 1 92.94 131 ILE B O 1
ATOM 2746 N N . ASP B 1 132 ? 9.641 6.828 -7.766 1 93.19 132 ASP B N 1
ATOM 2747 C CA . ASP B 1 132 ? 9.695 6.57 -9.203 1 93.19 132 ASP B CA 1
ATOM 2748 C C . ASP B 1 132 ? 10.984 5.84 -9.578 1 93.19 132 ASP B C 1
ATOM 2750 O O . ASP B 1 132 ? 10.969 4.945 -10.422 1 93.19 132 ASP B O 1
ATOM 2754 N N . HIS B 1 133 ? 12.055 6.203 -8.953 1 94.5 133 HIS B N 1
ATOM 2755 C CA . HIS B 1 133 ? 13.328 5.531 -9.203 1 94.5 133 HIS B CA 1
ATOM 2756 C C . HIS B 1 133 ? 13.297 4.09 -8.711 1 94.5 133 HIS B C 1
ATOM 2758 O O . HIS B 1 133 ? 13.875 3.201 -9.336 1 94.5 133 HIS B O 1
ATOM 2764 N N . MET B 1 134 ? 12.656 3.889 -7.574 1 96.19 134 MET B N 1
ATOM 2765 C CA . MET B 1 134 ? 12.508 2.521 -7.082 1 96.19 134 MET B CA 1
ATOM 2766 C C . MET B 1 134 ? 11.742 1.663 -8.078 1 96.19 134 MET B C 1
ATOM 2768 O O . MET B 1 134 ? 12.102 0.508 -8.32 1 96.19 134 MET B O 1
ATOM 2772 N N . VAL B 1 135 ? 10.703 2.205 -8.688 1 95.25 135 VAL B N 1
ATOM 2773 C CA . VAL B 1 135 ? 9.914 1.493 -9.688 1 95.25 135 VAL B CA 1
ATOM 2774 C C . VAL B 1 135 ? 10.789 1.177 -10.898 1 95.25 135 VAL B C 1
ATOM 2776 O O . VAL B 1 135 ? 10.781 0.049 -11.398 1 95.25 135 VAL B O 1
ATOM 2779 N N . THR B 1 136 ? 11.516 2.17 -11.328 1 95.44 136 THR B N 1
ATOM 2780 C CA . THR B 1 136 ? 12.391 1.983 -12.477 1 95.44 136 THR B CA 1
ATOM 2781 C C . THR B 1 136 ? 13.422 0.889 -12.211 1 95.44 136 THR B C 1
ATOM 2783 O O . THR B 1 136 ? 13.664 0.037 -13.062 1 95.44 136 THR B O 1
ATOM 2786 N N . ASP B 1 137 ? 14.023 0.889 -11.062 1 95.62 137 ASP B N 1
ATOM 2787 C CA . ASP B 1 137 ? 14.992 -0.138 -10.688 1 95.62 137 ASP B CA 1
ATOM 2788 C C . ASP B 1 137 ? 14.336 -1.518 -10.641 1 95.62 137 ASP B C 1
ATOM 2790 O O . ASP B 1 137 ? 14.953 -2.514 -11.031 1 95.62 137 ASP B O 1
ATOM 2794 N N . ALA B 1 138 ? 13.133 -1.548 -10.156 1 96.94 138 ALA B N 1
ATOM 2795 C CA . ALA B 1 138 ? 12.406 -2.811 -10.039 1 96.94 138 ALA B CA 1
ATOM 2796 C C . ALA B 1 138 ? 12.195 -3.451 -11.406 1 96.94 138 ALA B C 1
ATOM 2798 O O . ALA B 1 138 ? 12.211 -4.68 -11.531 1 96.94 138 ALA B O 1
ATOM 2799 N N . VAL B 1 139 ? 11.984 -2.619 -12.453 1 97.12 139 VAL B N 1
ATOM 2800 C CA . VAL B 1 139 ? 11.875 -3.156 -13.805 1 97.12 139 VAL B CA 1
ATOM 2801 C C . VAL B 1 139 ? 13.141 -3.926 -14.156 1 97.12 139 VAL B C 1
ATOM 2803 O O . VAL B 1 139 ? 13.078 -5.043 -14.68 1 97.12 139 VAL B O 1
ATOM 2806 N N . GLY B 1 140 ? 14.266 -3.371 -13.797 1 95.25 140 GLY B N 1
ATOM 2807 C CA . GLY B 1 140 ? 15.555 -3.961 -14.125 1 95.25 140 GLY B CA 1
ATOM 2808 C C . GLY B 1 140 ? 15.797 -5.289 -13.438 1 95.25 140 GLY B C 1
ATOM 2809 O O . GLY B 1 140 ? 16.062 -6.297 -14.094 1 95.25 140 GLY B O 1
ATOM 2810 N N . TYR B 1 141 ? 15.695 -5.32 -12.109 1 92.94 141 TYR B N 1
ATOM 2811 C CA . TYR B 1 141 ? 16.031 -6.562 -11.43 1 92.94 141 TYR B CA 1
ATOM 2812 C C . TYR B 1 141 ? 14.961 -7.621 -11.641 1 92.94 141 TYR B C 1
ATOM 2814 O O . TYR B 1 141 ? 15.227 -8.82 -11.523 1 92.94 141 TYR B O 1
ATOM 2822 N N . THR B 1 142 ? 13.688 -7.227 -11.898 1 96.31 142 THR B N 1
ATOM 2823 C CA . THR B 1 142 ? 12.672 -8.203 -12.25 1 96.31 142 THR B CA 1
ATOM 2824 C C . THR B 1 142 ? 12.977 -8.836 -13.609 1 96.31 142 THR B C 1
ATOM 2826 O O . THR B 1 142 ? 12.797 -10.039 -13.789 1 96.31 142 THR B O 1
ATOM 2829 N N . ARG B 1 143 ? 13.43 -8 -14.523 1 95.88 143 ARG B N 1
ATOM 2830 C CA . ARG B 1 143 ? 13.844 -8.523 -15.828 1 95.88 143 ARG B CA 1
ATOM 2831 C C . ARG B 1 143 ? 14.969 -9.547 -15.68 1 95.88 143 ARG B C 1
ATOM 2833 O O . ARG B 1 143 ? 14.953 -10.586 -16.328 1 95.88 143 ARG B O 1
ATOM 2840 N N . ASP B 1 144 ? 15.922 -9.258 -14.852 1 93.94 144 ASP B N 1
ATOM 2841 C CA . ASP B 1 144 ? 17 -10.188 -14.57 1 93.94 144 ASP B CA 1
ATOM 2842 C C . ASP B 1 144 ? 16.469 -11.492 -13.977 1 93.94 144 ASP B C 1
ATOM 2844 O O . ASP B 1 144 ? 16.938 -12.578 -14.32 1 93.94 144 ASP B O 1
ATOM 2848 N N . GLY B 1 145 ? 15.516 -11.383 -13.078 1 95.38 145 GLY B N 1
ATOM 2849 C CA . GLY B 1 145 ? 14.898 -12.555 -12.477 1 95.38 145 GLY B CA 1
ATOM 2850 C C . GLY B 1 145 ? 14.141 -13.406 -13.477 1 95.38 145 GLY B C 1
ATOM 2851 O O . GLY B 1 145 ? 14.164 -14.641 -13.391 1 95.38 145 GLY B O 1
ATOM 2852 N N . VAL B 1 146 ? 13.461 -12.75 -14.422 1 97.38 146 VAL B N 1
ATOM 2853 C CA . VAL B 1 146 ? 12.758 -13.461 -15.484 1 97.38 146 VAL B CA 1
ATOM 2854 C C . VAL B 1 146 ? 13.766 -14.195 -16.375 1 97.38 146 VAL B C 1
ATOM 2856 O O . VAL B 1 146 ? 13.586 -15.383 -16.672 1 97.38 146 VAL B O 1
ATOM 2859 N N . ALA B 1 147 ? 14.836 -13.531 -16.734 1 96 147 ALA B N 1
ATOM 2860 C CA . ALA B 1 147 ? 15.875 -14.125 -17.562 1 96 147 ALA B CA 1
ATOM 2861 C C . ALA B 1 147 ? 16.5 -15.328 -16.875 1 96 147 ALA B C 1
ATOM 2863 O O . ALA B 1 147 ? 16.875 -16.297 -17.531 1 96 147 ALA B O 1
ATOM 2864 N N . ALA B 1 148 ? 16.609 -15.32 -15.594 1 94.25 148 ALA B N 1
ATOM 2865 C CA . ALA B 1 148 ? 17.219 -16.391 -14.805 1 94.25 148 ALA B CA 1
ATOM 2866 C C . ALA B 1 148 ? 16.219 -17.516 -14.547 1 94.25 148 ALA B C 1
ATOM 2868 O O . ALA B 1 148 ? 16.578 -18.547 -13.961 1 94.25 148 ALA B O 1
ATOM 2869 N N . GLY B 1 149 ? 14.953 -17.344 -14.875 1 95.62 149 GLY B N 1
ATOM 2870 C CA . GLY B 1 149 ? 13.93 -18.359 -14.711 1 95.62 149 GLY B CA 1
ATOM 2871 C C . GLY B 1 149 ? 13.336 -18.406 -13.312 1 95.62 149 GLY B C 1
ATOM 2872 O O . GLY B 1 149 ? 12.648 -19.359 -12.945 1 95.62 149 GLY B O 1
ATOM 2873 N N . VAL B 1 150 ? 13.633 -17.359 -12.508 1 94.62 150 VAL B N 1
ATOM 2874 C CA . VAL B 1 150 ? 13.203 -17.297 -11.109 1 94.62 150 VAL B CA 1
ATOM 2875 C C . VAL B 1 150 ? 11.828 -16.625 -11.031 1 94.62 150 VAL B C 1
ATOM 2877 O O . VAL B 1 150 ? 11.016 -16.969 -10.164 1 94.62 150 VAL B O 1
ATOM 2880 N N . ILE B 1 151 ? 11.562 -15.617 -11.898 1 97.12 151 ILE B N 1
ATOM 2881 C CA . ILE B 1 151 ? 10.344 -14.812 -11.883 1 97.12 151 ILE B CA 1
ATOM 2882 C C . ILE B 1 151 ? 9.523 -15.109 -13.133 1 97.12 151 ILE B C 1
ATOM 2884 O O . ILE B 1 151 ? 10.062 -15.227 -14.227 1 97.12 151 ILE B O 1
ATOM 2888 N N . VAL B 1 152 ? 8.18 -15.242 -12.992 1 97.94 152 VAL B N 1
ATOM 2889 C CA . VAL B 1 152 ? 7.242 -15.461 -14.094 1 97.94 152 VAL B CA 1
ATOM 2890 C C . VAL B 1 152 ? 7.242 -14.25 -15.023 1 97.94 152 VAL B C 1
ATOM 2892 O O . VAL B 1 152 ? 7.211 -13.109 -14.562 1 97.94 152 VAL B O 1
ATOM 2895 N N . PRO B 1 153 ? 7.34 -14.43 -16.359 1 98 153 PRO B N 1
ATOM 2896 C CA . PRO B 1 153 ? 7.25 -13.297 -17.281 1 98 153 PRO B CA 1
ATOM 2897 C C . PRO B 1 153 ? 5.898 -12.586 -17.203 1 98 153 PRO B C 1
ATOM 2899 O O . PRO B 1 153 ? 4.887 -13.211 -16.891 1 98 153 PRO B O 1
ATOM 2902 N N . SER B 1 154 ? 5.902 -11.336 -17.5 1 98 154 SER B N 1
ATOM 2903 C CA . SER B 1 154 ? 4.695 -10.523 -17.516 1 98 154 SER B CA 1
ATOM 2904 C C . SER B 1 154 ? 4.426 -9.984 -18.922 1 98 154 SER B C 1
ATOM 2906 O O . SER B 1 154 ? 5.352 -9.812 -19.719 1 98 154 SER B O 1
ATOM 2908 N N . ARG B 1 155 ? 3.158 -9.711 -19.25 1 97.12 155 ARG B N 1
ATOM 2909 C CA . ARG B 1 155 ? 2.768 -9.078 -20.5 1 97.12 155 ARG B CA 1
ATOM 2910 C C . ARG B 1 155 ? 3.098 -7.59 -20.484 1 97.12 155 ARG B C 1
ATOM 2912 O O . ARG B 1 155 ? 3.115 -6.949 -21.547 1 97.12 155 ARG B O 1
ATOM 2919 N N . ASP B 1 156 ? 3.336 -6.996 -19.344 1 97.25 156 ASP B N 1
ATOM 2920 C CA . ASP B 1 156 ? 3.693 -5.594 -19.172 1 97.25 156 ASP B CA 1
ATOM 2921 C C . ASP B 1 156 ? 4.617 -5.414 -17.969 1 97.25 156 ASP B C 1
ATOM 2923 O O . ASP B 1 156 ? 4.152 -5.199 -16.844 1 97.25 156 ASP B O 1
ATOM 2927 N N . ASP B 1 157 ? 5.953 -5.414 -18.203 1 97 157 ASP B N 1
ATOM 2928 C CA . ASP B 1 157 ? 6.973 -5.422 -17.172 1 97 157 ASP B CA 1
ATOM 2929 C C . ASP B 1 157 ? 6.918 -4.137 -16.344 1 97 157 ASP B C 1
ATOM 2931 O O . ASP B 1 157 ? 7.059 -4.176 -15.117 1 97 157 ASP B O 1
ATOM 2935 N N . ALA B 1 158 ? 6.727 -3.074 -17.078 1 96.88 158 ALA B N 1
ATOM 2936 C CA . ALA B 1 158 ? 6.719 -1.785 -16.391 1 96.88 158 ALA B CA 1
ATOM 2937 C C . ALA B 1 158 ? 5.52 -1.667 -15.453 1 96.88 158 ALA B C 1
ATOM 2939 O O . ALA B 1 158 ? 5.66 -1.243 -14.305 1 96.88 158 ALA B O 1
ATOM 2940 N N . ALA B 1 159 ? 4.328 -2.082 -15.875 1 96.56 159 ALA B N 1
ATOM 2941 C CA . ALA B 1 159 ? 3.123 -2.027 -15.047 1 96.56 159 ALA B CA 1
ATOM 2942 C C . ALA B 1 159 ? 3.234 -2.969 -13.852 1 96.56 159 ALA B C 1
ATOM 2944 O O . ALA B 1 159 ? 2.828 -2.623 -12.742 1 96.56 159 ALA B O 1
ATOM 2945 N N . ARG B 1 160 ? 3.781 -4.09 -14.109 1 97.56 160 ARG B N 1
ATOM 2946 C CA . ARG B 1 160 ? 3.951 -5.055 -13.023 1 97.56 160 ARG B CA 1
ATOM 2947 C C . ARG B 1 160 ? 4.891 -4.516 -11.953 1 97.56 160 ARG B C 1
ATOM 2949 O O . ARG B 1 160 ? 4.605 -4.629 -10.758 1 97.56 160 ARG B O 1
ATOM 2956 N N . ALA B 1 161 ? 6.039 -3.949 -12.383 1 97.19 161 ALA B N 1
ATOM 2957 C CA . ALA B 1 161 ? 7.004 -3.398 -11.438 1 97.19 161 ALA B CA 1
ATOM 2958 C C . ALA B 1 161 ? 6.371 -2.295 -10.594 1 97.19 161 ALA B C 1
ATOM 2960 O O . ALA B 1 161 ? 6.559 -2.254 -9.375 1 97.19 161 ALA B O 1
ATOM 2961 N N . ARG B 1 162 ? 5.648 -1.434 -11.258 1 96.5 162 ARG B N 1
ATOM 2962 C CA . ARG B 1 162 ? 4.984 -0.341 -10.555 1 96.5 162 ARG B CA 1
ATOM 2963 C C . ARG B 1 162 ? 3.971 -0.874 -9.547 1 96.5 162 ARG B C 1
ATOM 2965 O O . ARG B 1 162 ? 3.975 -0.471 -8.383 1 96.5 162 ARG B O 1
ATOM 2972 N N . TYR B 1 163 ? 3.164 -1.816 -9.961 1 97.06 163 TYR B N 1
ATOM 2973 C CA . TYR B 1 163 ? 2.119 -2.363 -9.102 1 97.06 163 TYR B CA 1
ATOM 2974 C C . TYR B 1 163 ? 2.723 -3.047 -7.879 1 97.06 163 TYR B C 1
ATOM 2976 O O . TYR B 1 163 ? 2.295 -2.801 -6.75 1 97.06 163 TYR B O 1
ATOM 2984 N N . LEU B 1 164 ? 3.678 -3.891 -8.062 1 97.5 164 LEU B N 1
ATOM 2985 C CA . LEU B 1 164 ? 4.281 -4.645 -6.969 1 97.5 164 LEU B CA 1
ATOM 2986 C C . LEU B 1 164 ? 5.023 -3.717 -6.016 1 97.5 164 LEU B C 1
ATOM 2988 O O . LEU B 1 164 ? 4.969 -3.898 -4.797 1 97.5 164 LEU B O 1
ATOM 2992 N N . THR B 1 165 ? 5.738 -2.701 -6.602 1 96.81 165 THR B N 1
ATOM 2993 C CA . THR B 1 165 ? 6.453 -1.747 -5.758 1 96.81 165 THR B CA 1
ATOM 2994 C C . THR B 1 165 ? 5.477 -0.957 -4.891 1 96.81 165 THR B C 1
ATOM 2996 O O . THR B 1 165 ? 5.637 -0.893 -3.668 1 96.81 165 THR B O 1
ATOM 2999 N N . LEU B 1 166 ? 4.438 -0.447 -5.48 1 95.75 166 LEU B N 1
ATOM 3000 C CA . LEU B 1 166 ? 3.49 0.385 -4.742 1 95.75 166 LEU B CA 1
ATOM 3001 C C . LEU B 1 166 ? 2.695 -0.449 -3.744 1 95.75 166 LEU B C 1
ATOM 3003 O O . LEU B 1 166 ? 2.406 0.01 -2.637 1 95.75 166 LEU B O 1
ATOM 3007 N N . SER B 1 167 ? 2.318 -1.659 -4.121 1 97 167 SER B N 1
ATOM 3008 C CA . SER B 1 167 ? 1.602 -2.535 -3.203 1 97 167 SER B CA 1
ATOM 3009 C C . SER B 1 167 ? 2.455 -2.877 -1.985 1 97 167 SER B C 1
ATOM 3011 O O . SER B 1 167 ? 1.974 -2.83 -0.851 1 97 167 SER B O 1
ATOM 3013 N N . SER B 1 168 ? 3.725 -3.201 -2.199 1 95 168 SER B N 1
ATOM 3014 C CA . SER B 1 168 ? 4.625 -3.572 -1.11 1 95 168 SER B CA 1
ATOM 3015 C C . SER B 1 168 ? 4.895 -2.389 -0.188 1 95 168 SER B C 1
ATOM 3017 O O . SER B 1 168 ? 4.793 -2.51 1.034 1 95 168 SER B O 1
ATOM 3019 N N . LEU B 1 169 ? 5.242 -1.262 -0.808 1 94.31 169 LEU B N 1
ATOM 3020 C CA . LEU B 1 169 ? 5.496 -0.057 -0.027 1 94.31 169 LEU B CA 1
ATOM 3021 C C . LEU B 1 169 ? 4.242 0.389 0.713 1 94.31 169 LEU B C 1
ATOM 3023 O O . LEU B 1 169 ? 4.305 0.758 1.889 1 94.31 169 LEU B O 1
ATOM 3027 N N . GLY B 1 170 ? 3.145 0.349 -0.015 1 94.06 170 GLY B N 1
ATOM 3028 C CA . GLY B 1 170 ? 1.882 0.738 0.591 1 94.06 170 GLY B CA 1
ATOM 3029 C C . GLY B 1 170 ? 1.485 -0.142 1.761 1 94.06 170 GLY B C 1
ATOM 3030 O O . GLY B 1 170 ? 0.991 0.352 2.777 1 94.06 170 GLY B O 1
ATOM 3031 N N . ALA B 1 171 ? 1.666 -1.418 1.637 1 94.5 171 ALA B N 1
ATOM 3032 C CA . ALA B 1 171 ? 1.379 -2.336 2.734 1 94.5 171 ALA B CA 1
ATOM 3033 C C . ALA B 1 171 ? 2.217 -1.999 3.965 1 94.5 171 ALA B C 1
ATOM 3035 O O . ALA B 1 171 ? 1.703 -1.973 5.086 1 94.5 171 ALA B O 1
ATOM 3036 N N . LEU B 1 172 ? 3.488 -1.77 3.773 1 91.81 172 LEU B N 1
ATOM 3037 C CA . LEU B 1 172 ? 4.375 -1.407 4.871 1 91.81 172 LEU B CA 1
ATOM 3038 C C . LEU B 1 172 ? 3.91 -0.121 5.547 1 91.81 172 LEU B C 1
ATOM 3040 O O . LEU B 1 172 ? 3.822 -0.055 6.773 1 91.81 172 LEU B O 1
ATOM 3044 N N . LEU B 1 173 ? 3.646 0.859 4.746 1 91.56 173 LEU B N 1
ATOM 3045 C CA . LEU B 1 173 ? 3.205 2.152 5.258 1 91.56 173 LEU B CA 1
ATOM 3046 C C . LEU B 1 173 ? 1.95 2 6.109 1 91.56 173 LEU B C 1
ATOM 3048 O O . LEU B 1 173 ? 1.888 2.518 7.227 1 91.56 173 LEU B O 1
ATOM 3052 N N . LEU B 1 174 ? 0.979 1.247 5.598 1 92.31 174 LEU B N 1
ATOM 3053 C CA . LEU B 1 174 ? -0.288 1.114 6.309 1 92.31 174 LEU B CA 1
ATOM 3054 C C . LEU B 1 174 ? -0.128 0.231 7.539 1 92.31 174 LEU B C 1
ATOM 3056 O O . LEU B 1 174 ? -0.793 0.448 8.555 1 92.31 174 LEU B O 1
ATOM 3060 N N . GLU B 1 175 ? 0.76 -0.775 7.461 1 90.69 175 GLU B N 1
ATOM 3061 C CA . GLU B 1 175 ? 1.041 -1.589 8.641 1 90.69 175 GLU B CA 1
ATOM 3062 C C . GLU B 1 175 ? 1.555 -0.731 9.789 1 90.69 175 GLU B C 1
ATOM 3064 O O . GLU B 1 175 ? 1.095 -0.869 10.93 1 90.69 175 GLU B O 1
ATOM 3069 N N . VAL B 1 176 ? 2.455 0.148 9.531 1 87.94 176 VAL B N 1
ATOM 3070 C CA . VAL B 1 176 ? 3.051 0.998 10.555 1 87.94 176 VAL B CA 1
ATOM 3071 C C . VAL B 1 176 ? 2.021 2.012 11.055 1 87.94 176 VAL B C 1
ATOM 3073 O O . VAL B 1 176 ? 1.995 2.352 12.234 1 87.94 176 VAL B O 1
ATOM 3076 N N . THR B 1 177 ? 1.16 2.482 10.164 1 83.25 177 THR B N 1
ATOM 3077 C CA . THR B 1 177 ? 0.109 3.424 10.531 1 83.25 177 THR B CA 1
ATOM 3078 C C . THR B 1 177 ? -0.902 2.764 11.469 1 83.25 177 THR B C 1
ATOM 3080 O O . THR B 1 177 ? -1.34 3.373 12.445 1 83.25 177 THR B O 1
ATOM 3083 N N . LEU B 1 178 ? -1.271 1.535 11.18 1 84.62 178 LEU B N 1
ATOM 3084 C CA . LEU B 1 178 ? -2.277 0.822 11.953 1 84.62 178 LEU B CA 1
ATOM 3085 C C . LEU B 1 178 ? -1.696 0.332 13.273 1 84.62 178 LEU B C 1
ATOM 3087 O O . LEU B 1 178 ? -2.414 0.223 14.273 1 84.62 178 LEU B O 1
ATOM 3091 N N . ASP B 1 179 ? -0.506 -0.008 13.195 1 84.81 179 ASP B N 1
ATOM 3092 C CA . ASP B 1 179 ? 0.195 -0.504 14.375 1 84.81 179 ASP B CA 1
ATOM 3093 C C . ASP B 1 179 ? 1.512 0.241 14.586 1 84.81 179 ASP B C 1
ATOM 3095 O O . ASP B 1 179 ? 2.588 -0.315 14.367 1 84.81 179 ASP B O 1
ATOM 3099 N N . PRO B 1 180 ? 1.322 1.421 15.055 1 82 180 PRO B N 1
ATOM 3100 C CA . PRO B 1 180 ? 2.547 2.201 15.25 1 82 180 PRO B CA 1
ATOM 3101 C C . PRO B 1 180 ? 3.494 1.564 16.266 1 82 180 PRO B C 1
ATOM 3103 O O . PRO B 1 180 ? 3.045 1.018 17.281 1 82 180 PRO B O 1
ATOM 3106 N N . PRO B 1 181 ? 4.723 1.563 15.891 1 82.88 181 PRO B N 1
ATOM 3107 C CA . PRO B 1 181 ? 5.672 0.985 16.844 1 82.88 181 PRO B CA 1
ATOM 3108 C C . PRO B 1 181 ? 5.719 1.743 18.172 1 82.88 181 PRO B C 1
ATOM 3110 O O . PRO B 1 181 ? 5.551 2.967 18.188 1 82.88 181 PRO B O 1
ATOM 3113 N N . SER B 1 182 ? 5.875 0.947 19.203 1 84.5 182 SER B N 1
ATOM 3114 C CA . SER B 1 182 ? 6.012 1.552 20.531 1 84.5 182 SER B CA 1
ATOM 3115 C C . SER B 1 182 ? 7.223 2.477 20.594 1 84.5 182 SER B C 1
ATOM 3117 O O . SER B 1 182 ? 7.168 3.539 21.219 1 84.5 182 SER B O 1
ATOM 3119 N N . ASP B 1 183 ? 8.336 2.021 19.922 1 87.81 183 ASP B N 1
ATOM 3120 C CA . ASP B 1 183 ? 9.562 2.805 19.781 1 87.81 183 ASP B CA 1
ATOM 3121 C C . ASP B 1 183 ? 9.859 3.098 18.312 1 87.81 183 ASP B C 1
ATOM 3123 O O . ASP B 1 183 ? 10.344 2.229 17.594 1 87.81 183 ASP B O 1
ATOM 3127 N N . PRO B 1 184 ? 9.594 4.367 18 1 78.12 184 PRO B N 1
ATOM 3128 C CA . PRO B 1 184 ? 9.812 4.699 16.594 1 78.12 184 PRO B CA 1
ATOM 3129 C C . PRO B 1 184 ? 11.273 4.562 16.156 1 78.12 184 PRO B C 1
ATOM 3131 O O . PRO B 1 184 ? 11.562 4.492 14.969 1 78.12 184 PRO B O 1
ATOM 3134 N N . ASP B 1 185 ? 12.109 4.453 17.125 1 82.44 185 ASP B N 1
ATOM 3135 C CA . ASP B 1 185 ? 13.531 4.324 16.812 1 82.44 185 ASP B CA 1
ATOM 3136 C C . ASP B 1 185 ? 13.914 2.857 16.609 1 82.44 185 ASP B C 1
ATOM 3138 O O . ASP B 1 185 ? 15 2.559 16.109 1 82.44 185 ASP B O 1
ATOM 3142 N N . ASP B 1 186 ? 12.992 2.012 16.969 1 88.56 186 ASP B N 1
ATOM 3143 C CA . ASP B 1 186 ? 13.258 0.587 16.797 1 88.56 186 ASP B CA 1
ATOM 3144 C C . ASP B 1 186 ? 12.922 0.129 15.391 1 88.56 186 ASP B C 1
ATOM 3146 O O . ASP B 1 186 ? 12 -0.67 15.195 1 88.56 186 ASP B O 1
ATOM 3150 N N . LEU B 1 187 ? 13.75 0.568 14.453 1 85.62 187 LEU B N 1
ATOM 3151 C CA . LEU B 1 187 ? 13.539 0.259 13.039 1 85.62 187 LEU B CA 1
ATOM 3152 C C . LEU B 1 187 ? 13.586 -1.247 12.805 1 85.62 187 LEU B C 1
ATOM 3154 O O . LEU B 1 187 ? 12.805 -1.778 12.008 1 85.62 187 LEU B O 1
ATOM 3158 N N . ALA B 1 188 ? 14.461 -1.903 13.484 1 84.25 188 ALA B N 1
ATOM 3159 C CA . ALA B 1 188 ? 14.57 -3.354 13.344 1 84.25 188 ALA B CA 1
ATOM 3160 C C . ALA B 1 188 ? 13.281 -4.043 13.789 1 84.25 188 ALA B C 1
ATOM 3162 O O . ALA B 1 188 ? 12.828 -4.996 13.148 1 84.25 188 ALA B O 1
ATOM 3163 N N . GLY B 1 189 ? 12.719 -3.557 14.875 1 85.38 189 GLY B N 1
ATOM 3164 C CA . GLY B 1 189 ? 11.453 -4.098 15.352 1 85.38 189 GLY B CA 1
ATOM 3165 C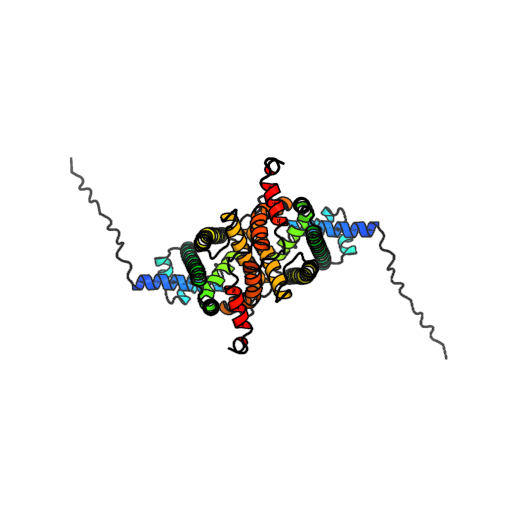 C . GLY B 1 189 ? 10.312 -3.895 14.367 1 85.38 189 GLY B C 1
ATOM 3166 O O . GLY B 1 189 ? 9.484 -4.789 14.18 1 85.38 189 GLY B O 1
ATOM 3167 N N . ILE B 1 190 ? 10.328 -2.795 13.711 1 84.75 190 ILE B N 1
ATOM 3168 C CA . ILE B 1 190 ? 9.305 -2.484 12.719 1 84.75 190 ILE B CA 1
ATOM 3169 C C . ILE B 1 190 ? 9.398 -3.469 11.555 1 84.75 190 ILE B C 1
ATOM 3171 O O . ILE B 1 190 ? 8.391 -4.031 11.125 1 84.75 190 ILE B O 1
ATOM 3175 N N . VAL B 1 191 ? 10.555 -3.689 11.086 1 83.12 191 VAL B N 1
ATOM 3176 C CA . VAL B 1 191 ? 10.781 -4.586 9.953 1 83.12 191 VAL B CA 1
ATOM 3177 C C . VAL B 1 191 ? 10.422 -6.02 10.352 1 83.12 191 VAL B C 1
ATOM 3179 O O . VAL B 1 191 ? 9.758 -6.73 9.602 1 83.12 191 VAL B O 1
ATOM 3182 N N . ARG B 1 192 ? 10.867 -6.387 11.523 1 83.56 192 ARG B N 1
ATOM 3183 C CA . ARG B 1 192 ? 10.594 -7.738 12.008 1 83.56 192 ARG B CA 1
ATOM 3184 C C . ARG B 1 192 ? 9.094 -7.988 12.117 1 83.56 192 ARG B C 1
ATOM 3186 O O . ARG B 1 192 ? 8.609 -9.039 11.688 1 83.56 192 ARG B O 1
ATOM 3193 N N . ASN B 1 193 ? 8.438 -7.074 12.641 1 85.56 193 ASN B N 1
ATOM 3194 C CA . ASN B 1 193 ? 6.992 -7.211 12.781 1 85.56 193 ASN B CA 1
ATOM 3195 C C . ASN B 1 193 ? 6.301 -7.297 11.422 1 85.56 193 ASN B C 1
ATOM 3197 O O . ASN B 1 193 ? 5.387 -8.102 11.234 1 85.56 193 ASN B O 1
ATOM 3201 N N . TYR B 1 194 ? 6.73 -6.523 10.555 1 87.38 194 TYR B N 1
ATOM 3202 C CA . TYR B 1 194 ? 6.156 -6.539 9.211 1 87.38 194 TYR B CA 1
ATOM 3203 C C . TYR B 1 194 ? 6.371 -7.891 8.539 1 87.38 194 TYR B C 1
ATOM 3205 O O . TYR B 1 194 ? 5.441 -8.461 7.969 1 87.38 194 TYR B O 1
ATOM 3213 N N . LEU B 1 195 ? 7.57 -8.383 8.57 1 84.5 195 LEU B N 1
ATOM 3214 C CA . LEU B 1 195 ? 7.895 -9.648 7.934 1 84.5 195 LEU B CA 1
ATOM 3215 C C . LEU B 1 195 ? 7.145 -10.797 8.602 1 84.5 195 LEU B C 1
ATOM 3217 O O . LEU B 1 195 ? 6.652 -11.703 7.918 1 84.5 195 LEU B O 1
ATOM 3221 N N . THR B 1 196 ? 7.094 -10.75 9.914 1 85.12 196 THR B N 1
ATOM 3222 C CA . THR B 1 196 ? 6.395 -11.797 10.648 1 85.12 196 THR B CA 1
ATOM 3223 C C . THR B 1 196 ? 4.93 -11.875 10.227 1 85.12 196 THR B C 1
ATOM 3225 O O . THR B 1 196 ? 4.383 -12.969 10.062 1 85.12 196 THR B O 1
ATOM 3228 N N . ASN B 1 197 ? 4.402 -10.758 9.945 1 88.88 197 ASN B N 1
ATOM 3229 C CA . ASN B 1 197 ? 2.975 -10.695 9.648 1 88.88 197 ASN B CA 1
ATOM 3230 C C . ASN B 1 197 ? 2.701 -10.914 8.164 1 88.88 197 ASN B C 1
ATOM 3232 O O . ASN B 1 197 ? 1.616 -11.359 7.785 1 88.88 197 ASN B O 1
ATOM 3236 N N . SER B 1 198 ? 3.691 -10.664 7.324 1 92.62 198 SER B N 1
ATOM 3237 C CA . SER B 1 198 ? 3.357 -10.539 5.91 1 92.62 198 SER B CA 1
ATOM 3238 C C . SER B 1 198 ? 4.066 -11.594 5.074 1 92.62 198 SER B C 1
ATOM 3240 O O . SER B 1 198 ? 3.688 -11.852 3.932 1 92.62 198 SER B O 1
ATOM 3242 N N . TYR B 1 199 ? 5.078 -12.18 5.609 1 90.56 199 TYR B N 1
ATOM 3243 C CA . TYR B 1 199 ? 5.926 -13.031 4.777 1 90.56 199 TYR B CA 1
ATOM 3244 C C . TYR B 1 199 ? 5.148 -14.227 4.246 1 90.56 199 TYR B C 1
ATOM 3246 O O . TYR B 1 199 ? 5.211 -14.539 3.055 1 90.56 199 TYR B O 1
ATOM 3254 N N . LEU B 1 200 ? 4.414 -14.969 5.105 1 93.62 200 LEU B N 1
ATOM 3255 C CA . LEU B 1 200 ? 3.693 -16.156 4.676 1 93.62 200 LEU B CA 1
ATOM 3256 C C . LEU B 1 200 ? 2.658 -15.82 3.607 1 93.62 200 LEU B C 1
ATOM 3258 O O . LEU B 1 200 ? 2.676 -16.391 2.516 1 93.62 200 LEU B O 1
ATOM 3262 N N . PRO B 1 201 ? 1.789 -14.867 3.891 1 96.31 201 PRO B N 1
ATOM 3263 C CA . PRO B 1 201 ? 0.801 -14.57 2.852 1 96.31 201 PRO B CA 1
ATOM 3264 C C . PRO B 1 201 ? 1.436 -14.023 1.573 1 96.31 201 PRO B C 1
ATOM 3266 O O . PRO B 1 201 ? 0.919 -14.258 0.477 1 96.31 201 PRO B O 1
ATOM 3269 N N . MET B 1 202 ? 2.488 -13.266 1.675 1 94.94 202 MET B N 1
ATOM 3270 C CA . MET B 1 202 ? 3.186 -12.781 0.489 1 94.94 202 MET B CA 1
ATOM 3271 C C . MET B 1 202 ? 3.732 -13.938 -0.336 1 94.94 202 MET B C 1
ATOM 3273 O O . MET B 1 202 ? 3.551 -13.984 -1.555 1 94.94 202 MET B O 1
ATOM 3277 N N . MET B 1 203 ? 4.402 -14.891 0.313 1 92.62 203 MET B N 1
ATOM 3278 C CA . MET B 1 203 ? 4.973 -16.031 -0.39 1 92.62 203 MET B CA 1
ATOM 3279 C C . MET B 1 203 ? 3.871 -16.906 -0.98 1 92.62 203 MET B C 1
ATOM 3281 O O . MET B 1 203 ? 4.023 -17.453 -2.08 1 92.62 203 MET B O 1
ATOM 3285 N N . GLU B 1 204 ? 2.754 -17.109 -0.237 1 96.69 204 GLU B N 1
ATOM 3286 C CA . GLU B 1 204 ? 1.61 -17.828 -0.793 1 96.69 204 GLU B CA 1
ATOM 3287 C C . GLU B 1 204 ? 1.118 -17.172 -2.078 1 96.69 204 GLU B C 1
ATOM 3289 O O . GLU B 1 204 ? 0.892 -17.844 -3.082 1 96.69 204 GLU B O 1
ATOM 3294 N N . LEU B 1 205 ? 0.984 -15.867 -2.018 1 97.25 205 LEU B N 1
ATOM 3295 C CA . LEU B 1 205 ? 0.498 -15.141 -3.184 1 97.25 205 LEU B CA 1
ATOM 3296 C C . LEU B 1 205 ? 1.466 -15.281 -4.355 1 97.25 205 LEU B C 1
ATOM 3298 O O . LEU B 1 205 ? 1.045 -15.531 -5.484 1 97.25 205 LEU B O 1
ATOM 3302 N N . PHE B 1 206 ? 2.771 -15.141 -4.082 1 96.19 206 PHE B N 1
ATOM 3303 C CA . PHE B 1 206 ? 3.787 -15.102 -5.125 1 96.19 206 PHE B CA 1
ATOM 3304 C C . PHE B 1 206 ? 3.973 -16.469 -5.754 1 96.19 206 PHE B C 1
ATOM 3306 O O . PHE B 1 206 ? 4.418 -16.594 -6.898 1 96.19 206 PHE B O 1
ATOM 3313 N N . THR B 1 207 ? 3.613 -17.547 -5.02 1 95.81 207 THR B N 1
ATOM 3314 C CA . THR B 1 207 ? 3.945 -18.875 -5.523 1 95.81 207 THR B CA 1
ATOM 3315 C C . THR B 1 207 ? 2.678 -19.656 -5.875 1 95.81 207 THR B C 1
ATOM 3317 O O . THR B 1 207 ? 2.707 -20.547 -6.727 1 95.81 207 THR B O 1
ATOM 3320 N N . GLU B 1 208 ? 1.521 -19.375 -5.199 1 96.69 208 GLU B N 1
ATOM 3321 C CA . GLU B 1 208 ? 0.319 -20.188 -5.355 1 96.69 208 GLU B CA 1
ATOM 3322 C C . GLU B 1 208 ? -0.833 -19.375 -5.93 1 96.69 208 GLU B C 1
ATOM 3324 O O . GLU B 1 208 ? -1.879 -19.922 -6.277 1 96.69 208 GLU B O 1
ATOM 3329 N N . GLY B 1 209 ? -0.662 -18.016 -6.09 1 96.5 209 GLY B N 1
ATOM 3330 C CA . GLY B 1 209 ? -1.713 -17.141 -6.578 1 96.5 209 GLY B CA 1
ATOM 3331 C C . GLY B 1 209 ? -2.848 -16.953 -5.586 1 96.5 209 GLY B C 1
ATOM 3332 O O . GLY B 1 209 ? -2.705 -17.281 -4.406 1 96.5 209 GLY B O 1
ATOM 3333 N N . PHE B 1 210 ? -3.91 -16.359 -6.023 1 97.5 210 PHE B N 1
ATOM 3334 C CA . PHE B 1 210 ? -5.066 -16.062 -5.188 1 97.5 210 PHE B CA 1
ATOM 3335 C C . PHE B 1 210 ? -6.336 -16.656 -5.789 1 97.5 210 PHE B C 1
ATOM 3337 O O . PHE B 1 210 ? -7.191 -17.172 -5.062 1 97.5 210 PHE B O 1
ATOM 3344 N N . LEU B 1 211 ? -6.523 -16.562 -7.074 1 95.44 211 LEU B N 1
ATOM 3345 C CA . LEU B 1 211 ? -7.672 -17.125 -7.773 1 95.44 211 LEU B CA 1
ATOM 3346 C C . LEU B 1 211 ? -7.359 -18.531 -8.289 1 95.44 211 LEU B C 1
ATOM 3348 O O . LEU B 1 211 ? -6.246 -18.781 -8.75 1 95.44 211 LEU B O 1
ATOM 3352 N N . THR B 1 212 ? -8.359 -19.422 -8.336 1 96.38 212 THR B N 1
ATOM 3353 C CA . THR B 1 212 ? -8.148 -20.828 -8.695 1 96.38 212 THR B CA 1
ATOM 3354 C C . THR B 1 212 ? -8.148 -21.016 -10.203 1 96.38 212 THR B C 1
ATOM 3356 O O . THR B 1 212 ? -7.773 -22.062 -10.711 1 96.38 212 THR B O 1
ATOM 3359 N N . SER B 1 213 ? -8.648 -19.953 -10.914 1 93.56 213 SER B N 1
ATOM 3360 C CA . SER B 1 213 ? -8.734 -20.062 -12.367 1 93.56 213 SER B CA 1
ATOM 3361 C C . SER B 1 213 ? -8.234 -18.781 -13.039 1 93.56 213 SER B C 1
ATOM 3363 O O . SER B 1 213 ? -8.367 -17.688 -12.484 1 93.56 213 SER B O 1
ATOM 3365 N N . ARG B 1 214 ? -7.703 -18.891 -14.242 1 92.25 214 ARG B N 1
ATOM 3366 C CA . ARG B 1 214 ? -7.227 -17.766 -15.031 1 92.25 214 ARG B CA 1
ATOM 3367 C C . ARG B 1 214 ? -8.352 -17.172 -15.875 1 92.25 214 ARG B C 1
ATOM 3369 O O . ARG B 1 214 ? -8.109 -16.344 -16.766 1 92.25 214 ARG B O 1
ATOM 3376 N N . ARG B 1 215 ? -9.508 -17.547 -15.656 1 89.62 215 ARG B N 1
ATOM 3377 C CA . ARG B 1 215 ? -10.633 -17.156 -16.5 1 89.62 215 ARG B CA 1
ATOM 3378 C C . ARG B 1 215 ? -10.781 -15.648 -16.547 1 89.62 215 ARG B C 1
ATOM 3380 O O . ARG B 1 215 ? -10.969 -15.07 -17.625 1 89.62 215 ARG B O 1
ATOM 3387 N N . THR B 1 216 ? -10.703 -15.039 -15.391 1 87.5 216 THR B N 1
ATOM 3388 C CA . THR B 1 216 ? -10.867 -13.586 -15.336 1 87.5 216 THR B CA 1
ATOM 3389 C C . THR B 1 216 ? -9.75 -12.883 -16.109 1 87.5 216 THR B C 1
ATOM 3391 O O . THR B 1 216 ? -10 -11.906 -16.812 1 87.5 216 THR B O 1
ATOM 3394 N N . LEU B 1 217 ? -8.555 -13.305 -15.953 1 92.06 217 LEU B N 1
ATOM 3395 C CA . LEU B 1 217 ? -7.43 -12.75 -16.703 1 92.06 217 LEU B CA 1
ATOM 3396 C C . LEU B 1 217 ? -7.633 -12.938 -18.203 1 92.06 217 LEU B C 1
ATOM 3398 O O . LEU B 1 217 ? -7.453 -12 -18.984 1 92.06 217 LEU B O 1
ATOM 3402 N N . ASP B 1 218 ? -8.008 -14.125 -18.625 1 91.94 218 ASP B N 1
ATOM 3403 C CA . ASP B 1 218 ? -8.227 -14.422 -20.031 1 91.94 218 ASP B CA 1
ATOM 3404 C C . ASP B 1 218 ? -9.32 -13.531 -20.625 1 91.94 218 ASP B C 1
ATOM 3406 O O . ASP B 1 218 ? -9.195 -13.047 -21.75 1 91.94 218 ASP B O 1
ATOM 3410 N N . GLU B 1 219 ? -10.383 -13.352 -19.844 1 87.06 219 GLU B N 1
ATOM 3411 C CA . GLU B 1 219 ? -11.453 -12.469 -20.297 1 87.06 219 GLU B CA 1
ATOM 3412 C C . GLU B 1 219 ? -10.945 -11.039 -20.484 1 87.06 219 GLU B C 1
ATOM 3414 O O . GLU B 1 219 ? -11.312 -10.359 -21.438 1 87.06 219 GLU B O 1
ATOM 3419 N N . TYR B 1 220 ? -10.156 -10.633 -19.594 1 87.31 220 TYR B N 1
ATOM 3420 C CA . TYR B 1 220 ? -9.602 -9.289 -19.688 1 87.31 220 TYR B CA 1
ATOM 3421 C C . TYR B 1 220 ? -8.719 -9.141 -20.922 1 87.31 220 TYR B C 1
ATOM 3423 O O . TYR B 1 220 ? -8.789 -8.141 -21.625 1 87.31 220 TYR B O 1
ATOM 3431 N N . LEU B 1 221 ? -7.875 -10.086 -21.141 1 90.75 221 LEU B N 1
ATOM 3432 C CA . LEU B 1 221 ? -6.969 -10.047 -22.281 1 90.75 221 LEU B CA 1
ATOM 3433 C C . LEU B 1 221 ? -7.746 -10.047 -23.594 1 90.75 221 LEU B C 1
ATOM 3435 O O . LEU B 1 221 ? -7.352 -9.383 -24.547 1 90.75 221 LEU B O 1
ATOM 3439 N N . LEU B 1 222 ? -8.867 -10.758 -23.609 1 87.12 222 LEU B N 1
ATOM 3440 C CA . LEU B 1 222 ? -9.727 -10.742 -24.781 1 87.12 222 LEU B CA 1
ATOM 3441 C C . LEU B 1 222 ? -10.352 -9.367 -24.984 1 87.12 222 LEU B C 1
ATOM 3443 O O . LEU B 1 222 ? -10.461 -8.891 -26.109 1 87.12 222 LEU B O 1
ATOM 3447 N N . TYR B 1 223 ? -10.672 -8.797 -23.906 1 81 223 TYR B N 1
ATOM 3448 C CA . TYR B 1 223 ? -11.305 -7.484 -23.938 1 81 223 TYR B CA 1
ATOM 3449 C C . TYR B 1 223 ? -10.336 -6.422 -24.438 1 81 223 TYR B C 1
ATOM 3451 O O . TYR B 1 223 ? -10.68 -5.605 -25.297 1 81 223 TYR B O 1
ATOM 3459 N N . VAL B 1 224 ? -9.141 -6.363 -23.984 1 82.5 224 VAL B N 1
ATOM 3460 C CA . VAL B 1 224 ? -8.195 -5.297 -24.312 1 82.5 224 VAL B CA 1
ATOM 3461 C C . VAL B 1 224 ? -7.605 -5.531 -25.688 1 82.5 224 VAL B C 1
ATOM 3463 O O . VAL B 1 224 ? -7.109 -4.598 -26.328 1 82.5 224 VAL B O 1
ATOM 3466 N N . ASN B 1 225 ? -7.551 -6.746 -26.078 1 80 225 ASN B N 1
ATOM 3467 C CA . ASN B 1 225 ? -6.992 -7.062 -27.391 1 80 225 ASN B CA 1
ATOM 3468 C C . ASN B 1 225 ? -8.047 -6.961 -28.484 1 80 225 ASN B C 1
ATOM 3470 O O . ASN B 1 225 ? -7.727 -7.09 -29.672 1 80 225 ASN B O 1
ATOM 3474 N N . GLU B 1 226 ? -9.289 -6.828 -28.141 1 70.5 226 GLU B N 1
ATOM 3475 C CA . GLU B 1 226 ? -10.312 -6.641 -29.156 1 70.5 226 GLU B CA 1
ATOM 3476 C C . GLU B 1 226 ? -10.219 -5.25 -29.781 1 70.5 226 GLU B C 1
ATOM 3478 O O . GLU B 1 226 ? -10.109 -4.25 -29.062 1 70.5 226 GLU B O 1
ATOM 3483 N N . PRO B 1 227 ? -9.891 -5.098 -31.031 1 62.84 227 PRO B N 1
ATOM 3484 C CA . PRO B 1 227 ? -9.727 -3.848 -31.781 1 62.84 227 PRO B CA 1
ATOM 3485 C C . PRO B 1 227 ? -10.711 -2.766 -31.344 1 62.84 227 PRO B C 1
ATOM 3487 O O . PRO B 1 227 ? -10.359 -1.583 -31.312 1 62.84 227 PRO B O 1
ATOM 3490 N N . GLY B 1 228 ? -12 -2.934 -31.234 1 50.59 228 GLY B N 1
ATOM 3491 C CA . GLY B 1 228 ? -12.992 -1.902 -30.953 1 50.59 228 GLY B CA 1
ATOM 3492 C C . GLY B 1 228 ? -13.062 -1.528 -29.484 1 50.59 228 GLY B C 1
ATOM 3493 O O . GLY B 1 228 ? -13.844 -0.654 -29.109 1 50.59 228 GLY B O 1
ATOM 3494 N N . ALA B 1 229 ? -12.586 -2.152 -28.609 1 51.16 229 ALA B N 1
ATOM 3495 C CA . ALA B 1 229 ? -12.734 -1.938 -27.172 1 51.16 229 ALA B CA 1
ATOM 3496 C C . ALA B 1 229 ? -12.039 -0.654 -26.734 1 51.16 229 ALA B C 1
ATOM 3498 O O . ALA B 1 229 ? -12.383 -0.081 -25.688 1 51.16 229 ALA B O 1
ATOM 3499 N N . ASN B 1 230 ? -10.852 -0.371 -27.109 1 46.5 230 ASN B N 1
ATOM 3500 C CA . ASN B 1 230 ? -10.117 0.84 -26.734 1 46.5 230 ASN B CA 1
ATOM 3501 C C . ASN B 1 230 ? -10.828 2.094 -27.25 1 46.5 230 ASN B C 1
ATOM 3503 O O . ASN B 1 230 ? -10.383 3.211 -27 1 46.5 230 ASN B O 1
ATOM 3507 N N . ASN B 1 231 ? -11.57 2.014 -28.25 1 39.94 231 ASN B N 1
ATOM 3508 C CA . ASN B 1 231 ? -12.141 3.178 -28.922 1 39.94 231 ASN B CA 1
ATOM 3509 C C . ASN B 1 231 ? -13.43 3.637 -28.25 1 39.94 231 ASN B C 1
ATOM 3511 O O . ASN B 1 231 ? -14.141 4.5 -28.766 1 39.94 231 ASN B O 1
ATOM 3515 N N . SER B 1 232 ? -14.062 2.871 -27.312 1 35.09 232 SER B N 1
ATOM 3516 C CA . SER B 1 232 ? -15.266 3.539 -26.797 1 35.09 232 SER B CA 1
ATOM 3517 C C . SER B 1 232 ? -14.984 4.254 -25.484 1 35.09 232 SER B C 1
ATOM 3519 O O . SER B 1 232 ? -14.234 3.752 -24.641 1 35.09 232 SER B O 1
#

Nearest PDB structures (foldseek):
  4nn1-assembly1_A-2  TM=9.120E-01  e=1.245E-13  Mycobacterium tuberculosis H37Rv
  3bhq-assembly1_B  TM=6.166E-01  e=2.539E-04  Mesorhizobium japonicum MAFF 303099
  2qib-assembly1_A  TM=5.775E-01  e=5.191E-03  Streptomyces coelicolor A3(2)
  1t33-assembly1_B  TM=4.980E-01  e=2.668E-03  Salmonella enterica subsp. enterica serovar Typhimurium str. LT2
  2qwt-assembly1_A  TM=3.602E-01  e=9.662E-03  Mycolicibacterium vanbaalenii PYR-1

Organism: NCBI:txid88382